Protein AF-A0A165WWU3-F1 (afdb_monomer)

Fo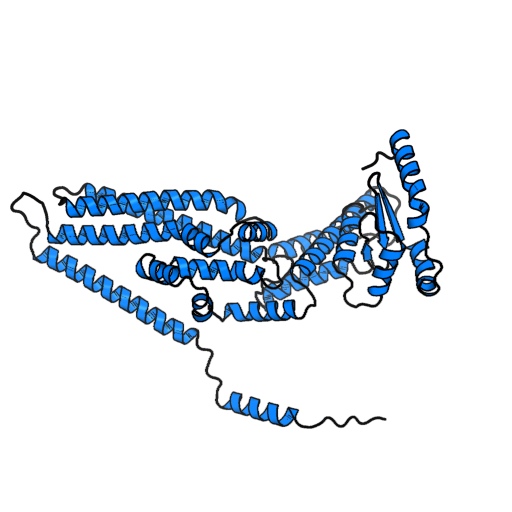ldseek 3Di:
DQPPVDVVSVVLQVVVVVVCVVLADDDPDPVCPVCPVQCVPAKDWAGDNVAIKIAGLVQQFIDPGNHRPVVVSVLCVVQPPPPDRQLVRNLNSLVVCLVVVLPDAHHDCLLVVLLVLLVVQLCCCVPQVFLLRLDDNVRSVVLVVVLVPQDDQDPDDDPDPVNSVSRSVNSNSSSVSSSSRSVQCQQQVPPDPVSVVVRVVRSCVVQDDPDPVVVPPPPPVVLVCCCVPQQVVQLVVLLSLLCVQPVSVPPGHFGRFVSQLVSLVVLLVVLVVLLVLLVVLLVVLVVVCPDPQQDPQLVVLSVLLNVLSVVLNVLSVVSNVVRVVCSNPGSVVVVVVSVVVPDSSVVSCSSCSSVSSNVSSVVSNLVSVLVCQQATGPPDPCNPPVVSNCVSVVVVVVVVVVVVVVVVVVVVVVVVSSPDDDPPPVVVVVVVVVVVVVPDDPDDDDD

Organism: NCBI:txid1314776

Sequence (447 aa):
MVGVTDPSTYHELQEYHRTCLDEYEFPKDAEYEGYEEDFRTTWELFVNMGGYQWIDHTHEMGSDYREPLSEFLDEVKENDGKTVPDLELRKRYWNFLQKYPCHHDLPENAERHVEDVLSWCLADQVLFGTITPSFSEEKAQRLLEILKSLPELPERTFPDENWASARAIRVWYISAIAGTIASDRIATGYGTAEARAFRDAAKLTNVTEFTYEDLESSGDWMFFVVSYAIFFGIPISRLKQIMDVGQRQLQTGGITEARWRNFLESRVKDWSDSNLLATVMIAATVAFIAVPGIDDISRTLVLLSALMSIASVLMGQYLVRIHEPHATSTAQTGVYYFQNVGSHERLAILLSLPMILISWSFVTFITAFVVFASRGEDGSSFSLPRHTTYAVAISTGILAVLLLDIVRVFRGVWKVTNEAPRPSVLSRLSEKFFEKTSLLPFHRHDD

Nearest PDB structures (foldseek):
  8to0-assembly1_z0  TM=1.555E-01  e=2.623E+00  Mus musculus
  8to0-assembly1_z3  TM=1.394E-01  e=8.587E+00  Mus musculus

Structure (mmCIF, N/CA/C/O backbone):
data_AF-A0A165WWU3-F1
#
_entry.id   AF-A0A165WWU3-F1
#
loop_
_atom_site.group_PDB
_atom_site.id
_atom_site.type_symbol
_atom_site.label_atom_id
_atom_site.label_alt_id
_atom_site.label_comp_id
_atom_site.label_asym_id
_atom_site.label_entity_id
_atom_site.label_seq_id
_atom_site.pdbx_PDB_ins_code
_atom_site.Cartn_x
_atom_site.Cartn_y
_atom_site.Cartn_z
_atom_site.occupancy
_atom_site.B_iso_or_equiv
_atom_site.auth_seq_id
_atom_site.auth_comp_id
_atom_site.auth_asym_id
_atom_site.auth_atom_id
_atom_site.pdbx_PDB_model_num
ATOM 1 N N . MET A 1 1 ? 24.576 16.491 -18.041 1.00 52.59 1 MET A N 1
ATOM 2 C CA . MET A 1 1 ? 24.481 16.291 -19.499 1.00 52.59 1 MET A CA 1
ATOM 3 C C . MET A 1 1 ? 25.487 17.243 -20.104 1.00 52.59 1 MET A C 1
ATOM 5 O O . MET A 1 1 ? 25.438 18.420 -19.769 1.00 52.59 1 MET A O 1
ATOM 9 N N . VAL A 1 2 ? 26.463 16.722 -20.838 1.00 57.88 2 VAL A N 1
ATOM 10 C CA . VAL A 1 2 ? 27.517 17.538 -21.448 1.00 57.88 2 VAL A CA 1
ATOM 11 C C . VAL A 1 2 ? 26.885 18.431 -22.500 1.00 57.88 2 VAL A C 1
ATOM 13 O O . VAL A 1 2 ? 26.161 17.938 -23.363 1.00 57.88 2 VAL A O 1
ATOM 16 N N . GLY A 1 3 ? 27.115 19.738 -22.414 1.00 57.84 3 GLY A N 1
ATOM 17 C CA . GLY A 1 3 ? 26.711 20.651 -23.472 1.00 57.84 3 GLY A CA 1
ATOM 18 C C . GLY A 1 3 ? 27.573 20.393 -24.700 1.00 57.84 3 GLY A C 1
ATOM 19 O O . GLY A 1 3 ? 28.664 20.934 -24.794 1.00 57.84 3 GLY A O 1
ATOM 20 N N . VAL A 1 4 ? 27.089 19.586 -25.647 1.00 59.66 4 VAL A N 1
ATOM 21 C CA . VAL A 1 4 ? 27.801 19.286 -26.911 1.00 59.66 4 VAL A CA 1
ATOM 22 C C . VAL A 1 4 ? 27.986 20.550 -27.771 1.00 59.66 4 VAL A C 1
ATOM 24 O O . VAL A 1 4 ? 28.774 20.580 -28.708 1.00 59.66 4 VAL A O 1
ATOM 27 N N . THR A 1 5 ? 27.274 21.627 -27.433 1.00 69.50 5 THR A N 1
ATOM 28 C CA . THR A 1 5 ? 27.394 22.955 -28.044 1.00 69.50 5 THR A CA 1
ATOM 29 C C . THR A 1 5 ? 28.566 23.777 -27.507 1.00 69.50 5 THR A C 1
ATOM 31 O O . THR A 1 5 ? 28.880 24.811 -28.090 1.00 69.50 5 THR A O 1
ATOM 34 N N . ASP A 1 6 ? 29.181 23.368 -26.393 1.00 80.31 6 ASP A N 1
ATOM 35 C CA . ASP A 1 6 ? 30.373 24.007 -25.841 1.00 80.31 6 ASP A CA 1
ATOM 36 C C . ASP A 1 6 ? 31.636 23.221 -26.250 1.00 80.31 6 ASP A C 1
ATOM 38 O O . ASP A 1 6 ? 31.828 22.086 -25.800 1.00 80.31 6 ASP A O 1
ATOM 42 N N . PRO A 1 7 ? 32.522 23.808 -27.077 1.00 80.56 7 PRO A N 1
ATOM 43 C CA . PRO A 1 7 ? 33.731 23.140 -27.552 1.00 80.56 7 PRO A CA 1
ATOM 44 C C . PRO A 1 7 ? 34.666 22.685 -26.431 1.00 80.56 7 PRO A C 1
ATOM 46 O O . PRO A 1 7 ? 35.356 21.683 -26.593 1.00 80.56 7 PRO A O 1
ATOM 49 N N . SER A 1 8 ? 34.704 23.407 -25.306 1.00 80.62 8 SER A N 1
ATOM 50 C CA . SER A 1 8 ? 35.610 23.073 -24.203 1.00 80.62 8 SER A CA 1
ATOM 51 C C . SER A 1 8 ? 35.173 21.797 -23.483 1.00 80.62 8 SER A C 1
ATOM 53 O O . SER A 1 8 ? 35.946 20.841 -23.419 1.00 80.62 8 SER A O 1
ATOM 55 N N . THR A 1 9 ? 33.899 21.714 -23.091 1.00 78.06 9 THR A N 1
ATOM 56 C CA . THR A 1 9 ? 33.331 20.493 -22.502 1.00 78.06 9 THR A CA 1
ATOM 57 C C . THR A 1 9 ? 33.376 19.304 -23.477 1.00 78.06 9 THR A C 1
ATOM 59 O O . THR A 1 9 ? 33.578 18.162 -23.066 1.00 78.06 9 THR A O 1
ATOM 62 N N . TYR A 1 10 ? 33.221 19.544 -24.785 1.00 77.81 10 TYR A N 1
ATOM 63 C CA . TYR A 1 10 ? 33.345 18.487 -25.795 1.00 77.81 10 TYR A CA 1
ATOM 64 C C . TYR A 1 10 ? 34.781 17.951 -25.925 1.00 77.81 10 TYR A C 1
ATOM 66 O O . TYR A 1 10 ? 34.973 16.743 -26.051 1.00 77.81 10 TYR A O 1
ATOM 74 N N . HIS A 1 11 ? 35.795 18.818 -25.857 1.00 82.12 11 HIS A N 1
ATOM 75 C CA . HIS A 1 11 ? 37.195 18.387 -25.874 1.00 82.12 11 HIS A CA 1
ATOM 76 C C . HIS A 1 11 ? 37.568 17.551 -24.647 1.00 82.12 11 HIS A C 1
ATOM 78 O O . HIS A 1 11 ? 38.225 16.524 -24.805 1.00 82.12 11 HIS A O 1
ATOM 84 N N . GLU A 1 12 ? 37.105 17.937 -23.456 1.00 82.88 12 GLU A N 1
ATOM 85 C CA . GLU A 1 12 ? 37.316 17.157 -22.229 1.00 82.88 12 GLU A CA 1
ATOM 86 C C . GLU A 1 12 ? 36.683 15.760 -22.327 1.00 82.88 12 GLU A C 1
ATOM 88 O O . GLU A 1 12 ? 37.315 14.760 -21.980 1.00 82.88 12 GLU A O 1
ATOM 93 N N . LEU A 1 13 ? 35.470 15.671 -22.884 1.00 82.12 13 LEU A N 1
ATOM 94 C CA . LEU A 1 13 ? 34.793 14.398 -23.140 1.00 82.12 13 LEU A CA 1
ATOM 95 C C . LEU A 1 13 ? 35.608 13.507 -24.096 1.00 82.12 13 LEU A C 1
ATOM 97 O O . LEU A 1 13 ? 35.796 12.319 -23.835 1.00 82.12 13 LEU A O 1
ATOM 101 N N . GLN A 1 14 ? 36.114 14.076 -25.195 1.00 81.62 14 GLN A N 1
ATOM 102 C CA . GLN A 1 14 ? 36.942 13.342 -26.157 1.00 81.62 14 GLN A CA 1
ATOM 103 C C . GLN A 1 14 ? 38.255 12.845 -25.548 1.00 81.62 14 GLN A C 1
ATOM 105 O O . GLN A 1 14 ? 38.696 11.741 -25.868 1.00 81.62 14 GLN A O 1
ATOM 110 N N . GLU A 1 15 ? 38.900 13.656 -24.709 1.00 84.25 15 GLU A N 1
ATOM 111 C CA . GLU A 1 15 ? 40.146 13.281 -24.045 1.00 84.25 15 GLU A CA 1
ATOM 112 C C . GLU A 1 15 ? 39.922 12.123 -23.069 1.00 84.25 15 GLU A C 1
ATOM 114 O O . GLU A 1 15 ? 40.658 11.139 -23.130 1.00 84.25 15 GLU A O 1
ATOM 119 N N . TYR A 1 16 ? 38.856 12.183 -22.265 1.00 83.00 16 TYR A N 1
ATOM 120 C CA . TYR A 1 16 ? 38.472 11.103 -21.357 1.00 83.00 16 TYR A CA 1
ATOM 121 C C . TYR A 1 16 ? 38.260 9.777 -22.104 1.00 83.00 16 TYR A C 1
ATOM 123 O O . TYR A 1 16 ? 38.942 8.792 -21.823 1.00 83.00 16 TYR A O 1
ATOM 131 N N . HIS A 1 17 ? 37.402 9.749 -23.126 1.00 83.06 17 HIS A N 1
ATOM 132 C CA . HIS A 1 17 ? 37.102 8.505 -23.846 1.00 83.06 17 HIS A CA 1
ATOM 133 C C . HIS A 1 17 ? 38.267 7.980 -24.697 1.00 83.06 17 HIS A C 1
ATOM 135 O O . HIS A 1 17 ? 38.343 6.780 -24.948 1.00 83.06 17 HIS A O 1
ATOM 141 N N . ARG A 1 18 ? 39.230 8.830 -25.085 1.00 81.94 18 ARG A N 1
ATOM 142 C CA . ARG A 1 18 ? 40.468 8.372 -25.740 1.00 81.94 18 ARG A CA 1
ATOM 143 C C . ARG A 1 18 ? 41.343 7.537 -24.800 1.00 81.94 18 ARG A C 1
ATOM 145 O O . ARG A 1 18 ? 42.098 6.698 -25.278 1.00 81.94 18 ARG A O 1
ATOM 152 N N . THR A 1 19 ? 41.250 7.749 -23.486 1.00 81.19 19 THR A N 1
ATOM 153 C CA . THR A 1 19 ? 41.996 6.950 -22.498 1.00 81.19 19 THR A CA 1
ATOM 154 C C . THR A 1 19 ? 41.374 5.581 -22.216 1.00 81.19 19 THR A C 1
ATOM 156 O O . THR A 1 19 ? 42.072 4.714 -21.706 1.00 81.19 19 THR A O 1
ATOM 159 N N . CYS A 1 20 ? 40.112 5.365 -22.604 1.00 78.38 20 CYS A N 1
ATOM 160 C CA . CYS A 1 20 ? 39.356 4.124 -22.387 1.00 78.38 20 CYS A CA 1
ATOM 161 C C . CYS A 1 20 ? 39.179 3.290 -23.670 1.00 78.38 20 CYS A C 1
ATOM 163 O O . CYS A 1 20 ? 38.299 2.441 -23.727 1.00 78.38 20 CYS A O 1
ATOM 165 N N . LEU A 1 21 ? 39.975 3.537 -24.719 1.00 79.56 21 LEU A N 1
ATOM 166 C CA . LEU A 1 21 ? 39.808 2.872 -26.022 1.00 79.56 21 LEU A CA 1
ATOM 167 C C . LEU A 1 21 ? 39.897 1.343 -25.940 1.00 79.56 21 LEU A C 1
ATOM 169 O O . LEU A 1 21 ? 39.153 0.665 -26.643 1.00 79.56 21 LEU A O 1
ATOM 173 N N . ASP A 1 22 ? 40.760 0.822 -25.068 1.00 79.69 22 ASP A N 1
ATOM 174 C CA . ASP A 1 22 ? 40.936 -0.621 -24.870 1.00 79.69 22 ASP A CA 1
ATOM 175 C C . ASP A 1 22 ? 39.656 -1.287 -24.324 1.00 79.69 22 ASP A C 1
ATOM 177 O O . ASP A 1 22 ? 39.420 -2.466 -24.561 1.00 79.69 22 ASP A O 1
ATOM 181 N N . GLU A 1 23 ? 38.790 -0.530 -23.639 1.00 81.44 23 GLU A N 1
ATOM 182 C CA . GLU A 1 23 ? 37.516 -1.019 -23.089 1.00 81.44 23 GLU A CA 1
ATOM 183 C C . GLU A 1 23 ? 36.390 -1.066 -24.144 1.00 81.44 23 GLU A C 1
ATOM 185 O O . GLU A 1 23 ? 35.323 -1.630 -23.889 1.00 81.44 23 GLU A O 1
ATOM 190 N N . TYR A 1 24 ? 36.617 -0.470 -25.323 1.00 83.06 24 TYR A N 1
ATOM 191 C CA . TYR A 1 24 ? 35.668 -0.411 -26.444 1.00 83.06 24 TYR A CA 1
ATOM 192 C C . TYR A 1 24 ? 35.994 -1.386 -27.573 1.00 83.06 24 TYR A C 1
ATOM 194 O O . TYR A 1 24 ? 35.208 -1.508 -28.514 1.00 83.06 24 TYR A O 1
ATOM 202 N N . GLU A 1 25 ? 37.159 -2.036 -27.531 1.00 83.31 25 GLU A N 1
ATOM 203 C CA . GLU A 1 25 ? 37.576 -2.942 -28.595 1.00 83.31 25 GLU A CA 1
ATOM 204 C C . GLU A 1 25 ? 36.737 -4.225 -28.560 1.00 83.31 25 GLU A C 1
ATOM 206 O O . GLU A 1 25 ? 36.634 -4.897 -27.535 1.00 83.31 25 GLU A O 1
ATOM 211 N N . PHE A 1 26 ? 36.138 -4.567 -29.702 1.00 84.38 26 PHE A N 1
ATOM 212 C CA . PHE A 1 26 ? 35.389 -5.809 -29.848 1.00 84.38 26 PHE A CA 1
ATOM 213 C C . PHE A 1 26 ? 36.349 -7.011 -29.739 1.00 84.38 26 PHE A C 1
ATOM 215 O O . PHE A 1 26 ? 37.345 -7.052 -30.479 1.00 84.38 26 PHE A O 1
ATOM 222 N N . PRO A 1 27 ? 36.091 -7.987 -28.847 1.00 86.38 27 PRO A N 1
ATOM 223 C CA . PRO A 1 27 ? 36.961 -9.148 -28.685 1.00 86.38 27 PRO A CA 1
ATOM 224 C C . PRO A 1 27 ? 37.086 -9.966 -29.978 1.00 86.38 27 PRO A C 1
ATOM 226 O O . PRO A 1 27 ? 36.111 -10.194 -30.687 1.00 86.38 27 PRO A O 1
ATOM 229 N N . LYS A 1 28 ? 38.298 -10.442 -30.291 1.00 83.12 28 LYS A N 1
ATOM 230 C CA . LYS A 1 28 ? 38.591 -11.219 -31.519 1.00 83.12 28 LYS A CA 1
ATOM 231 C C . LYS A 1 28 ? 38.411 -12.728 -31.338 1.00 83.12 28 LYS A C 1
ATOM 233 O O . LYS A 1 28 ? 38.874 -13.508 -32.173 1.00 83.12 28 LYS A O 1
ATOM 238 N N . ASP A 1 29 ? 37.804 -13.144 -30.235 1.00 85.38 29 ASP A N 1
ATOM 239 C CA . ASP A 1 29 ? 37.586 -14.551 -29.936 1.00 85.38 29 ASP A CA 1
ATOM 240 C C . ASP A 1 29 ? 36.494 -15.124 -30.847 1.00 85.38 29 ASP A C 1
ATOM 242 O O . ASP A 1 29 ? 35.458 -14.503 -31.082 1.00 85.38 29 ASP A O 1
ATOM 246 N N . ALA A 1 30 ? 36.714 -16.341 -31.354 1.00 81.19 30 ALA A N 1
ATOM 247 C CA . ALA A 1 30 ? 35.809 -16.997 -32.307 1.00 81.19 30 ALA A CA 1
ATOM 248 C C . ALA A 1 30 ? 34.388 -17.221 -31.753 1.00 81.19 30 ALA A C 1
ATOM 250 O O . ALA A 1 30 ? 33.450 -17.471 -32.502 1.00 81.19 30 ALA A O 1
ATOM 251 N N . GLU A 1 31 ? 34.218 -17.146 -30.434 1.00 84.00 31 GLU A N 1
ATOM 252 C CA . GLU A 1 31 ? 32.924 -17.279 -29.770 1.00 84.00 31 GLU A CA 1
ATOM 253 C C . GLU A 1 31 ? 32.018 -16.046 -29.905 1.00 84.00 31 GLU A C 1
ATOM 255 O O . GLU A 1 31 ? 30.817 -16.164 -29.664 1.00 84.00 31 GLU A O 1
ATOM 260 N N . TYR A 1 32 ? 32.566 -14.900 -30.320 1.00 84.12 32 TYR A N 1
ATOM 261 C CA . TYR A 1 32 ? 31.834 -13.640 -30.484 1.00 84.12 32 TYR A CA 1
ATOM 262 C C . TYR A 1 32 ? 31.648 -13.221 -31.943 1.00 84.12 32 TYR A C 1
ATOM 264 O O . TYR A 1 32 ? 30.966 -12.238 -32.217 1.00 84.12 32 TYR A O 1
ATOM 272 N N . GLU A 1 33 ? 32.194 -13.991 -32.888 1.00 82.94 33 GLU A N 1
ATOM 273 C CA . GLU A 1 33 ? 32.103 -13.723 -34.331 1.00 82.94 33 GLU A CA 1
ATOM 274 C C . GLU A 1 33 ? 30.641 -13.599 -34.804 1.00 82.94 33 GLU A C 1
ATOM 276 O O . GLU A 1 33 ? 30.329 -12.780 -35.662 1.00 82.94 33 GLU A O 1
ATOM 281 N N . GLY A 1 34 ? 29.721 -14.346 -34.179 1.00 83.56 34 GLY A N 1
ATOM 282 C CA . GLY A 1 34 ? 28.284 -14.273 -34.465 1.00 83.56 34 GLY A CA 1
ATOM 283 C C . GLY A 1 34 ? 27.601 -12.965 -34.044 1.00 83.56 34 GLY A C 1
ATOM 284 O O . GLY A 1 34 ? 26.556 -12.645 -34.595 1.00 83.56 34 GLY A O 1
ATOM 285 N N . TYR A 1 35 ? 28.190 -12.202 -33.120 1.00 86.06 35 TYR A N 1
ATOM 286 C CA . TYR A 1 35 ? 27.634 -10.942 -32.608 1.00 86.06 35 TYR A CA 1
ATOM 287 C C . TYR A 1 35 ? 28.230 -9.707 -33.298 1.00 86.06 35 TYR A C 1
ATOM 289 O O . TYR A 1 35 ? 27.771 -8.591 -33.070 1.00 86.06 35 TYR A O 1
ATOM 297 N N . GLU A 1 36 ? 29.258 -9.870 -34.138 1.00 86.75 36 GLU A N 1
ATOM 298 C CA . GLU A 1 36 ? 29.984 -8.744 -34.737 1.00 86.75 36 GLU A CA 1
ATOM 299 C C . GLU A 1 36 ? 29.126 -7.945 -35.734 1.00 86.75 36 GLU A C 1
ATOM 301 O O . GLU A 1 36 ? 29.245 -6.719 -35.815 1.00 86.75 36 GLU A O 1
ATOM 306 N N . GLU A 1 37 ? 28.266 -8.622 -36.499 1.00 87.06 37 GLU A N 1
ATOM 307 C CA . GLU A 1 37 ? 27.338 -7.958 -37.421 1.00 87.06 37 GLU A CA 1
ATOM 308 C C . GLU A 1 37 ? 26.318 -7.122 -36.640 1.00 87.06 37 GLU A C 1
ATOM 310 O O . GLU A 1 37 ? 26.232 -5.911 -36.860 1.00 87.06 37 GLU A O 1
ATOM 315 N N . ASP A 1 38 ? 25.654 -7.738 -35.658 1.00 86.19 38 ASP A N 1
ATOM 316 C CA . ASP A 1 38 ? 24.654 -7.090 -34.806 1.00 86.19 38 ASP A CA 1
ATOM 317 C C . ASP A 1 38 ? 25.240 -5.917 -34.015 1.00 86.19 38 ASP A C 1
ATOM 319 O O . ASP A 1 38 ? 24.628 -4.845 -33.955 1.00 86.19 38 ASP A O 1
ATOM 323 N N . PHE A 1 39 ? 26.456 -6.068 -33.479 1.00 87.31 39 PHE A N 1
ATOM 324 C CA . PHE A 1 39 ? 27.183 -5.006 -32.781 1.00 87.31 39 PHE A CA 1
ATOM 325 C C . PHE A 1 39 ? 27.363 -3.757 -33.652 1.00 87.31 39 PHE A C 1
ATOM 327 O O . PHE A 1 39 ? 27.244 -2.628 -33.179 1.00 87.31 39 PHE A O 1
ATOM 334 N N . ARG A 1 40 ? 27.628 -3.925 -34.951 1.00 86.06 40 ARG A N 1
ATOM 335 C CA . ARG A 1 40 ? 27.865 -2.792 -35.861 1.00 86.06 40 ARG A CA 1
ATOM 336 C C . ARG A 1 40 ? 26.585 -2.092 -36.303 1.00 86.06 40 ARG A C 1
ATOM 338 O O . ARG A 1 40 ? 26.660 -0.938 -36.730 1.00 86.06 40 ARG A O 1
ATOM 345 N N . THR A 1 41 ? 25.446 -2.778 -36.271 1.00 84.94 41 THR A N 1
ATOM 346 C CA . THR A 1 41 ? 24.185 -2.276 -36.837 1.00 84.94 41 THR A CA 1
ATOM 347 C C . THR A 1 41 ? 23.161 -1.870 -35.791 1.00 84.94 41 THR A C 1
ATOM 349 O O . THR A 1 41 ? 22.371 -0.968 -36.060 1.00 84.94 41 THR A O 1
ATOM 352 N N . THR A 1 42 ? 23.149 -2.533 -34.635 1.00 85.56 42 THR A N 1
ATOM 353 C CA . THR A 1 42 ? 22.061 -2.434 -33.649 1.00 85.56 42 THR A CA 1
ATOM 354 C C . THR A 1 42 ? 22.513 -2.029 -32.256 1.00 85.56 42 THR A C 1
ATOM 356 O O . THR A 1 42 ? 21.659 -1.805 -31.409 1.00 85.56 42 THR A O 1
ATOM 359 N N . TRP A 1 43 ? 23.815 -1.936 -31.981 1.00 89.88 43 TRP A N 1
ATOM 360 C CA . TRP A 1 43 ? 24.283 -1.530 -30.658 1.00 89.88 43 TRP A CA 1
ATOM 361 C C . TRP A 1 43 ? 24.550 -0.029 -30.608 1.00 89.88 43 TRP A C 1
ATOM 363 O O . TRP A 1 43 ? 25.061 0.572 -31.555 1.00 89.88 43 TRP A O 1
ATOM 373 N N . GLU A 1 44 ? 24.241 0.575 -29.465 1.00 89.88 44 GLU A N 1
ATOM 374 C CA . GLU A 1 44 ? 24.502 1.980 -29.185 1.00 89.88 44 GLU A CA 1
ATOM 375 C C . GLU A 1 44 ? 25.444 2.130 -27.985 1.00 89.88 44 GLU A C 1
ATOM 377 O O . GLU A 1 44 ? 25.296 1.478 -26.951 1.00 89.88 44 GLU A O 1
ATOM 382 N N . LEU A 1 45 ? 26.415 3.037 -28.115 1.00 89.00 45 LEU A N 1
ATOM 383 C CA . LEU A 1 45 ? 27.288 3.448 -27.019 1.00 89.00 45 LEU A CA 1
ATOM 384 C C . LEU A 1 45 ? 26.846 4.817 -26.509 1.00 89.00 45 LEU A C 1
ATOM 386 O O . LEU A 1 45 ? 27.026 5.845 -27.170 1.00 89.00 45 LEU A O 1
ATOM 390 N N . PHE A 1 46 ? 26.317 4.846 -25.293 1.00 86.31 46 PHE A N 1
ATOM 391 C CA . PHE A 1 46 ? 26.024 6.084 -24.597 1.00 86.31 46 PHE A CA 1
ATOM 392 C C . PHE A 1 46 ? 27.256 6.570 -23.831 1.00 86.31 46 PHE A C 1
ATOM 394 O O . PHE A 1 46 ? 27.797 5.857 -22.991 1.00 86.31 46 PHE A O 1
ATOM 401 N N . VAL A 1 47 ? 27.675 7.814 -24.071 1.00 85.12 47 VAL A N 1
ATOM 402 C CA . VAL A 1 47 ? 28.880 8.415 -23.475 1.00 85.12 47 VAL A CA 1
ATOM 403 C C . VAL A 1 47 ? 28.578 9.720 -22.739 1.00 85.12 47 VAL A C 1
ATOM 405 O O . VAL A 1 47 ? 27.750 10.532 -23.159 1.00 85.12 47 VAL A O 1
ATOM 408 N N . ASN A 1 48 ? 29.254 9.932 -21.608 1.00 80.75 48 ASN A N 1
ATOM 409 C CA . ASN A 1 48 ? 29.118 11.110 -20.754 1.00 80.75 48 ASN A CA 1
ATOM 410 C C . ASN A 1 48 ? 30.440 11.385 -20.005 1.00 80.75 48 ASN A C 1
ATOM 412 O O . ASN A 1 48 ? 31.249 10.488 -19.810 1.00 80.75 48 ASN A O 1
ATOM 416 N N . MET A 1 49 ? 30.625 12.597 -19.464 1.00 71.56 49 MET A N 1
ATOM 417 C CA . MET A 1 49 ? 31.834 12.978 -18.692 1.00 71.56 49 MET A CA 1
ATOM 418 C C . MET A 1 49 ? 32.113 12.079 -17.482 1.00 71.56 49 MET A C 1
ATOM 420 O O . MET A 1 49 ? 33.189 12.115 -16.898 1.00 71.56 49 MET A O 1
ATOM 424 N N . GLY A 1 50 ? 31.115 11.308 -17.056 1.00 73.00 50 GLY A N 1
ATOM 425 C CA . GLY A 1 50 ? 31.243 10.386 -15.950 1.00 73.00 50 GLY A CA 1
ATOM 426 C C . GLY A 1 50 ? 31.436 8.933 -16.360 1.00 73.00 50 GLY A C 1
ATOM 427 O O . GLY A 1 50 ? 31.389 8.135 -15.439 1.00 73.00 50 GLY A O 1
ATOM 428 N N . GLY A 1 51 ? 31.536 8.548 -17.634 1.00 83.38 51 GLY A N 1
ATOM 429 C CA . GLY A 1 51 ? 31.553 7.135 -18.041 1.00 83.38 51 GLY A CA 1
ATOM 430 C C . GLY A 1 51 ? 30.736 6.840 -19.297 1.00 83.38 51 GLY A C 1
ATOM 431 O O . GLY A 1 51 ? 30.328 7.749 -20.019 1.00 83.38 51 GLY A O 1
ATOM 432 N N . TYR A 1 52 ? 30.497 5.559 -19.546 1.00 88.00 52 TYR A N 1
ATOM 433 C CA . TYR A 1 52 ? 29.796 5.076 -20.730 1.00 88.00 52 TYR A CA 1
ATOM 434 C C . TYR A 1 52 ? 28.866 3.906 -20.392 1.00 88.00 52 TYR A C 1
ATOM 436 O O . TYR A 1 52 ? 28.945 3.351 -19.297 1.00 88.00 52 TYR A O 1
ATOM 444 N N . GLN A 1 53 ? 27.952 3.584 -21.300 1.00 90.94 53 GLN A N 1
ATOM 445 C CA . GLN A 1 53 ? 27.000 2.484 -21.172 1.00 90.94 53 GLN A CA 1
ATOM 446 C C . GLN A 1 53 ? 26.696 1.911 -22.558 1.00 90.94 53 GLN A C 1
ATOM 448 O O . GLN A 1 53 ? 26.446 2.679 -23.489 1.00 90.94 53 GLN A O 1
ATOM 453 N N . TRP A 1 54 ? 26.697 0.588 -22.678 1.00 92.62 54 TRP A N 1
ATOM 454 C CA . TRP A 1 54 ? 26.331 -0.130 -23.895 1.00 92.62 54 TRP A CA 1
ATOM 455 C C . TRP A 1 54 ? 24.851 -0.482 -23.890 1.00 92.62 54 TRP A C 1
ATOM 457 O O . TRP A 1 54 ? 24.291 -0.841 -22.853 1.00 92.62 54 TRP A O 1
ATOM 467 N N . ILE A 1 55 ? 24.225 -0.370 -25.054 1.00 93.25 55 ILE A N 1
ATOM 468 C CA . ILE A 1 55 ? 22.817 -0.670 -25.273 1.00 93.25 55 ILE A CA 1
ATOM 469 C C . ILE A 1 55 ? 22.721 -1.602 -26.476 1.00 93.25 55 ILE A C 1
ATOM 471 O O . ILE A 1 55 ? 23.167 -1.259 -27.567 1.00 93.25 55 ILE A O 1
ATOM 475 N N . ASP A 1 56 ? 22.124 -2.768 -26.267 1.00 91.69 56 ASP A N 1
ATOM 476 C CA . ASP A 1 56 ? 21.835 -3.752 -27.301 1.00 91.69 56 ASP A CA 1
ATOM 477 C C . ASP A 1 56 ? 20.335 -3.721 -27.621 1.00 91.69 56 ASP A C 1
ATOM 479 O O . ASP A 1 56 ? 19.494 -4.124 -26.808 1.00 91.69 56 ASP A O 1
ATOM 483 N N . HIS A 1 57 ? 19.992 -3.224 -28.811 1.00 90.31 57 HIS A N 1
ATOM 484 C CA . HIS A 1 57 ? 18.607 -3.141 -29.272 1.00 90.31 57 HIS A CA 1
ATOM 485 C C . HIS A 1 57 ? 18.052 -4.470 -29.797 1.00 90.31 57 HIS A C 1
ATOM 487 O O . HIS A 1 57 ? 16.830 -4.628 -29.831 1.00 90.31 57 HIS A O 1
ATOM 493 N N . THR A 1 58 ? 18.910 -5.426 -30.164 1.00 87.88 58 THR A N 1
ATOM 494 C CA . THR A 1 58 ? 18.500 -6.744 -30.673 1.00 87.88 58 THR A CA 1
ATOM 495 C C . THR A 1 58 ? 17.991 -7.623 -29.539 1.00 87.88 58 THR A C 1
ATOM 497 O O . THR A 1 58 ? 16.913 -8.210 -29.641 1.00 87.88 58 THR A O 1
ATOM 500 N N . HIS A 1 59 ? 18.715 -7.648 -28.419 1.00 88.12 59 HIS A N 1
ATOM 501 C CA . HIS A 1 59 ? 18.342 -8.447 -27.247 1.00 88.12 59 HIS A CA 1
ATOM 502 C C . HIS A 1 59 ? 17.588 -7.645 -26.168 1.00 88.12 59 HIS A C 1
ATOM 504 O O . HIS A 1 59 ? 17.137 -8.218 -25.172 1.00 88.12 59 HIS A O 1
ATOM 510 N N . GLU A 1 60 ? 17.402 -6.336 -26.375 1.00 90.75 60 GLU A N 1
ATOM 511 C CA . GLU A 1 60 ? 16.791 -5.391 -25.428 1.00 90.75 60 GLU A CA 1
ATOM 512 C C . GLU A 1 60 ? 17.518 -5.344 -24.070 1.00 90.75 60 GLU A C 1
ATOM 514 O O . GLU A 1 60 ? 16.897 -5.435 -23.002 1.00 90.75 60 GLU A O 1
ATOM 519 N N . MET A 1 61 ? 18.846 -5.218 -24.103 1.00 92.88 61 MET A N 1
ATOM 520 C CA . MET A 1 61 ? 19.719 -5.260 -22.925 1.00 92.88 61 MET A CA 1
ATOM 521 C C . MET A 1 61 ? 20.545 -3.980 -22.792 1.00 92.88 61 MET A C 1
ATOM 523 O O . MET A 1 61 ? 20.885 -3.330 -23.777 1.00 92.88 61 MET A O 1
ATOM 527 N N . GLY A 1 62 ? 20.851 -3.591 -21.556 1.00 92.81 62 GLY A N 1
ATOM 528 C CA . GLY A 1 62 ? 21.727 -2.462 -21.267 1.00 92.81 62 GLY A CA 1
ATOM 529 C C . GLY A 1 62 ? 22.759 -2.823 -20.209 1.00 92.81 62 GLY A C 1
ATOM 530 O O . GLY A 1 62 ? 22.403 -3.400 -19.179 1.00 92.81 62 GLY A O 1
ATOM 531 N N . SER A 1 63 ? 24.007 -2.438 -20.456 1.00 93.56 63 SER A N 1
ATOM 532 C CA . SER A 1 63 ? 25.142 -2.709 -19.573 1.00 93.56 63 SER A CA 1
ATOM 533 C C . SER A 1 63 ? 25.071 -1.893 -18.285 1.00 93.56 63 SER A C 1
ATOM 535 O O . SER A 1 63 ? 24.347 -0.886 -18.185 1.00 93.56 63 SER A O 1
ATOM 537 N N . ASP A 1 64 ? 25.870 -2.282 -17.301 1.00 91.44 64 ASP A N 1
ATOM 538 C CA . ASP A 1 64 ? 26.224 -1.416 -16.191 1.00 91.44 64 ASP A CA 1
ATOM 539 C C . ASP A 1 64 ? 27.028 -0.194 -16.656 1.00 91.44 64 ASP A C 1
ATOM 541 O O . ASP A 1 64 ? 27.611 -0.122 -17.743 1.00 91.44 64 ASP A O 1
ATOM 545 N N . TYR A 1 65 ? 27.014 0.839 -15.819 1.00 88.62 65 TYR A N 1
ATOM 546 C CA . TYR A 1 65 ? 27.704 2.082 -16.123 1.00 88.62 65 TYR A CA 1
ATOM 547 C C . TYR A 1 65 ? 29.217 1.920 -15.928 1.00 88.62 65 TYR A C 1
ATOM 549 O O . TYR A 1 65 ? 29.661 1.668 -14.808 1.00 88.62 65 TYR A O 1
ATOM 557 N N . ARG A 1 66 ? 29.999 2.181 -16.987 1.00 87.62 66 ARG A N 1
ATOM 558 C CA . ARG A 1 66 ? 31.453 1.923 -17.108 1.00 87.62 66 ARG A CA 1
ATOM 559 C C . ARG A 1 66 ? 31.835 0.441 -17.158 1.00 87.62 66 ARG A C 1
ATOM 561 O O . ARG A 1 66 ? 32.941 0.090 -16.758 1.00 87.62 66 ARG A O 1
ATOM 568 N N . GLU A 1 67 ? 30.926 -0.406 -17.609 1.00 88.19 67 GLU A N 1
ATOM 569 C CA . GLU A 1 67 ? 31.219 -1.817 -17.830 1.00 88.19 67 GLU A CA 1
ATOM 570 C C . GLU A 1 67 ? 31.964 -2.015 -19.163 1.00 88.19 67 GLU A C 1
ATOM 572 O O . GLU A 1 67 ? 31.487 -1.515 -20.188 1.00 88.19 67 GLU A O 1
ATOM 577 N N . PRO A 1 68 ? 33.112 -2.718 -19.182 1.00 89.88 68 PRO A N 1
ATOM 578 C CA . PRO A 1 68 ? 33.861 -2.963 -20.410 1.00 89.88 68 PRO A CA 1
ATOM 579 C C . PRO A 1 68 ? 33.055 -3.823 -21.386 1.00 89.88 68 PRO A C 1
ATOM 581 O O . PRO A 1 68 ? 32.284 -4.692 -20.983 1.00 89.88 68 PRO A O 1
ATOM 584 N N . LEU A 1 69 ? 33.275 -3.619 -22.690 1.00 89.19 69 LEU A N 1
ATOM 585 C CA . LEU A 1 69 ? 32.507 -4.310 -23.731 1.00 89.19 69 LEU A CA 1
ATOM 586 C C . LEU A 1 69 ? 32.570 -5.839 -23.603 1.00 89.19 69 LEU A C 1
ATOM 588 O O . LEU A 1 69 ? 31.567 -6.500 -23.830 1.00 89.19 69 LEU A O 1
ATOM 592 N N . SER A 1 70 ? 33.720 -6.400 -23.221 1.00 87.88 70 SER A N 1
ATOM 593 C CA . SER A 1 70 ? 33.884 -7.850 -23.067 1.00 87.88 70 SER A CA 1
ATOM 594 C C . SER A 1 70 ? 32.973 -8.450 -21.994 1.00 87.88 70 SER A C 1
ATOM 596 O O . SER A 1 70 ? 32.425 -9.521 -22.211 1.00 87.88 70 SER A O 1
ATOM 598 N N . GLU A 1 71 ? 32.805 -7.758 -20.862 1.00 89.75 71 GLU A N 1
ATOM 599 C CA . GLU A 1 71 ? 31.978 -8.233 -19.742 1.00 89.75 71 GLU A CA 1
ATOM 600 C C . GLU A 1 71 ? 30.495 -8.163 -20.112 1.00 89.75 71 GLU A C 1
ATOM 602 O O . GLU A 1 71 ? 29.782 -9.157 -20.003 1.00 89.75 71 GLU A O 1
ATOM 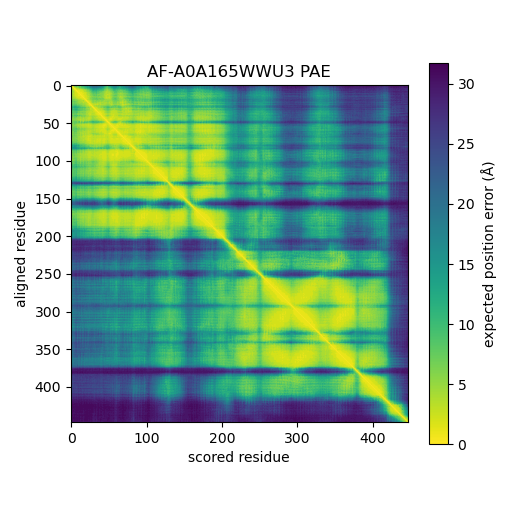607 N N . PHE A 1 72 ? 30.070 -7.052 -20.718 1.00 91.56 72 PHE A N 1
ATOM 608 C CA . PHE A 1 72 ? 28.694 -6.930 -21.192 1.00 91.56 72 PHE A CA 1
ATOM 609 C C . PHE A 1 72 ? 28.364 -7.962 -22.281 1.00 91.56 72 PHE A C 1
ATOM 611 O O . PHE A 1 72 ? 27.256 -8.490 -22.347 1.00 91.56 72 PHE A O 1
ATOM 618 N N . LEU A 1 73 ? 29.326 -8.285 -23.146 1.00 90.12 73 LEU A N 1
ATOM 619 C CA . LEU A 1 73 ? 29.121 -9.250 -24.221 1.00 90.12 73 LEU A CA 1
ATOM 620 C C . LEU A 1 73 ? 29.060 -10.699 -23.700 1.00 90.12 73 LEU A C 1
ATOM 622 O O . LEU A 1 73 ? 28.296 -11.504 -24.239 1.00 90.12 73 LEU A O 1
ATOM 626 N N . ASP A 1 74 ? 29.769 -11.009 -22.608 1.00 90.56 74 ASP A N 1
ATOM 627 C CA . ASP A 1 74 ? 29.563 -12.235 -21.827 1.00 90.56 74 ASP A CA 1
ATOM 628 C C . ASP A 1 74 ? 28.128 -12.308 -21.273 1.00 90.56 74 ASP A C 1
ATOM 630 O O . ASP A 1 74 ? 27.467 -13.342 -21.415 1.00 90.56 74 ASP A O 1
ATOM 634 N N . GLU A 1 75 ? 27.607 -11.213 -20.705 1.00 91.38 75 GLU A N 1
ATOM 635 C CA . GLU A 1 75 ? 26.235 -11.150 -20.177 1.00 91.38 75 GLU A CA 1
ATOM 636 C C . GLU A 1 75 ? 25.169 -11.318 -21.271 1.00 91.38 75 GLU A C 1
ATOM 638 O O . GLU A 1 75 ? 24.188 -12.049 -21.077 1.00 91.38 75 GLU A O 1
ATOM 643 N N . VAL A 1 76 ? 25.354 -10.675 -22.431 1.00 89.88 76 VAL A N 1
ATOM 644 C CA . VAL A 1 76 ? 24.454 -10.810 -23.589 1.00 89.88 76 VAL A CA 1
ATOM 645 C C . VAL A 1 76 ? 24.438 -12.257 -24.065 1.00 89.88 76 VAL A C 1
ATOM 647 O O . VAL A 1 76 ? 23.368 -12.851 -24.179 1.00 89.88 76 VAL A O 1
ATOM 650 N N . LYS A 1 77 ? 25.612 -12.868 -24.249 1.00 90.12 77 LYS A N 1
ATOM 651 C CA . LYS A 1 77 ? 25.738 -14.268 -24.668 1.00 90.12 77 LYS A CA 1
ATOM 652 C C . LYS A 1 77 ? 25.139 -15.240 -23.658 1.00 90.12 77 LYS A C 1
ATOM 654 O O . LYS A 1 77 ? 24.525 -16.230 -24.051 1.00 90.12 77 LYS A O 1
ATOM 659 N N . GLU A 1 78 ? 25.303 -14.989 -22.360 1.00 90.25 78 GLU A N 1
ATOM 660 C CA . GLU A 1 78 ? 24.692 -15.831 -21.333 1.00 90.25 78 GLU A CA 1
ATOM 661 C C . GLU A 1 78 ? 23.161 -15.761 -21.389 1.00 90.25 78 GLU A C 1
ATOM 663 O O . GLU A 1 78 ? 22.478 -16.725 -21.033 1.00 90.25 78 GLU A O 1
ATOM 668 N N . ASN A 1 79 ? 22.605 -14.618 -21.788 1.00 87.50 79 ASN A N 1
ATOM 669 C CA . ASN A 1 79 ? 21.167 -14.397 -21.863 1.00 87.50 79 ASN A CA 1
ATOM 670 C C . ASN A 1 79 ? 20.560 -14.640 -23.248 1.00 87.50 79 ASN A C 1
ATOM 672 O O . ASN A 1 79 ? 19.330 -14.716 -23.349 1.00 87.50 79 ASN A O 1
ATOM 676 N N . ASP A 1 80 ? 21.382 -14.829 -24.275 1.00 85.62 80 ASP A N 1
ATOM 677 C CA . ASP A 1 80 ? 20.923 -15.161 -25.615 1.00 85.62 80 ASP A CA 1
ATOM 678 C C . ASP A 1 80 ? 20.168 -16.504 -25.623 1.00 85.62 80 ASP A C 1
ATOM 680 O O . ASP A 1 80 ? 20.510 -17.479 -24.944 1.00 85.62 80 ASP A O 1
ATOM 684 N N . GLY A 1 81 ? 19.044 -16.532 -26.335 1.00 79.56 81 GLY A N 1
ATOM 685 C CA . GLY A 1 81 ? 18.135 -17.675 -26.401 1.00 79.56 81 GLY A CA 1
ATOM 686 C C . GLY A 1 81 ? 17.355 -17.992 -25.113 1.00 79.56 81 GLY A C 1
ATOM 687 O O . GLY A 1 81 ? 16.500 -18.888 -25.135 1.00 79.56 81 GLY A O 1
ATOM 688 N N . LYS A 1 82 ? 17.570 -17.284 -23.990 1.00 83.56 82 LYS A N 1
ATOM 689 C CA . LYS A 1 82 ? 16.752 -17.466 -22.776 1.00 83.56 82 LYS A CA 1
ATOM 690 C C . LYS A 1 82 ? 15.345 -16.898 -22.996 1.00 83.56 82 LYS A C 1
ATOM 692 O O . LYS A 1 82 ? 15.160 -15.771 -23.439 1.00 83.56 82 LYS A O 1
ATOM 697 N N . THR A 1 83 ? 14.316 -17.655 -22.602 1.00 76.06 83 THR A N 1
ATOM 698 C CA . THR A 1 83 ? 12.910 -17.201 -22.695 1.00 76.06 83 THR A CA 1
ATOM 699 C C . THR A 1 83 ? 12.625 -15.981 -21.813 1.00 76.06 83 THR A C 1
ATOM 701 O O . THR A 1 83 ? 11.760 -15.168 -22.131 1.00 76.06 83 THR A O 1
ATOM 704 N N . VAL A 1 84 ? 13.329 -15.868 -20.686 1.00 77.44 84 VAL A N 1
ATOM 705 C CA . VAL A 1 84 ? 13.293 -14.700 -19.806 1.00 77.44 84 VAL A CA 1
ATOM 706 C C . VAL A 1 84 ? 14.744 -14.278 -19.577 1.00 77.44 84 VAL A C 1
ATOM 708 O O . VAL A 1 84 ? 15.424 -14.943 -18.793 1.00 77.44 84 VAL A O 1
ATOM 711 N N . PRO A 1 85 ? 15.235 -13.251 -20.291 1.00 80.56 85 PRO A N 1
ATOM 712 C CA . PRO A 1 85 ? 16.567 -12.706 -20.055 1.00 80.56 85 PRO A CA 1
ATOM 713 C C . PRO A 1 85 ? 16.631 -12.008 -18.694 1.00 80.56 85 PRO A C 1
ATOM 715 O O . PRO A 1 85 ? 15.592 -11.748 -18.072 1.00 80.56 85 PRO A O 1
ATOM 718 N N . ASP A 1 86 ? 17.844 -11.687 -18.249 1.00 88.06 86 ASP A N 1
ATOM 719 C CA . ASP A 1 86 ? 18.049 -10.925 -17.022 1.00 88.06 86 ASP A CA 1
ATOM 720 C C . ASP A 1 86 ? 17.212 -9.631 -17.023 1.00 88.06 86 ASP A C 1
ATOM 722 O O . ASP A 1 86 ? 17.273 -8.781 -17.920 1.00 88.06 86 ASP A O 1
ATOM 726 N N . LEU A 1 87 ? 16.372 -9.511 -15.996 1.00 88.94 87 LEU A N 1
ATOM 727 C CA . LEU A 1 87 ? 15.432 -8.413 -15.851 1.00 88.94 87 LEU A CA 1
ATOM 728 C C . LEU A 1 87 ? 16.137 -7.092 -15.527 1.00 88.94 87 LEU A C 1
ATOM 730 O O . LEU A 1 87 ? 15.587 -6.038 -15.855 1.00 88.94 87 LEU A O 1
ATOM 734 N N . GLU A 1 88 ? 17.318 -7.115 -14.902 1.00 90.38 88 GLU A N 1
ATOM 735 C CA . GLU A 1 88 ? 18.066 -5.895 -14.585 1.00 90.38 88 GLU A CA 1
ATOM 736 C C . GLU A 1 88 ? 18.698 -5.303 -15.854 1.00 90.38 88 GLU A C 1
ATOM 738 O O . GLU A 1 88 ? 18.553 -4.100 -16.086 1.00 90.38 88 GLU A O 1
ATOM 743 N N . LEU A 1 89 ? 19.250 -6.137 -16.747 1.00 92.56 89 LEU A N 1
ATOM 744 C CA . LEU A 1 89 ? 19.717 -5.708 -18.078 1.00 92.56 89 LEU A CA 1
ATOM 745 C C . LEU A 1 89 ? 18.585 -5.078 -18.886 1.00 92.56 89 LEU A C 1
ATOM 747 O O . LEU A 1 89 ? 18.721 -3.980 -19.433 1.00 92.56 89 LEU A O 1
ATOM 751 N N . ARG A 1 90 ? 17.418 -5.726 -18.891 1.00 91.44 90 ARG A N 1
ATOM 752 C CA . ARG A 1 90 ? 16.244 -5.221 -19.609 1.00 91.44 90 ARG A CA 1
ATOM 753 C C . ARG A 1 90 ? 15.679 -3.945 -18.989 1.00 91.44 90 ARG A C 1
ATOM 755 O O . ARG A 1 90 ? 15.231 -3.043 -19.692 1.00 91.44 90 ARG A O 1
ATOM 762 N N . LYS A 1 91 ? 15.720 -3.815 -17.663 1.00 92.81 91 LYS A N 1
ATOM 763 C CA . LYS A 1 91 ? 15.342 -2.577 -16.969 1.00 92.81 91 LYS A CA 1
ATOM 764 C C . LYS A 1 91 ? 16.268 -1.420 -17.347 1.00 92.81 91 LYS A C 1
ATOM 766 O O . LYS A 1 91 ? 15.773 -0.317 -17.579 1.00 92.81 91 LYS A O 1
ATOM 771 N N . ARG A 1 92 ? 17.584 -1.646 -17.434 1.00 93.50 92 ARG A N 1
ATOM 772 C CA . ARG A 1 92 ? 18.557 -0.634 -17.887 1.00 93.50 92 ARG A CA 1
ATOM 773 C C . ARG A 1 92 ? 18.275 -0.195 -19.324 1.00 93.50 92 ARG A C 1
ATOM 775 O O . ARG A 1 92 ? 18.219 1.010 -19.568 1.00 93.50 92 ARG A O 1
ATOM 782 N N . TYR A 1 93 ? 17.988 -1.143 -20.216 1.00 94.25 93 TYR A N 1
ATOM 783 C CA . TYR A 1 93 ? 17.561 -0.874 -21.591 1.00 94.25 93 TYR A CA 1
ATOM 784 C C . TYR A 1 93 ? 16.332 0.050 -21.665 1.00 94.25 93 TYR A C 1
ATOM 786 O O . TYR A 1 93 ? 16.371 1.118 -22.281 1.00 94.25 93 TYR A O 1
ATOM 794 N N . TRP A 1 94 ? 15.247 -0.294 -20.963 1.00 94.56 94 TRP A N 1
ATOM 795 C CA . TRP A 1 94 ? 14.032 0.530 -20.959 1.00 94.56 94 TRP A CA 1
ATOM 796 C C . TRP A 1 94 ? 14.249 1.912 -20.337 1.00 94.56 94 TRP A C 1
ATOM 798 O O . TRP A 1 94 ? 13.700 2.902 -20.821 1.00 94.56 94 TRP A O 1
ATOM 808 N N . ASN A 1 95 ? 15.082 2.010 -19.298 1.00 92.56 95 ASN A N 1
ATOM 809 C CA . ASN A 1 95 ? 15.449 3.297 -18.707 1.00 92.56 95 ASN A CA 1
ATOM 810 C C . ASN A 1 95 ? 16.225 4.181 -19.697 1.00 92.56 95 ASN A C 1
ATOM 812 O O . ASN A 1 95 ? 16.026 5.399 -19.712 1.00 92.56 95 ASN A O 1
ATOM 816 N N . PHE A 1 96 ? 17.089 3.588 -20.527 1.00 92.44 96 PHE A N 1
ATOM 817 C CA . PHE A 1 96 ? 17.790 4.303 -21.589 1.00 92.44 96 PHE A CA 1
ATOM 818 C C . PHE A 1 96 ? 16.805 4.865 -22.620 1.00 92.44 96 PHE A C 1
ATOM 820 O O . PHE A 1 96 ? 16.784 6.081 -22.823 1.00 92.44 96 PHE A O 1
ATOM 827 N N . LEU A 1 97 ? 15.920 4.032 -23.180 1.00 92.69 97 LEU A N 1
ATOM 828 C CA . LEU A 1 97 ? 14.911 4.486 -24.148 1.00 92.69 97 LEU A CA 1
ATOM 829 C C . LEU A 1 97 ? 13.960 5.540 -23.564 1.00 92.69 97 LEU A C 1
ATOM 831 O O . LEU A 1 97 ? 13.609 6.509 -24.236 1.00 92.69 97 LEU A O 1
ATOM 835 N N . GLN A 1 98 ? 13.577 5.408 -22.290 1.00 93.38 98 GLN A N 1
ATOM 836 C CA . GLN A 1 98 ? 12.769 6.419 -21.607 1.00 93.38 98 GLN A CA 1
ATOM 837 C C . GLN A 1 98 ? 13.516 7.756 -21.492 1.00 93.38 98 GLN A C 1
ATOM 839 O O . GLN A 1 98 ? 12.914 8.822 -21.597 1.00 93.38 98 GLN A O 1
ATOM 844 N N . LYS A 1 99 ? 14.827 7.734 -21.254 1.00 89.94 99 LYS A N 1
ATOM 845 C CA . LYS A 1 99 ? 15.628 8.954 -21.112 1.00 89.94 99 LYS A CA 1
ATOM 846 C C . LYS A 1 99 ? 15.967 9.592 -22.462 1.00 89.94 99 LYS A C 1
ATOM 848 O O . LYS A 1 99 ? 16.098 10.815 -22.531 1.00 89.94 99 LYS A O 1
ATOM 853 N N . TYR A 1 100 ? 16.070 8.778 -23.510 1.00 88.56 100 TYR A N 1
ATOM 854 C CA . TYR A 1 100 ? 16.501 9.162 -24.854 1.00 88.56 100 TYR A CA 1
ATOM 855 C C . TYR A 1 100 ? 15.502 8.722 -25.942 1.00 88.56 100 TYR A C 1
ATOM 857 O O . TYR A 1 100 ? 15.884 8.075 -26.914 1.00 88.56 100 TYR A O 1
ATOM 865 N N . PRO A 1 101 ? 14.221 9.121 -25.851 1.00 87.25 101 PRO A N 1
ATOM 866 C CA . PRO A 1 101 ? 13.157 8.560 -26.688 1.00 87.25 101 PRO A CA 1
ATOM 867 C C . PRO A 1 101 ? 13.220 8.960 -28.168 1.00 87.25 101 PRO A C 1
ATOM 869 O O . PRO A 1 101 ? 12.449 8.452 -28.975 1.00 87.25 101 PRO A O 1
ATOM 872 N N . CYS A 1 102 ? 14.095 9.901 -28.528 1.00 84.31 102 CYS A N 1
ATOM 873 C CA . CYS A 1 102 ? 14.299 10.341 -29.909 1.00 84.31 102 CYS A CA 1
ATOM 874 C C . CYS A 1 102 ? 15.433 9.592 -30.627 1.00 84.31 102 CYS A C 1
ATOM 876 O O . CYS A 1 102 ? 15.642 9.847 -31.809 1.00 84.31 102 CYS A O 1
ATOM 878 N N . HIS A 1 103 ? 16.207 8.768 -29.914 1.00 80.75 103 HIS A N 1
ATOM 879 C CA . HIS A 1 103 ? 17.442 8.180 -30.441 1.00 80.75 103 HIS A CA 1
ATOM 880 C C . HIS A 1 103 ? 17.201 6.872 -31.197 1.00 80.75 103 HIS A C 1
ATOM 882 O O . HIS A 1 103 ? 17.812 6.676 -32.241 1.00 80.75 103 HIS A O 1
ATOM 888 N N . HIS A 1 104 ? 16.258 6.051 -30.731 1.00 84.44 104 HIS A N 1
ATOM 889 C CA . HIS A 1 104 ? 15.957 4.755 -31.326 1.00 84.44 104 HIS A CA 1
ATOM 890 C C . HIS A 1 104 ? 14.442 4.501 -31.381 1.00 84.44 104 HIS A C 1
ATOM 892 O O . HIS A 1 104 ? 13.680 5.007 -30.550 1.00 84.44 104 HIS A O 1
ATOM 898 N N . ASP A 1 105 ? 14.002 3.716 -32.367 1.00 84.75 105 ASP A N 1
ATOM 899 C CA . ASP A 1 105 ? 12.615 3.253 -32.468 1.00 84.75 105 ASP A CA 1
ATOM 900 C C . ASP A 1 105 ? 12.335 2.128 -31.443 1.00 84.75 105 ASP A C 1
ATOM 902 O O . ASP A 1 105 ? 13.237 1.569 -30.820 1.00 84.75 105 ASP A O 1
ATOM 906 N N . LEU A 1 106 ? 11.064 1.799 -31.209 1.00 87.25 106 LEU A N 1
ATOM 907 C CA . LEU A 1 106 ? 10.711 0.732 -30.266 1.00 87.25 106 LEU A CA 1
ATOM 908 C C . LEU A 1 106 ? 11.082 -0.656 -30.814 1.00 87.25 106 LEU A C 1
ATOM 910 O O . LEU A 1 106 ? 10.924 -0.878 -32.016 1.00 87.25 106 LEU A O 1
ATOM 914 N N . PRO A 1 107 ? 11.478 -1.609 -29.946 1.00 87.94 107 PRO A N 1
ATOM 915 C CA . PRO A 1 107 ? 11.655 -3.004 -30.339 1.00 87.94 107 PRO A CA 1
ATOM 916 C C . PRO A 1 107 ? 10.396 -3.599 -30.962 1.00 87.94 107 PRO A C 1
ATOM 918 O O . PRO A 1 107 ? 9.264 -3.212 -30.636 1.00 87.94 107 PRO A O 1
ATOM 921 N N . GLU A 1 108 ? 10.590 -4.598 -31.819 1.00 82.31 108 GLU A N 1
ATOM 922 C CA . GLU A 1 108 ? 9.480 -5.313 -32.433 1.00 82.31 108 GLU A CA 1
ATOM 923 C C . GLU A 1 108 ? 8.593 -5.945 -31.346 1.00 82.31 108 GLU A C 1
ATOM 925 O O . GLU A 1 108 ? 9.065 -6.619 -30.436 1.00 82.31 108 GLU A O 1
ATOM 930 N N . ASN A 1 109 ? 7.278 -5.726 -31.427 1.00 86.19 109 ASN A N 1
ATOM 931 C CA . ASN A 1 109 ? 6.282 -6.200 -30.454 1.00 86.19 109 ASN A CA 1
ATOM 932 C C . ASN A 1 109 ? 6.339 -5.576 -29.043 1.00 86.19 109 ASN A C 1
ATOM 934 O O . ASN A 1 109 ? 5.528 -5.971 -28.203 1.00 86.19 109 ASN A O 1
ATOM 938 N N . ALA A 1 110 ? 7.187 -4.577 -28.771 1.00 88.62 110 ALA A N 1
ATOM 939 C CA . ALA A 1 110 ? 7.243 -3.918 -27.458 1.00 88.62 110 ALA A CA 1
ATOM 940 C C . ALA A 1 110 ? 5.885 -3.339 -27.018 1.00 88.62 110 ALA A C 1
ATOM 942 O O . ALA A 1 110 ? 5.464 -3.499 -25.872 1.00 88.62 110 ALA A O 1
ATOM 943 N N . GLU A 1 111 ? 5.169 -2.705 -27.950 1.00 89.75 111 GLU A N 1
ATOM 944 C CA . GLU A 1 111 ? 3.838 -2.141 -27.700 1.00 89.75 111 GLU A CA 1
ATOM 945 C C . GLU A 1 111 ? 2.822 -3.229 -27.348 1.00 89.75 111 GLU A C 1
ATOM 947 O O . GLU A 1 111 ? 2.155 -3.141 -26.317 1.00 89.75 111 GLU A O 1
ATOM 952 N N . ARG A 1 112 ? 2.786 -4.310 -28.137 1.00 90.12 112 ARG A N 1
ATOM 953 C CA . ARG A 1 112 ? 1.922 -5.467 -27.878 1.00 90.12 112 ARG A CA 1
ATOM 954 C C . ARG A 1 112 ? 2.244 -6.114 -26.529 1.00 90.12 112 ARG A C 1
ATOM 956 O O . ARG A 1 112 ? 1.329 -6.444 -25.786 1.00 90.12 112 ARG A O 1
ATOM 963 N N . HIS A 1 113 ? 3.525 -6.235 -26.173 1.00 89.69 113 HIS A N 1
ATOM 964 C CA . HIS A 1 113 ? 3.931 -6.762 -24.870 1.00 89.69 113 HIS A CA 1
ATOM 965 C C . HIS A 1 113 ? 3.355 -5.932 -23.717 1.00 89.69 113 HIS A C 1
ATOM 967 O O . HIS A 1 113 ? 2.816 -6.490 -22.761 1.00 89.69 113 HIS A O 1
ATOM 973 N N . VAL A 1 114 ? 3.444 -4.601 -23.802 1.00 92.12 114 VAL A N 1
ATOM 974 C CA . VAL A 1 114 ? 2.880 -3.709 -22.783 1.00 92.12 114 VAL A CA 1
ATOM 975 C C . VAL A 1 114 ? 1.356 -3.835 -22.717 1.00 92.12 114 VAL A C 1
ATOM 977 O O . VAL A 1 114 ? 0.810 -3.956 -21.619 1.00 92.12 114 VAL A O 1
ATOM 980 N N . GLU A 1 115 ? 0.665 -3.870 -23.858 1.00 92.19 115 GLU A N 1
ATOM 981 C CA . GLU A 1 115 ? -0.789 -4.076 -23.910 1.00 92.19 115 GLU A CA 1
ATOM 982 C C . GLU A 1 115 ? -1.224 -5.399 -23.274 1.00 92.19 115 GLU A C 1
ATOM 984 O O . GLU A 1 115 ? -2.174 -5.424 -22.482 1.00 92.19 115 GLU A O 1
ATOM 989 N N . ASP A 1 116 ? -0.512 -6.483 -23.577 1.00 92.00 116 ASP A N 1
ATOM 990 C CA . ASP A 1 116 ? -0.788 -7.817 -23.052 1.00 92.00 116 ASP A CA 1
ATOM 991 C C . ASP A 1 116 ? -0.571 -7.869 -21.538 1.00 92.00 116 ASP A C 1
ATOM 993 O O . ASP A 1 116 ? -1.402 -8.417 -20.812 1.00 92.00 116 ASP A O 1
ATOM 997 N N . VAL A 1 117 ? 0.502 -7.252 -21.031 1.00 89.56 117 VAL A N 1
ATOM 998 C CA . VAL A 1 117 ? 0.778 -7.206 -19.587 1.00 89.56 117 VAL A CA 1
ATOM 999 C C . VAL A 1 117 ? -0.264 -6.366 -18.851 1.00 89.56 117 VAL A C 1
ATOM 1001 O O . VAL A 1 117 ? -0.737 -6.781 -17.791 1.00 89.56 117 VAL A O 1
ATOM 1004 N N . LEU A 1 118 ? -0.666 -5.215 -19.395 1.00 91.31 118 LEU A N 1
ATOM 1005 C CA . LEU A 1 118 ? -1.721 -4.392 -18.797 1.00 91.31 118 LEU A CA 1
ATOM 1006 C C . LEU A 1 118 ? -3.073 -5.121 -18.813 1.00 91.31 118 LEU A C 1
ATOM 1008 O O . LEU A 1 118 ? -3.786 -5.119 -17.809 1.00 91.31 118 LEU A O 1
ATOM 1012 N N . SER A 1 119 ? -3.399 -5.804 -19.910 1.00 90.31 119 SER A N 1
ATOM 1013 C CA . SER A 1 119 ? -4.612 -6.622 -20.025 1.00 90.31 119 SER A CA 1
ATOM 1014 C C . SER A 1 119 ? -4.590 -7.805 -19.057 1.00 90.31 119 SER A C 1
ATOM 1016 O O . SER A 1 119 ? -5.600 -8.096 -18.415 1.00 90.31 119 SER A O 1
ATOM 1018 N N . TRP A 1 120 ? -3.432 -8.446 -18.887 1.00 87.94 120 TRP A N 1
ATOM 1019 C CA . TRP A 1 120 ? -3.226 -9.485 -17.884 1.00 87.94 120 TRP A CA 1
ATOM 1020 C C . TRP A 1 120 ? -3.422 -8.943 -16.465 1.00 87.94 120 TRP A C 1
ATOM 1022 O O . TRP A 1 120 ? -4.108 -9.587 -15.678 1.00 87.94 120 TRP A O 1
ATOM 1032 N N . CYS A 1 121 ? -2.919 -7.743 -16.149 1.00 83.81 121 CYS A N 1
ATOM 1033 C CA . CYS A 1 121 ? -3.130 -7.114 -14.840 1.00 83.81 121 CYS A CA 1
ATOM 1034 C C . CYS A 1 121 ? -4.620 -6.906 -14.533 1.00 83.81 121 CYS A C 1
ATOM 1036 O O . CYS A 1 121 ? -5.042 -7.115 -13.394 1.00 83.81 121 CYS A O 1
ATOM 1038 N N . LEU A 1 122 ? -5.416 -6.512 -15.534 1.00 85.12 122 LEU A N 1
ATOM 1039 C CA . LEU A 1 122 ? -6.870 -6.385 -15.399 1.00 85.12 122 LEU A CA 1
ATOM 1040 C C . LEU A 1 122 ? -7.541 -7.749 -15.229 1.00 85.12 122 LEU A C 1
ATOM 1042 O O . LEU A 1 122 ? -8.342 -7.935 -14.315 1.00 85.12 122 LEU A O 1
ATOM 1046 N N . ALA A 1 123 ? -7.196 -8.717 -16.078 1.00 84.94 123 ALA A N 1
ATOM 1047 C CA . ALA A 1 123 ? -7.776 -10.053 -16.032 1.00 84.94 123 ALA A CA 1
ATOM 1048 C C . ALA A 1 123 ? -7.466 -10.774 -14.710 1.00 84.94 123 ALA A C 1
ATOM 1050 O O . ALA A 1 123 ? -8.357 -11.397 -14.142 1.00 84.94 123 ALA A O 1
ATOM 1051 N N . ASP A 1 124 ? -6.240 -10.667 -14.197 1.00 79.38 124 ASP A N 1
ATOM 1052 C CA . ASP A 1 124 ? -5.813 -11.284 -12.936 1.00 79.38 124 ASP A CA 1
ATOM 1053 C C . ASP A 1 124 ? -6.627 -10.744 -11.746 1.00 79.38 124 ASP A C 1
ATOM 1055 O O . ASP A 1 124 ? -7.156 -11.519 -10.945 1.00 79.38 124 ASP A O 1
ATOM 1059 N N . GLN A 1 125 ? -6.832 -9.423 -11.692 1.00 75.25 125 GLN A N 1
ATOM 1060 C CA . GLN A 1 125 ? -7.650 -8.773 -10.659 1.00 75.25 125 GLN A CA 1
ATOM 1061 C C . GLN A 1 125 ? -9.123 -9.170 -10.753 1.00 75.25 125 GLN A C 1
ATOM 1063 O O . GLN A 1 125 ? -9.735 -9.483 -9.735 1.00 75.25 125 GLN A O 1
ATOM 1068 N N . VAL A 1 126 ? -9.683 -9.224 -11.963 1.00 78.44 126 VAL A N 1
ATOM 1069 C CA . VAL A 1 126 ? -11.086 -9.611 -12.168 1.00 78.44 126 VAL A CA 1
ATOM 1070 C C . VAL A 1 126 ? -11.320 -11.091 -11.852 1.00 78.44 126 VAL A C 1
ATOM 1072 O O . VAL A 1 126 ? -12.325 -11.438 -11.235 1.00 78.44 126 VAL A O 1
ATOM 1075 N N . LEU A 1 127 ? -10.414 -11.978 -12.273 1.00 75.56 127 LEU A N 1
ATOM 1076 C CA . LEU A 1 127 ? -10.596 -13.428 -12.160 1.00 75.56 127 LEU A CA 1
ATOM 1077 C C . LEU A 1 127 ? -10.278 -13.964 -10.769 1.00 75.56 127 LEU A C 1
ATOM 1079 O O . LEU A 1 127 ? -10.963 -14.867 -10.287 1.00 75.56 127 LEU A O 1
ATOM 1083 N N . PHE A 1 128 ? -9.220 -13.457 -10.142 1.00 67.56 128 PHE A N 1
ATOM 1084 C CA . PHE A 1 128 ? -8.687 -14.043 -8.916 1.00 67.56 128 PHE A CA 1
ATOM 1085 C C . PHE A 1 128 ? -8.711 -13.072 -7.736 1.00 67.56 128 PHE A C 1
ATOM 1087 O O . PHE A 1 128 ? -8.415 -13.491 -6.614 1.00 67.56 128 PHE A O 1
ATOM 1094 N N . GLY A 1 129 ? -9.041 -11.792 -7.959 1.00 58.78 129 GLY A N 1
ATOM 1095 C CA . GLY A 1 129 ? -8.904 -10.751 -6.937 1.00 58.78 129 GLY A CA 1
ATOM 1096 C C . GLY A 1 129 ? -7.474 -10.659 -6.399 1.00 58.78 129 GLY A C 1
ATOM 1097 O O . GLY A 1 129 ? -7.266 -10.230 -5.263 1.00 58.78 129 GLY A O 1
ATOM 1098 N N . THR A 1 130 ? -6.491 -11.160 -7.157 1.00 55.25 130 THR A N 1
ATOM 1099 C CA . THR A 1 130 ? -5.110 -11.292 -6.706 1.00 55.25 130 THR A CA 1
ATOM 1100 C C . THR A 1 130 ? -4.399 -9.952 -6.763 1.00 55.25 130 THR A C 1
ATOM 1102 O O . THR A 1 130 ? -4.615 -9.125 -7.642 1.00 55.25 130 THR A O 1
ATOM 1105 N N . ILE A 1 131 ? -3.535 -9.739 -5.772 1.00 54.75 131 ILE A N 1
ATOM 1106 C CA . ILE A 1 131 ? -2.867 -8.459 -5.494 1.00 54.75 131 ILE A CA 1
ATOM 1107 C C . ILE A 1 131 ? -1.399 -8.518 -5.964 1.00 54.75 131 ILE A C 1
ATOM 1109 O O . ILE A 1 131 ? -0.536 -7.830 -5.436 1.00 54.75 131 ILE A O 1
ATOM 1113 N N . THR A 1 132 ? -1.090 -9.384 -6.929 1.00 61.31 132 THR A N 1
ATOM 1114 C CA . THR A 1 132 ? 0.236 -9.520 -7.557 1.00 61.31 132 THR A CA 1
ATOM 1115 C C . THR A 1 132 ? 0.467 -8.772 -8.881 1.00 61.31 132 THR A C 1
ATOM 1117 O O . THR A 1 132 ? 1.579 -8.897 -9.389 1.00 61.31 132 THR A O 1
ATOM 1120 N N . PRO A 1 133 ? -0.485 -8.040 -9.496 1.00 67.69 133 PRO A N 1
ATOM 1121 C CA . PRO A 1 133 ? -0.187 -7.362 -10.749 1.00 67.69 133 PRO A CA 1
ATOM 1122 C C . PRO A 1 133 ? 0.687 -6.129 -10.509 1.00 67.69 133 PRO A C 1
ATOM 1124 O O . PRO A 1 133 ? 0.548 -5.440 -9.496 1.00 67.69 133 PRO A O 1
ATOM 1127 N N . SER A 1 134 ? 1.519 -5.806 -11.499 1.00 69.50 134 SER A N 1
ATOM 1128 C CA . SER A 1 134 ? 2.415 -4.644 -11.471 1.00 69.50 134 SER A CA 1
ATOM 1129 C C . SER A 1 134 ? 1.672 -3.306 -11.386 1.00 69.50 134 SER A C 1
ATOM 1131 O O . SER A 1 134 ? 2.235 -2.300 -10.959 1.00 69.50 134 SER A O 1
ATOM 1133 N N . PHE A 1 135 ? 0.391 -3.282 -11.769 1.00 77.31 135 PHE A N 1
ATOM 1134 C CA . PHE A 1 135 ? -0.464 -2.098 -11.732 1.00 77.31 135 PHE A CA 1
ATOM 1135 C C . PHE A 1 135 ? -1.824 -2.417 -11.103 1.00 77.31 135 PHE A C 1
ATOM 1137 O O . PHE A 1 135 ? -2.398 -3.480 -11.342 1.00 77.31 135 PHE A O 1
ATOM 1144 N N . SER A 1 136 ? -2.376 -1.467 -10.341 1.00 75.56 136 SER A N 1
ATOM 1145 C CA . SER A 1 136 ? -3.773 -1.540 -9.893 1.00 75.56 136 SER A CA 1
ATOM 1146 C C . SER A 1 136 ? -4.735 -1.470 -11.080 1.00 75.56 136 SER A C 1
ATOM 1148 O O . SER A 1 136 ? -4.374 -0.944 -12.132 1.00 75.56 136 SER A O 1
ATOM 1150 N N . GLU A 1 137 ? -5.962 -1.962 -10.908 1.00 80.50 137 GLU A N 1
ATOM 1151 C CA . GLU A 1 137 ? -7.001 -1.946 -11.946 1.00 80.50 137 GLU A CA 1
ATOM 1152 C C . GLU A 1 137 ? -7.183 -0.549 -12.558 1.00 80.50 137 GLU A C 1
ATOM 1154 O O . GLU A 1 137 ? -7.063 -0.381 -13.770 1.00 80.50 137 GLU A O 1
ATOM 1159 N N . GLU A 1 138 ? -7.365 0.469 -11.713 1.00 82.00 138 GLU A N 1
ATOM 1160 C CA . GLU A 1 138 ? -7.527 1.866 -12.134 1.00 82.00 138 GLU A CA 1
ATOM 1161 C C . GLU A 1 138 ? -6.327 2.371 -12.948 1.00 82.00 138 GLU A C 1
ATOM 1163 O O . GLU A 1 138 ? -6.492 3.026 -13.979 1.00 82.00 138 GLU A O 1
ATOM 1168 N N . LYS A 1 139 ? -5.099 2.052 -12.508 1.00 84.75 139 LYS A N 1
ATOM 1169 C CA . LYS A 1 139 ? -3.879 2.458 -13.216 1.00 84.75 139 LYS A CA 1
ATOM 1170 C C . LYS A 1 139 ? -3.756 1.726 -14.544 1.00 84.75 139 LYS A C 1
ATOM 1172 O O . LYS A 1 139 ? -3.493 2.372 -15.549 1.00 84.75 139 LYS A O 1
ATOM 1177 N N . ALA A 1 140 ? -3.967 0.413 -14.572 1.00 87.50 140 ALA A N 1
ATOM 1178 C CA . ALA A 1 140 ? -3.873 -0.384 -15.789 1.00 87.50 140 ALA A CA 1
ATOM 1179 C C . ALA A 1 140 ? -4.909 0.053 -16.839 1.00 87.50 140 ALA A C 1
ATOM 1181 O O . ALA A 1 140 ? -4.550 0.227 -18.004 1.00 87.50 140 ALA A O 1
ATOM 1182 N N . GLN A 1 141 ? -6.156 0.323 -16.428 1.00 90.12 141 GLN A N 1
ATOM 1183 C CA . GLN A 1 141 ? -7.184 0.902 -17.303 1.00 90.12 141 GLN A CA 1
ATOM 1184 C C . GLN A 1 141 ? -6.730 2.253 -17.852 1.00 90.12 141 GLN A C 1
ATOM 1186 O O . GLN A 1 141 ? -6.738 2.462 -19.065 1.00 90.12 141 GLN A O 1
ATOM 1191 N N . ARG A 1 142 ? -6.257 3.148 -16.977 1.00 91.25 142 ARG A N 1
ATOM 1192 C CA . ARG A 1 142 ? -5.827 4.484 -17.390 1.00 91.25 142 ARG A CA 1
ATOM 1193 C C . ARG A 1 142 ? -4.631 4.454 -18.339 1.00 91.25 142 ARG A C 1
ATOM 1195 O O . ARG A 1 142 ? -4.580 5.255 -19.269 1.00 91.25 142 ARG A O 1
ATOM 1202 N N . LEU A 1 143 ? -3.678 3.550 -18.118 1.00 92.56 143 LEU A N 1
ATOM 1203 C CA . LEU A 1 143 ? -2.517 3.394 -18.990 1.00 92.56 143 LEU A CA 1
ATOM 1204 C C . LEU A 1 143 ? -2.923 2.862 -20.375 1.00 92.56 143 LEU A C 1
ATOM 1206 O O . LEU A 1 143 ? -2.477 3.392 -21.389 1.00 92.56 143 LEU A O 1
ATOM 1210 N N . LEU A 1 144 ? -3.835 1.883 -20.432 1.00 92.62 144 LEU A N 1
ATOM 1211 C CA . LEU A 1 144 ? -4.387 1.380 -21.697 1.00 92.62 144 LEU A CA 1
ATOM 1212 C C . LEU A 1 144 ? -5.186 2.446 -22.457 1.00 92.62 144 LEU A C 1
ATOM 1214 O O . LEU A 1 144 ? -5.092 2.524 -23.679 1.00 92.62 144 LEU A O 1
ATOM 1218 N N . GLU A 1 145 ? -5.969 3.270 -21.758 1.00 93.19 145 GLU A N 1
ATOM 1219 C CA . GLU A 1 145 ? -6.692 4.391 -22.371 1.00 93.19 145 GLU A CA 1
ATOM 1220 C C . GLU A 1 145 ? -5.738 5.396 -23.019 1.00 93.19 145 GLU A C 1
ATOM 1222 O O . GLU A 1 145 ? -5.961 5.813 -24.155 1.00 93.19 145 GLU A O 1
ATOM 1227 N N . ILE A 1 146 ? -4.671 5.774 -22.306 1.00 91.69 146 ILE A N 1
ATOM 1228 C CA . ILE A 1 146 ? -3.666 6.707 -22.822 1.00 91.69 146 ILE A CA 1
ATOM 1229 C C . ILE A 1 146 ? -2.973 6.098 -24.041 1.00 91.69 146 ILE A C 1
ATOM 1231 O O . ILE A 1 146 ? -2.896 6.772 -25.066 1.00 91.69 146 ILE A O 1
ATOM 1235 N N . LEU A 1 147 ? -2.544 4.833 -23.967 1.00 89.81 147 LEU A N 1
ATOM 1236 C CA . LEU A 1 147 ? -1.886 4.145 -25.079 1.00 89.81 147 LEU A CA 1
ATOM 1237 C C . LEU A 1 147 ? -2.756 4.148 -26.345 1.00 89.81 147 LEU A C 1
ATOM 1239 O O . LEU A 1 147 ? -2.296 4.565 -27.404 1.00 89.81 147 LEU A O 1
ATOM 1243 N N . LYS A 1 148 ? -4.043 3.804 -26.212 1.00 88.56 148 LYS A N 1
ATOM 1244 C CA . LYS A 1 148 ? -5.016 3.803 -27.321 1.00 88.56 148 LYS A CA 1
ATOM 1245 C C . LYS A 1 148 ? -5.342 5.193 -27.863 1.00 88.56 148 LYS A C 1
ATOM 1247 O O . LYS A 1 148 ? -5.826 5.313 -28.983 1.00 88.56 148 LYS A O 1
ATOM 1252 N N . SER A 1 149 ? -5.132 6.238 -27.065 1.00 88.38 149 SER A N 1
ATOM 1253 C CA . SER A 1 149 ? -5.352 7.624 -27.488 1.00 88.38 149 SER A CA 1
ATOM 1254 C C . SER A 1 149 ? -4.186 8.210 -28.290 1.00 88.38 149 SER A C 1
ATOM 1256 O O . SER A 1 149 ? -4.342 9.273 -28.894 1.00 88.38 149 SER A O 1
ATOM 1258 N N . LEU A 1 150 ? -3.020 7.548 -28.297 1.00 84.88 150 LEU A N 1
ATOM 1259 C CA . LEU A 1 150 ? -1.863 8.012 -29.055 1.00 84.88 150 LEU A CA 1
ATOM 1260 C C . LEU A 1 150 ? -2.111 7.854 -30.564 1.00 84.88 150 LEU A C 1
ATOM 1262 O O . LEU A 1 150 ? -2.639 6.830 -30.997 1.00 84.88 150 LEU A O 1
ATOM 1266 N N . PRO A 1 151 ? -1.703 8.834 -31.390 1.00 76.94 151 PRO A N 1
ATOM 1267 C CA . PRO A 1 151 ? -1.877 8.753 -32.836 1.00 76.94 151 PRO A CA 1
ATOM 1268 C C . PRO A 1 151 ? -1.109 7.556 -33.405 1.00 76.94 151 PRO A C 1
ATOM 1270 O O . PRO A 1 151 ? 0.036 7.312 -33.013 1.00 76.94 151 PRO A O 1
ATOM 1273 N N . GLU A 1 152 ? -1.732 6.818 -34.327 1.00 74.31 152 GLU A N 1
ATOM 1274 C CA . GLU A 1 152 ? -1.063 5.763 -35.090 1.00 74.31 152 GLU A CA 1
ATOM 1275 C C . GLU A 1 152 ? 0.071 6.364 -35.925 1.00 74.31 152 GLU A C 1
ATOM 1277 O O . GLU A 1 152 ? -0.085 7.404 -36.574 1.00 74.31 152 GLU A O 1
ATOM 1282 N N . LEU A 1 153 ? 1.236 5.719 -35.883 1.00 69.56 153 LEU A N 1
ATOM 1283 C CA . LEU A 1 153 ? 2.369 6.130 -36.697 1.00 69.5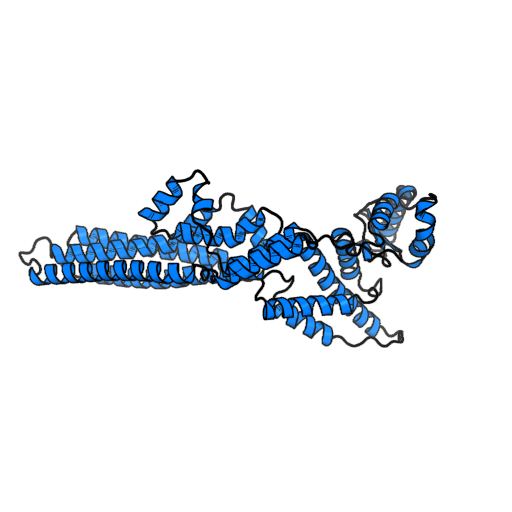6 153 LEU A CA 1
ATOM 1284 C C . LEU A 1 153 ? 2.127 5.651 -38.137 1.00 69.56 153 LEU A C 1
ATOM 1286 O O . LEU A 1 153 ? 1.870 4.464 -38.340 1.00 69.56 153 LEU A O 1
ATOM 1290 N N . PRO A 1 154 ? 2.188 6.532 -39.150 1.00 64.44 154 PRO A N 1
ATOM 1291 C CA . PRO A 1 154 ? 2.090 6.099 -40.536 1.00 64.44 154 PRO A CA 1
ATOM 1292 C C . PRO A 1 154 ? 3.280 5.198 -40.899 1.00 64.44 154 PRO A C 1
ATOM 1294 O O . PRO A 1 154 ? 4.414 5.492 -40.532 1.00 64.44 154 PRO A O 1
ATOM 1297 N N . GLU A 1 155 ? 3.036 4.159 -41.704 1.00 59.06 155 GLU A N 1
ATOM 1298 C CA . GLU A 1 155 ? 4.062 3.244 -42.251 1.00 59.06 155 GLU A CA 1
ATOM 1299 C C . GLU A 1 155 ? 5.192 3.961 -43.014 1.00 59.06 155 GLU A C 1
ATOM 1301 O O . GLU A 1 155 ? 6.268 3.404 -43.221 1.00 59.06 155 GLU A O 1
ATOM 1306 N N . ARG A 1 156 ? 4.956 5.200 -43.467 1.00 55.31 156 ARG A N 1
ATOM 1307 C CA . ARG A 1 156 ? 5.954 6.033 -44.141 1.00 55.31 156 ARG A CA 1
ATOM 1308 C C . ARG A 1 156 ? 6.377 7.195 -43.257 1.00 55.31 156 ARG A C 1
ATOM 1310 O O . ARG A 1 156 ? 5.570 8.054 -42.909 1.00 55.31 156 ARG A O 1
ATOM 1317 N N . THR A 1 157 ? 7.676 7.244 -42.984 1.00 55.69 157 THR A N 1
ATOM 1318 C CA . THR A 1 157 ? 8.389 8.337 -42.326 1.00 55.69 157 THR A CA 1
ATOM 1319 C C . THR A 1 157 ? 8.248 9.611 -43.162 1.00 55.69 157 THR A C 1
ATOM 1321 O O . THR A 1 157 ? 8.979 9.821 -44.129 1.00 55.69 157 THR A O 1
ATOM 1324 N N . PHE A 1 158 ? 7.280 10.465 -42.835 1.00 52.22 158 PHE A N 1
ATOM 1325 C CA . PHE A 1 158 ? 7.243 11.818 -43.384 1.00 52.22 158 PHE A CA 1
ATOM 1326 C C . PHE A 1 158 ? 8.217 12.706 -42.587 1.00 52.22 158 PHE A C 1
ATOM 1328 O O . PHE A 1 158 ? 8.257 12.602 -41.360 1.00 52.22 158 PHE A O 1
ATOM 1335 N N . PRO A 1 159 ? 9.015 13.563 -43.249 1.00 54.34 159 PRO A N 1
ATOM 1336 C CA . PRO A 1 159 ? 10.079 14.356 -42.627 1.00 54.34 159 PRO A CA 1
ATOM 1337 C C . PRO A 1 159 ? 9.562 15.626 -41.930 1.00 54.34 159 PRO A C 1
ATOM 1339 O O . PRO A 1 159 ? 10.253 16.638 -41.905 1.00 54.34 159 PRO A O 1
ATOM 1342 N N . ASP A 1 160 ? 8.346 15.606 -41.394 1.00 59.94 160 ASP A N 1
ATOM 1343 C CA . ASP A 1 160 ? 7.811 16.749 -40.662 1.00 59.94 160 ASP A CA 1
ATOM 1344 C C . ASP A 1 160 ? 8.107 16.605 -39.154 1.00 59.94 160 ASP A C 1
ATOM 1346 O O . ASP A 1 160 ? 7.882 15.555 -38.541 1.00 59.94 160 ASP A O 1
ATOM 1350 N N . GLU A 1 161 ? 8.557 17.697 -38.530 1.00 62.03 161 GLU A N 1
ATOM 1351 C CA . GLU A 1 161 ? 8.983 17.769 -37.118 1.00 62.03 161 GLU A CA 1
ATOM 1352 C C . GLU A 1 161 ? 7.914 17.278 -36.115 1.00 62.03 161 GLU A C 1
ATOM 1354 O O . GLU A 1 161 ? 8.230 16.723 -35.056 1.00 62.03 161 GLU A O 1
ATOM 1359 N N . ASN A 1 162 ? 6.629 17.405 -36.465 1.00 61.91 162 ASN A N 1
ATOM 1360 C CA . ASN A 1 162 ? 5.515 16.986 -35.609 1.00 61.91 162 ASN A CA 1
ATOM 1361 C C . ASN A 1 162 ? 5.461 15.457 -35.393 1.00 61.91 162 ASN A C 1
ATOM 1363 O O . ASN A 1 162 ? 5.041 15.000 -34.328 1.00 61.91 162 ASN A O 1
ATOM 1367 N N . TRP A 1 163 ? 5.922 14.650 -36.356 1.00 65.12 163 TRP A N 1
ATOM 1368 C CA . TRP A 1 163 ? 5.866 13.183 -36.286 1.00 65.12 163 TRP A CA 1
ATOM 1369 C C . TRP A 1 163 ? 7.054 12.595 -35.527 1.00 65.12 163 TRP A C 1
ATOM 1371 O O . TRP A 1 163 ? 6.909 11.573 -34.858 1.00 65.12 163 TRP A O 1
ATOM 1381 N N . ALA A 1 164 ? 8.209 13.266 -35.568 1.00 66.75 164 ALA A N 1
ATOM 1382 C CA . ALA A 1 164 ? 9.337 12.945 -34.696 1.00 66.75 164 ALA A CA 1
ATOM 1383 C C . ALA A 1 164 ? 8.942 13.099 -33.216 1.00 66.75 164 ALA A C 1
ATOM 1385 O O . ALA A 1 164 ? 9.237 12.232 -32.397 1.00 66.75 164 ALA A O 1
ATOM 1386 N N . SER A 1 165 ? 8.171 14.146 -32.902 1.00 74.00 165 SER A N 1
ATOM 1387 C CA . SER A 1 165 ? 7.653 14.394 -31.552 1.00 74.00 165 SER A CA 1
ATOM 1388 C C . SER A 1 165 ? 6.639 13.331 -31.108 1.00 74.00 165 SER A C 1
ATOM 1390 O O . SER A 1 165 ? 6.739 12.805 -30.002 1.00 74.00 165 SER A O 1
ATOM 1392 N N . ALA A 1 166 ? 5.686 12.962 -31.973 1.00 78.50 166 ALA A N 1
ATOM 1393 C CA . ALA A 1 166 ? 4.697 11.921 -31.669 1.00 78.50 166 ALA A CA 1
ATOM 1394 C C . ALA A 1 166 ? 5.343 10.544 -31.435 1.00 78.50 166 ALA A C 1
ATOM 1396 O O . ALA A 1 166 ? 4.961 9.821 -30.513 1.00 78.50 166 ALA A O 1
ATOM 1397 N N . ARG A 1 167 ? 6.358 10.205 -32.237 1.00 82.56 167 ARG A N 1
ATOM 1398 C CA . ARG A 1 167 ? 7.126 8.967 -32.089 1.00 82.56 167 ARG A CA 1
ATOM 1399 C C . ARG A 1 167 ? 7.893 8.925 -30.774 1.00 82.56 167 ARG A C 1
ATOM 1401 O O . ARG A 1 167 ? 7.765 7.951 -30.041 1.00 82.56 167 ARG A O 1
ATOM 1408 N N . ALA A 1 168 ? 8.603 10.002 -30.441 1.00 86.25 168 ALA A N 1
ATOM 1409 C CA . ALA A 1 168 ? 9.331 10.104 -29.183 1.00 86.25 168 ALA A CA 1
ATOM 1410 C C . ALA A 1 168 ? 8.396 9.980 -27.969 1.00 86.25 168 ALA A C 1
ATOM 1412 O O . ALA A 1 168 ? 8.719 9.292 -27.006 1.00 86.25 168 ALA A O 1
ATOM 1413 N N . ILE A 1 169 ? 7.197 10.572 -28.016 1.00 88.00 169 ILE A N 1
ATOM 1414 C CA . ILE A 1 169 ? 6.204 10.411 -26.941 1.00 88.00 169 ILE A CA 1
ATOM 1415 C C . ILE A 1 169 ? 5.804 8.939 -26.778 1.00 88.00 169 ILE A C 1
ATOM 1417 O O . ILE A 1 169 ? 5.725 8.453 -25.649 1.00 88.00 169 ILE A O 1
ATOM 1421 N N . ARG A 1 170 ? 5.583 8.217 -27.883 1.00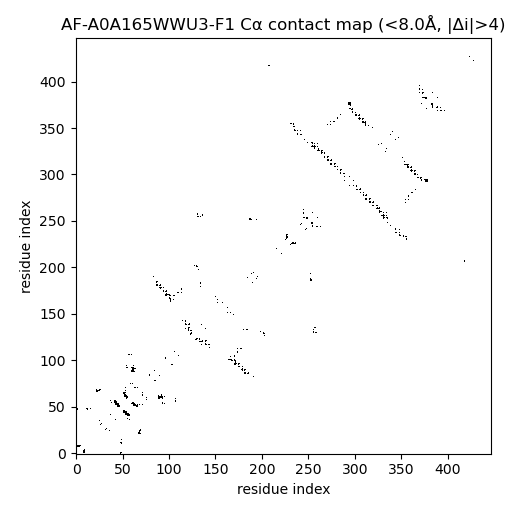 89.31 170 ARG A N 1
ATOM 1422 C CA . ARG A 1 170 ? 5.236 6.789 -27.851 1.00 89.31 170 ARG A CA 1
ATOM 1423 C C . ARG A 1 170 ? 6.386 5.941 -27.294 1.00 89.31 170 ARG A C 1
ATOM 1425 O O . ARG A 1 170 ? 6.148 5.144 -26.388 1.00 89.31 170 ARG A O 1
ATOM 1432 N N . VAL A 1 171 ? 7.617 6.158 -27.767 1.00 91.06 171 VAL A N 1
ATOM 1433 C CA . VAL A 1 171 ? 8.830 5.480 -27.268 1.00 91.06 171 VAL A CA 1
ATOM 1434 C C . VAL A 1 171 ? 8.992 5.722 -25.770 1.00 91.06 171 VAL A C 1
ATOM 1436 O O . VAL A 1 171 ? 9.122 4.771 -25.000 1.00 91.06 171 VAL A O 1
ATOM 1439 N N . TRP A 1 172 ? 8.901 6.982 -25.339 1.00 92.88 172 TRP A N 1
ATOM 1440 C CA . TRP A 1 172 ? 8.989 7.370 -23.934 1.00 92.88 172 TRP A CA 1
ATOM 1441 C C . TRP A 1 172 ? 7.942 6.656 -23.078 1.00 92.88 172 TRP A C 1
ATOM 1443 O O . TRP A 1 172 ? 8.266 6.096 -22.030 1.00 92.88 172 TRP A O 1
ATOM 1453 N N . TYR A 1 173 ? 6.688 6.663 -23.532 1.00 92.75 173 TYR A N 1
ATOM 1454 C CA . TYR A 1 173 ? 5.563 6.126 -22.779 1.00 92.75 173 TYR A CA 1
ATOM 1455 C C . TYR A 1 173 ? 5.654 4.608 -22.604 1.00 92.75 173 TYR A C 1
ATOM 1457 O O . TYR A 1 173 ? 5.525 4.101 -21.489 1.00 92.75 173 TYR A O 1
ATOM 1465 N N . ILE A 1 174 ? 5.938 3.886 -23.689 1.00 93.69 174 ILE A N 1
ATOM 1466 C CA . ILE A 1 174 ? 6.069 2.426 -23.668 1.00 93.69 174 ILE A CA 1
ATOM 1467 C C . ILE A 1 174 ? 7.285 2.017 -22.836 1.00 93.69 174 ILE A C 1
ATOM 1469 O O . ILE A 1 174 ? 7.168 1.134 -21.988 1.00 93.69 174 ILE A O 1
ATOM 1473 N N . SER A 1 175 ? 8.406 2.726 -22.978 1.00 93.69 175 SER A N 1
ATOM 1474 C CA . SER A 1 175 ? 9.616 2.466 -22.190 1.00 93.69 175 SER A CA 1
ATOM 1475 C C . SER A 1 175 ? 9.403 2.718 -20.696 1.00 93.69 175 SER A C 1
ATOM 1477 O O . SER A 1 175 ? 9.865 1.938 -19.868 1.00 93.69 175 SER A O 1
ATOM 1479 N N . ALA A 1 176 ? 8.637 3.751 -20.328 1.00 92.19 176 ALA A N 1
ATOM 1480 C CA . ALA A 1 176 ? 8.287 4.024 -18.934 1.00 92.19 176 ALA A CA 1
ATOM 1481 C C . ALA A 1 176 ? 7.462 2.886 -18.306 1.00 92.19 176 ALA A C 1
ATOM 1483 O O . ALA A 1 176 ? 7.713 2.477 -17.166 1.00 92.19 176 ALA A O 1
ATOM 1484 N N . ILE A 1 177 ? 6.481 2.357 -19.046 1.00 93.06 177 ILE A N 1
ATOM 1485 C CA . ILE A 1 177 ? 5.651 1.242 -18.575 1.00 93.06 177 ILE A CA 1
ATOM 1486 C C . ILE A 1 177 ? 6.484 -0.041 -18.503 1.00 93.06 177 ILE A C 1
ATOM 1488 O O . ILE A 1 177 ? 6.469 -0.715 -17.474 1.00 93.06 177 ILE A O 1
ATOM 1492 N N . ALA A 1 178 ? 7.253 -0.351 -19.547 1.00 91.81 178 ALA A N 1
ATOM 1493 C CA . ALA A 1 178 ? 8.092 -1.543 -19.611 1.00 91.81 178 ALA A CA 1
ATOM 1494 C C . ALA A 1 178 ? 9.185 -1.556 -18.528 1.00 91.81 178 ALA A C 1
ATOM 1496 O O . ALA A 1 178 ? 9.374 -2.574 -17.860 1.00 91.81 178 ALA A O 1
ATOM 1497 N N . GLY A 1 179 ? 9.831 -0.416 -18.262 1.00 89.75 179 GLY A N 1
ATOM 1498 C CA . GLY A 1 179 ? 10.788 -0.269 -17.161 1.00 89.75 179 GLY A CA 1
ATOM 1499 C C . GLY A 1 179 ? 10.142 -0.474 -15.786 1.00 89.75 179 GLY A C 1
ATOM 1500 O O . GLY A 1 179 ? 10.721 -1.126 -14.915 1.00 89.75 179 GLY A O 1
ATOM 1501 N N . THR A 1 180 ? 8.903 -0.001 -15.604 1.00 88.00 180 THR A N 1
ATOM 1502 C CA . THR A 1 180 ? 8.133 -0.243 -14.372 1.00 88.00 180 THR A CA 1
ATOM 1503 C C . THR A 1 180 ? 7.793 -1.726 -14.208 1.00 88.00 180 THR A C 1
ATOM 1505 O O . THR A 1 180 ? 7.973 -2.272 -13.121 1.00 88.00 180 THR A O 1
ATOM 1508 N N . ILE A 1 181 ? 7.370 -2.397 -15.286 1.00 87.88 181 ILE A N 1
ATOM 1509 C CA . ILE A 1 181 ? 7.111 -3.846 -15.300 1.00 87.88 181 ILE A CA 1
ATOM 1510 C C . ILE A 1 181 ? 8.382 -4.619 -14.936 1.00 87.88 181 ILE A C 1
ATOM 1512 O O . ILE A 1 181 ? 8.330 -5.516 -14.098 1.00 87.88 181 ILE A O 1
ATOM 1516 N N . ALA A 1 182 ? 9.527 -4.276 -15.534 1.00 87.25 182 ALA A N 1
ATOM 1517 C CA . ALA A 1 182 ? 10.798 -4.925 -15.229 1.00 87.25 182 ALA A CA 1
ATOM 1518 C C . ALA A 1 182 ? 11.176 -4.737 -13.750 1.00 87.25 182 ALA A C 1
ATOM 1520 O O . ALA A 1 182 ? 11.478 -5.711 -13.065 1.00 87.25 182 ALA A O 1
ATOM 1521 N N . SER A 1 183 ? 11.061 -3.515 -13.221 1.00 84.19 183 SER A N 1
ATOM 1522 C CA . SER A 1 183 ? 11.342 -3.238 -11.808 1.00 84.19 183 SER A CA 1
ATOM 1523 C C . SER A 1 183 ? 10.431 -4.010 -10.849 1.00 84.19 183 SER A C 1
ATOM 1525 O O . SER A 1 183 ? 10.900 -4.471 -9.809 1.00 84.19 183 SER A O 1
ATOM 1527 N N . ASP A 1 184 ? 9.145 -4.143 -11.170 1.00 78.56 184 ASP A N 1
ATOM 1528 C CA . ASP A 1 184 ? 8.192 -4.903 -10.358 1.00 78.56 184 ASP A CA 1
ATOM 1529 C C . ASP A 1 184 ? 8.476 -6.413 -10.410 1.00 78.56 184 ASP A C 1
ATOM 1531 O O . ASP A 1 184 ? 8.485 -7.095 -9.384 1.00 78.56 184 ASP A O 1
ATOM 1535 N N . ARG A 1 185 ? 8.814 -6.937 -11.593 1.00 81.56 185 ARG A N 1
ATOM 1536 C CA . ARG A 1 185 ? 9.213 -8.340 -11.772 1.00 81.56 185 ARG A CA 1
ATOM 1537 C C . ARG A 1 185 ? 10.482 -8.689 -10.995 1.00 81.56 185 ARG A C 1
ATOM 1539 O O . ARG A 1 185 ? 10.546 -9.770 -10.416 1.00 81.56 185 ARG A O 1
ATOM 1546 N N . ILE A 1 186 ? 11.451 -7.778 -10.926 1.00 82.25 186 ILE A N 1
ATOM 1547 C CA . ILE A 1 186 ? 12.654 -7.940 -10.092 1.00 82.25 186 ILE A CA 1
ATOM 1548 C C . ILE A 1 186 ? 12.267 -7.963 -8.613 1.00 82.25 186 ILE A C 1
ATOM 1550 O O . ILE A 1 186 ? 12.657 -8.871 -7.884 1.00 82.25 186 ILE A O 1
ATOM 1554 N N . ALA A 1 187 ? 11.436 -7.012 -8.176 1.00 71.31 187 ALA A N 1
ATOM 1555 C CA . ALA A 1 187 ? 10.999 -6.914 -6.784 1.00 71.31 187 ALA A CA 1
ATOM 1556 C C . ALA A 1 187 ? 10.153 -8.110 -6.312 1.00 71.31 187 ALA A C 1
ATOM 1558 O O . ALA A 1 187 ? 10.070 -8.362 -5.111 1.00 71.31 187 ALA A O 1
ATOM 1559 N N . THR A 1 188 ? 9.504 -8.821 -7.235 1.00 70.69 188 THR A N 1
ATOM 1560 C CA . THR A 1 188 ? 8.666 -9.996 -6.954 1.00 70.69 188 THR A CA 1
ATOM 1561 C C . THR A 1 188 ? 9.366 -11.328 -7.231 1.00 70.69 188 THR A C 1
ATOM 1563 O O . THR A 1 188 ? 8.762 -12.379 -7.014 1.00 70.69 188 THR A O 1
ATOM 1566 N N . GLY A 1 189 ? 10.611 -11.311 -7.722 1.00 73.88 189 GLY A N 1
ATOM 1567 C CA . GLY A 1 189 ? 11.332 -12.522 -8.115 1.00 73.88 189 GLY A CA 1
ATOM 1568 C C . GLY A 1 189 ? 10.631 -13.289 -9.241 1.00 73.88 189 GLY A C 1
ATOM 1569 O O . GLY A 1 189 ? 10.553 -14.519 -9.200 1.00 73.88 189 GLY A O 1
ATOM 1570 N N . TYR A 1 190 ? 10.054 -12.584 -10.218 1.00 77.75 190 TYR A N 1
ATOM 1571 C CA . TYR A 1 190 ? 9.278 -13.170 -11.312 1.00 77.75 190 TYR A CA 1
ATOM 1572 C C . TYR A 1 190 ? 10.005 -14.342 -11.990 1.00 77.75 190 TYR A C 1
ATOM 1574 O O . TYR A 1 190 ? 11.196 -14.283 -12.272 1.00 77.75 190 TYR A O 1
ATOM 1582 N N . GLY A 1 191 ? 9.271 -15.423 -12.267 1.00 75.19 191 GLY A N 1
ATOM 1583 C CA . GLY A 1 191 ? 9.820 -16.629 -12.899 1.00 75.19 191 GLY A CA 1
ATOM 1584 C C . GLY A 1 191 ? 10.512 -17.606 -11.939 1.00 75.19 191 GLY A C 1
ATOM 1585 O O . GLY A 1 191 ? 10.764 -18.748 -12.323 1.00 75.19 191 GLY A O 1
ATOM 1586 N N . THR A 1 192 ? 10.746 -17.230 -10.679 1.00 79.25 192 THR A N 1
ATOM 1587 C CA . THR A 1 192 ? 11.336 -18.131 -9.676 1.00 79.25 192 THR A CA 1
ATOM 1588 C C . THR A 1 192 ? 10.304 -19.083 -9.055 1.00 79.25 192 THR A C 1
ATOM 1590 O O . THR A 1 192 ? 9.087 -18.868 -9.092 1.00 79.25 192 THR A O 1
ATOM 1593 N N . ALA A 1 193 ? 10.783 -20.180 -8.456 1.00 74.62 193 ALA A N 1
ATOM 1594 C CA . ALA A 1 193 ? 9.928 -21.082 -7.682 1.00 74.62 193 ALA A CA 1
ATOM 1595 C C . ALA A 1 193 ? 9.295 -20.380 -6.468 1.00 74.62 193 ALA A C 1
ATOM 1597 O O . ALA A 1 193 ? 8.147 -20.664 -6.125 1.00 74.62 193 ALA A O 1
ATOM 1598 N N . GLU A 1 194 ? 10.012 -19.427 -5.879 1.00 67.69 194 GLU A N 1
ATOM 1599 C CA . GLU A 1 194 ? 9.578 -18.664 -4.712 1.00 67.69 194 GLU A CA 1
ATOM 1600 C C . GLU A 1 194 ? 8.409 -17.732 -5.045 1.00 67.69 194 GLU A C 1
ATOM 1602 O O . GLU A 1 194 ? 7.409 -17.730 -4.330 1.00 67.69 194 GLU A O 1
ATOM 1607 N N . ALA A 1 195 ? 8.446 -17.044 -6.192 1.00 70.00 195 ALA A N 1
ATOM 1608 C CA . ALA A 1 195 ? 7.330 -16.214 -6.652 1.00 70.00 195 ALA A CA 1
ATOM 1609 C C . ALA A 1 195 ? 6.036 -17.020 -6.879 1.00 70.00 195 ALA A C 1
ATOM 1611 O O . ALA A 1 195 ? 4.930 -16.533 -6.626 1.00 70.00 195 ALA A O 1
ATOM 1612 N N . ARG A 1 196 ? 6.149 -18.285 -7.315 1.00 72.62 196 ARG A N 1
ATOM 1613 C CA . ARG A 1 196 ? 4.989 -19.187 -7.437 1.00 72.62 196 ARG A CA 1
ATOM 1614 C C . ARG A 1 196 ? 4.422 -19.554 -6.071 1.00 72.62 196 ARG A C 1
ATOM 1616 O O . ARG A 1 196 ? 3.218 -19.409 -5.871 1.00 72.62 196 ARG A O 1
ATOM 1623 N N . ALA A 1 197 ? 5.285 -19.952 -5.135 1.00 68.44 197 ALA A N 1
ATOM 1624 C CA . ALA A 1 197 ? 4.884 -20.241 -3.761 1.00 68.44 197 ALA A CA 1
ATOM 1625 C C . ALA A 1 197 ? 4.227 -19.018 -3.100 1.00 68.44 197 ALA A C 1
ATOM 1627 O O . ALA A 1 197 ? 3.192 -19.150 -2.452 1.00 68.44 197 ALA A O 1
ATOM 1628 N N . PHE A 1 198 ? 4.763 -17.819 -3.344 1.00 64.94 198 PHE A N 1
ATOM 1629 C CA . PHE A 1 198 ? 4.177 -16.560 -2.897 1.00 64.94 198 PHE A CA 1
ATOM 1630 C C . PHE A 1 198 ? 2.773 -16.339 -3.463 1.00 64.94 198 PHE A C 1
ATOM 1632 O O . PHE A 1 198 ? 1.847 -16.019 -2.716 1.00 64.94 198 PHE A O 1
ATOM 1639 N N . ARG A 1 199 ? 2.585 -16.533 -4.774 1.00 67.00 199 ARG A N 1
ATOM 1640 C CA . ARG A 1 199 ? 1.277 -16.372 -5.425 1.00 67.00 199 ARG A CA 1
ATOM 1641 C C . ARG A 1 199 ? 0.252 -17.374 -4.896 1.00 67.00 199 ARG A C 1
ATOM 1643 O O . ARG A 1 199 ? -0.902 -17.011 -4.671 1.00 67.00 199 ARG A O 1
ATOM 1650 N N . ASP A 1 200 ? 0.660 -18.617 -4.674 1.00 68.69 200 ASP A N 1
ATOM 1651 C CA . ASP A 1 200 ? -0.223 -19.658 -4.148 1.00 68.69 200 ASP A CA 1
ATOM 1652 C C . ASP A 1 200 ? -0.558 -19.411 -2.667 1.00 68.69 200 ASP A C 1
ATOM 1654 O O . ASP A 1 200 ? -1.720 -19.522 -2.270 1.00 68.69 200 ASP A O 1
ATOM 1658 N N . ALA A 1 201 ? 0.406 -18.935 -1.873 1.00 61.34 201 ALA A N 1
ATOM 1659 C CA . ALA A 1 201 ? 0.166 -18.462 -0.511 1.00 61.34 201 ALA A CA 1
ATOM 1660 C C . ALA A 1 201 ? -0.756 -17.230 -0.478 1.00 61.34 201 ALA A C 1
ATOM 1662 O O . ALA A 1 201 ? -1.613 -17.121 0.399 1.00 61.34 201 ALA A O 1
ATOM 1663 N N . ALA A 1 202 ? -0.638 -16.316 -1.448 1.00 57.03 202 ALA A N 1
ATOM 1664 C CA . ALA A 1 202 ? -1.511 -15.153 -1.572 1.00 57.03 202 ALA A CA 1
ATOM 1665 C C . ALA A 1 202 ? -2.969 -15.548 -1.860 1.00 57.03 202 ALA A C 1
ATOM 1667 O O . ALA A 1 202 ? -3.878 -14.966 -1.264 1.00 57.03 202 ALA A O 1
ATOM 1668 N N . LYS A 1 203 ? -3.193 -16.573 -2.694 1.00 59.41 203 LYS A N 1
ATOM 1669 C CA . LYS A 1 203 ? -4.525 -17.163 -2.913 1.00 59.41 203 LYS A CA 1
ATOM 1670 C C . LYS A 1 203 ? -5.074 -17.816 -1.646 1.00 59.41 203 LYS A C 1
ATOM 1672 O O . LYS A 1 203 ? -6.260 -17.677 -1.353 1.00 59.41 203 LYS A O 1
ATOM 1677 N N . LEU A 1 204 ? -4.213 -18.487 -0.878 1.00 52.31 204 LEU A N 1
ATOM 1678 C CA . LEU A 1 204 ? -4.602 -19.162 0.360 1.00 52.31 204 LEU A CA 1
ATOM 1679 C C . LEU A 1 204 ? -4.979 -18.177 1.480 1.00 52.31 204 LEU A C 1
ATOM 1681 O O . LEU A 1 204 ? -5.866 -18.470 2.273 1.00 52.31 204 LEU A O 1
ATOM 1685 N N . THR A 1 205 ? -4.388 -16.978 1.524 1.00 45.03 205 THR A N 1
ATOM 1686 C CA . THR A 1 205 ? -4.690 -15.972 2.565 1.00 45.03 205 THR A CA 1
ATOM 1687 C C . THR A 1 205 ? -6.090 -15.370 2.533 1.00 45.03 205 THR A C 1
ATOM 1689 O O . THR A 1 205 ? -6.522 -14.865 3.564 1.00 45.03 205 THR A O 1
ATOM 1692 N N . ASN A 1 206 ? -6.839 -15.464 1.428 1.00 46.62 206 ASN A N 1
ATOM 1693 C CA . ASN A 1 206 ? -8.278 -15.167 1.489 1.00 46.62 206 ASN A CA 1
ATOM 1694 C C . ASN A 1 206 ? -9.032 -16.186 2.372 1.00 46.62 206 ASN A C 1
ATOM 1696 O O . ASN A 1 206 ? -10.158 -15.926 2.784 1.00 46.62 206 ASN A O 1
ATOM 1700 N N . VAL A 1 207 ? -8.415 -17.338 2.662 1.00 40.91 207 VAL A N 1
ATOM 1701 C CA . VAL A 1 207 ? -9.019 -18.487 3.349 1.00 40.91 207 VAL A CA 1
ATOM 1702 C C . VAL A 1 207 ? -8.367 -18.772 4.710 1.00 40.91 207 VAL A C 1
ATOM 1704 O O . VAL A 1 207 ? -9.039 -19.287 5.598 1.00 40.91 207 VAL A O 1
ATOM 1707 N N . THR A 1 208 ? -7.097 -18.420 4.936 1.00 40.91 208 THR A N 1
ATOM 1708 C CA . THR A 1 208 ? -6.395 -18.777 6.182 1.00 40.91 208 THR A CA 1
ATOM 1709 C C . THR A 1 208 ? -6.042 -17.568 7.037 1.00 40.91 208 THR A C 1
ATOM 1711 O O . THR A 1 208 ? -5.048 -16.870 6.837 1.00 40.91 208 THR A O 1
ATOM 1714 N N . GLU A 1 209 ? -6.861 -17.380 8.062 1.00 46.59 209 GLU A N 1
ATOM 1715 C CA . GLU A 1 209 ? -6.564 -16.607 9.253 1.00 46.59 209 GLU A CA 1
ATOM 1716 C C . GLU A 1 209 ? -5.278 -17.169 9.909 1.00 46.59 209 GLU A C 1
ATOM 1718 O O . GLU A 1 209 ? -5.325 -18.244 10.486 1.00 46.59 209 GLU A O 1
ATOM 1723 N N . PHE A 1 210 ? -4.147 -16.446 9.829 1.00 43.72 210 PHE A N 1
ATOM 1724 C CA . PHE A 1 210 ? -2.851 -16.757 10.486 1.00 43.72 210 PHE A CA 1
ATOM 1725 C C . PHE A 1 210 ? -3.032 -17.525 11.812 1.00 43.72 210 PHE A C 1
ATOM 1727 O O . PHE A 1 210 ? -3.664 -16.987 12.736 1.00 43.72 210 PHE A O 1
ATOM 1734 N N . THR A 1 211 ? -2.536 -18.762 11.885 1.00 43.81 211 THR A N 1
ATOM 1735 C CA . THR A 1 211 ? -2.710 -19.642 13.047 1.00 43.81 211 THR A CA 1
ATOM 1736 C C . THR A 1 211 ? -1.866 -19.126 14.208 1.00 43.81 211 THR A C 1
ATOM 1738 O O . THR A 1 211 ? -0.720 -18.722 14.036 1.00 43.81 211 THR A O 1
ATOM 1741 N N . TYR A 1 212 ? -2.454 -19.112 15.402 1.00 48.59 212 TYR A N 1
ATOM 1742 C CA . TYR A 1 212 ? -1.863 -18.562 16.630 1.00 48.59 212 TYR A CA 1
ATOM 1743 C C . TYR A 1 212 ? -0.512 -19.212 17.006 1.00 48.59 212 TYR A C 1
ATOM 1745 O O . TYR A 1 212 ? 0.294 -18.590 17.690 1.00 48.59 212 TYR A O 1
ATOM 1753 N N . GLU A 1 213 ? -0.258 -20.430 16.518 1.00 45.47 213 GLU A N 1
ATOM 1754 C CA . GLU A 1 213 ? 0.921 -21.251 16.823 1.00 45.47 213 GLU A CA 1
ATOM 1755 C C . GLU A 1 213 ? 2.241 -20.670 16.276 1.00 45.47 213 GLU A C 1
ATOM 1757 O O . GLU A 1 213 ? 3.273 -20.810 16.929 1.00 45.47 213 GLU A O 1
ATOM 1762 N N . ASP A 1 214 ? 2.227 -19.940 15.151 1.00 48.53 214 ASP A N 1
ATOM 1763 C CA . ASP A 1 214 ? 3.455 -19.348 14.586 1.00 48.53 214 ASP A CA 1
ATOM 1764 C C . ASP A 1 214 ? 3.928 -18.115 15.380 1.00 48.53 214 ASP A C 1
ATOM 1766 O O . ASP A 1 214 ? 5.130 -17.874 15.517 1.00 48.53 214 ASP A O 1
ATOM 1770 N N . LEU A 1 215 ? 2.981 -17.355 15.949 1.00 52.50 215 LEU A N 1
ATOM 1771 C CA . LEU A 1 215 ? 3.249 -16.173 16.779 1.00 52.50 215 LEU A CA 1
ATOM 1772 C C . LEU A 1 215 ? 3.745 -16.542 18.188 1.00 52.50 215 LEU A C 1
ATOM 1774 O O . LEU A 1 215 ? 4.423 -15.746 18.830 1.00 52.50 215 LEU A O 1
ATOM 1778 N N . GLU A 1 216 ? 3.412 -17.734 18.685 1.00 50.31 216 GLU A N 1
ATOM 1779 C CA . GLU A 1 216 ? 3.767 -18.180 20.039 1.00 50.31 216 GLU A CA 1
ATOM 1780 C C . GLU A 1 216 ? 5.229 -18.668 20.138 1.00 50.31 216 GLU A C 1
ATOM 1782 O O . GLU A 1 216 ? 5.779 -18.759 21.235 1.00 50.31 216 GLU A O 1
ATOM 1787 N N . SER A 1 217 ? 5.892 -18.922 18.998 1.00 48.16 217 SER A N 1
ATOM 1788 C CA . SER A 1 217 ? 7.296 -19.372 18.958 1.00 48.16 217 SER A CA 1
ATOM 1789 C C . SER A 1 217 ? 8.332 -18.244 19.099 1.00 48.16 217 SER A C 1
ATOM 1791 O O . SER A 1 217 ? 9.490 -18.509 19.432 1.00 48.16 217 SER A O 1
ATOM 1793 N N . SER A 1 218 ? 7.934 -16.981 18.905 1.00 50.31 218 SER A N 1
ATOM 1794 C CA . SER A 1 218 ? 8.760 -15.815 19.238 1.00 50.31 218 SER A CA 1
ATOM 1795 C C . SER A 1 218 ? 8.675 -15.559 20.741 1.00 50.31 218 SER A C 1
ATOM 1797 O O . SER A 1 218 ? 7.593 -15.302 21.258 1.00 50.31 218 SER A O 1
ATOM 1799 N N . GLY A 1 219 ? 9.807 -15.660 21.443 1.00 54.88 219 GLY A N 1
ATOM 1800 C CA . GLY A 1 219 ? 9.949 -15.753 22.907 1.00 54.88 219 GLY A CA 1
ATOM 1801 C C . GLY A 1 219 ? 9.422 -14.608 23.792 1.00 54.88 219 GLY A C 1
ATOM 1802 O O . GLY A 1 219 ? 9.864 -14.497 24.933 1.00 54.88 219 GLY A O 1
ATOM 1803 N N . ASP A 1 220 ? 8.459 -13.809 23.334 1.00 64.62 220 ASP A N 1
ATOM 1804 C CA . ASP A 1 220 ? 7.824 -12.701 24.050 1.00 64.62 220 ASP A CA 1
ATOM 1805 C C . ASP A 1 220 ? 6.416 -13.064 24.555 1.00 64.62 220 ASP A C 1
ATOM 1807 O O . ASP A 1 220 ? 5.426 -12.364 24.347 1.00 64.62 220 ASP A O 1
ATOM 1811 N N . TRP A 1 221 ? 6.307 -14.153 25.321 1.00 67.69 221 TRP A N 1
ATOM 1812 C CA . TRP A 1 221 ? 5.056 -14.551 25.992 1.00 67.69 221 TRP A CA 1
ATOM 1813 C C . TRP A 1 221 ? 4.436 -13.412 26.833 1.00 67.69 221 TRP A C 1
ATOM 1815 O O . TRP A 1 221 ? 3.213 -13.316 26.972 1.00 67.69 221 TRP A O 1
ATOM 1825 N N . MET A 1 222 ? 5.274 -12.509 27.361 1.00 67.12 222 MET A N 1
ATOM 1826 C CA . MET A 1 222 ? 4.842 -11.321 28.099 1.00 67.12 222 MET A CA 1
ATOM 1827 C C . MET A 1 222 ? 4.017 -10.367 27.227 1.00 67.12 222 MET A C 1
ATOM 1829 O O . MET A 1 222 ? 3.022 -9.822 27.708 1.00 67.12 222 MET A O 1
ATOM 1833 N N . PHE A 1 223 ? 4.369 -10.203 25.947 1.00 69.50 223 PHE A N 1
ATOM 1834 C CA . PHE A 1 223 ? 3.599 -9.402 24.993 1.00 69.50 223 PHE A CA 1
ATOM 1835 C C . PHE A 1 223 ? 2.184 -9.960 24.824 1.00 69.50 223 PHE A C 1
ATOM 1837 O O . PHE A 1 223 ? 1.213 -9.199 24.853 1.00 69.50 223 PHE A O 1
ATOM 1844 N N . PHE A 1 224 ? 2.045 -11.283 24.715 1.00 68.56 224 PHE A N 1
ATOM 1845 C CA . PHE A 1 224 ? 0.748 -11.940 24.549 1.00 68.56 224 PHE A CA 1
ATOM 1846 C C . PHE A 1 224 ? -0.120 -11.843 25.799 1.00 68.56 224 PHE A C 1
ATOM 1848 O O . PHE A 1 224 ? -1.302 -11.511 25.698 1.00 68.56 224 PHE A O 1
ATOM 1855 N N . VAL A 1 225 ? 0.460 -12.064 26.980 1.00 69.12 225 VAL A N 1
ATOM 1856 C CA . VAL A 1 225 ? -0.275 -11.968 28.249 1.00 69.12 225 VAL A CA 1
ATOM 1857 C C . VAL A 1 225 ? -0.744 -10.538 28.501 1.00 69.12 225 VAL A C 1
ATOM 1859 O O . VAL A 1 225 ? -1.921 -10.327 28.792 1.00 69.12 225 VAL A O 1
ATOM 1862 N N . VAL A 1 226 ? 0.133 -9.546 28.329 1.00 70.12 226 VAL A N 1
ATOM 1863 C CA . VAL A 1 226 ? -0.222 -8.128 28.493 1.00 70.12 226 VAL A CA 1
ATOM 1864 C C . VAL A 1 226 ? -1.249 -7.702 27.444 1.00 70.12 226 VAL A C 1
ATOM 1866 O O . VAL A 1 226 ? -2.250 -7.069 27.783 1.00 70.12 226 VAL A O 1
ATOM 1869 N N . SER A 1 227 ? -1.071 -8.106 26.186 1.00 72.19 227 SER A N 1
ATOM 1870 C CA . SER A 1 227 ? -2.015 -7.771 25.119 1.00 72.19 227 SER A CA 1
ATOM 1871 C C . SER A 1 227 ? -3.392 -8.385 25.330 1.00 72.19 227 SER A C 1
ATOM 1873 O O . SER A 1 227 ? -4.397 -7.724 25.070 1.00 72.19 227 SER A O 1
ATOM 1875 N N . TYR A 1 228 ? -3.468 -9.618 25.829 1.00 71.12 228 TYR A N 1
ATOM 1876 C CA . TYR A 1 228 ? -4.739 -10.285 26.091 1.00 71.12 228 TYR A CA 1
ATOM 1877 C C . TYR A 1 228 ? -5.425 -9.759 27.360 1.00 71.12 228 TYR A C 1
ATOM 1879 O O . TYR A 1 228 ? -6.621 -9.476 27.333 1.00 71.12 228 TYR A O 1
ATOM 1887 N N . ALA A 1 229 ? -4.677 -9.587 28.454 1.00 67.38 229 ALA A N 1
ATOM 1888 C CA . ALA A 1 229 ? -5.237 -9.215 29.754 1.00 67.38 229 ALA A CA 1
ATOM 1889 C C . ALA A 1 229 ? -5.522 -7.712 29.894 1.00 67.38 229 ALA A C 1
ATOM 1891 O O . ALA A 1 229 ? -6.524 -7.339 30.498 1.00 67.38 229 ALA A O 1
ATOM 1892 N N . ILE A 1 230 ? -4.655 -6.851 29.351 1.00 73.06 230 ILE A N 1
ATOM 1893 C CA . ILE A 1 230 ? -4.744 -5.393 29.527 1.00 73.06 230 ILE A CA 1
ATOM 1894 C C . ILE A 1 230 ? -5.284 -4.717 28.264 1.00 73.06 230 ILE A C 1
ATOM 1896 O O . ILE A 1 230 ? -5.982 -3.713 28.358 1.00 73.06 230 ILE A O 1
ATOM 1900 N N . PHE A 1 231 ? -5.009 -5.251 27.075 1.00 73.62 231 PHE A N 1
ATOM 1901 C CA . PHE A 1 231 ? -5.340 -4.579 25.812 1.00 73.62 231 PHE A CA 1
ATOM 1902 C C . PHE A 1 231 ? -6.459 -5.253 25.006 1.00 73.62 231 PHE A C 1
ATOM 1904 O O . PHE A 1 231 ? -6.613 -4.966 23.819 1.00 73.62 231 PHE A O 1
ATOM 1911 N N . PHE A 1 232 ? -7.251 -6.132 25.633 1.00 74.38 232 PHE A N 1
ATOM 1912 C CA . PHE A 1 232 ? -8.392 -6.831 25.017 1.00 74.38 232 PHE A CA 1
ATOM 1913 C C . PHE A 1 232 ? -8.040 -7.631 23.746 1.00 74.38 232 PHE A C 1
ATOM 1915 O O . PHE A 1 232 ? -8.894 -7.878 22.898 1.00 74.38 232 PHE A O 1
ATOM 1922 N N . GLY A 1 233 ? -6.773 -8.018 23.572 1.00 67.75 233 GLY A N 1
ATOM 1923 C CA . GLY A 1 233 ? -6.281 -8.688 22.365 1.00 67.75 233 GLY A CA 1
ATOM 1924 C C . GLY A 1 233 ? -6.198 -7.788 21.125 1.00 67.75 233 GLY A C 1
ATOM 1925 O O . GLY A 1 233 ? -5.861 -8.279 20.046 1.00 67.75 233 GLY A O 1
ATOM 1926 N N . ILE A 1 234 ? -6.445 -6.477 21.258 1.00 76.81 234 ILE A N 1
ATOM 1927 C CA . ILE A 1 234 ? -6.371 -5.519 20.147 1.00 76.81 234 ILE A CA 1
ATOM 1928 C C . ILE A 1 234 ? -4.964 -5.532 19.521 1.00 76.81 234 ILE A C 1
ATOM 1930 O O . ILE A 1 234 ? -4.886 -5.744 18.312 1.00 76.81 234 ILE A O 1
ATOM 1934 N N . PRO A 1 235 ? -3.843 -5.430 20.267 1.00 72.12 235 PRO A N 1
ATOM 1935 C CA . PRO A 1 235 ? -2.505 -5.427 19.670 1.00 72.12 235 PRO A CA 1
ATOM 1936 C C . PRO A 1 235 ? -2.179 -6.683 18.868 1.00 72.12 235 PRO A C 1
ATOM 1938 O O . PRO A 1 235 ? -1.484 -6.587 17.868 1.00 72.12 235 PRO A O 1
ATOM 1941 N N . ILE A 1 236 ? -2.711 -7.845 19.254 1.00 65.50 236 ILE A N 1
ATOM 1942 C CA . ILE A 1 236 ? -2.462 -9.119 18.563 1.00 65.50 236 ILE A CA 1
ATOM 1943 C C . ILE A 1 236 ? -3.154 -9.117 17.199 1.00 65.50 236 ILE A C 1
ATOM 1945 O O . ILE A 1 236 ? -2.540 -9.447 16.186 1.00 65.50 236 ILE A O 1
ATOM 1949 N N . SER A 1 237 ? -4.409 -8.658 17.146 1.00 70.56 237 SER A N 1
ATOM 1950 C CA . SER A 1 237 ? -5.112 -8.470 15.869 1.00 70.56 237 SER A CA 1
ATOM 1951 C C . SER A 1 237 ? -4.387 -7.470 14.957 1.00 70.56 237 SER A C 1
ATOM 1953 O O . SER A 1 237 ? -4.325 -7.651 13.740 1.00 70.56 237 SER A O 1
ATOM 1955 N N . ARG A 1 238 ? -3.774 -6.436 15.549 1.00 71.56 238 ARG A N 1
ATOM 1956 C CA . ARG A 1 238 ? -3.022 -5.401 14.832 1.00 71.56 238 ARG A CA 1
ATOM 1957 C C . ARG A 1 238 ? -1.669 -5.913 14.347 1.00 71.56 238 ARG A C 1
ATOM 1959 O O . ARG A 1 238 ? -1.316 -5.643 13.203 1.00 71.56 238 ARG A O 1
ATOM 1966 N N . LEU A 1 239 ? -0.965 -6.684 15.172 1.00 68.06 239 LEU A N 1
ATOM 1967 C CA . LEU A 1 239 ? 0.295 -7.338 14.839 1.00 68.06 239 LEU A CA 1
ATOM 1968 C C . LEU A 1 239 ? 0.094 -8.328 13.695 1.00 68.06 239 LEU A C 1
ATOM 1970 O O . LEU A 1 239 ? 0.847 -8.285 12.737 1.00 68.06 239 LEU A O 1
ATOM 1974 N N . LYS A 1 240 ? -0.983 -9.119 13.721 1.00 68.94 240 LYS A N 1
ATOM 1975 C CA . LYS A 1 240 ? -1.352 -10.020 12.623 1.00 68.94 240 LYS A CA 1
ATOM 1976 C C . LYS A 1 240 ? -1.553 -9.289 11.298 1.00 68.94 240 LYS A C 1
ATOM 1978 O O . LYS A 1 240 ? -1.054 -9.734 10.278 1.00 68.94 240 LYS A O 1
ATOM 1983 N N . GLN A 1 241 ? -2.252 -8.156 11.308 1.00 69.44 241 GLN A N 1
ATOM 1984 C CA . GLN A 1 241 ? -2.442 -7.340 10.103 1.00 69.44 241 GLN A CA 1
ATOM 1985 C C . GLN A 1 241 ? -1.134 -6.686 9.632 1.00 69.44 241 GLN A C 1
ATOM 1987 O O . GLN A 1 241 ? -0.902 -6.573 8.436 1.00 69.44 241 GLN A O 1
ATOM 1992 N N . ILE A 1 242 ? -0.272 -6.262 10.561 1.00 70.12 242 ILE A N 1
ATOM 1993 C CA . ILE A 1 242 ? 1.061 -5.728 10.246 1.00 70.12 242 ILE A CA 1
ATOM 1994 C C . ILE A 1 242 ? 1.962 -6.825 9.674 1.00 70.12 242 ILE A C 1
ATOM 1996 O O . ILE A 1 242 ? 2.664 -6.573 8.708 1.00 70.12 242 ILE A O 1
ATOM 2000 N N . MET A 1 243 ? 1.922 -8.037 10.225 1.00 62.00 243 MET A N 1
ATOM 2001 C CA . MET A 1 243 ? 2.683 -9.195 9.756 1.00 62.00 243 MET A CA 1
ATOM 2002 C C . MET A 1 243 ? 2.127 -9.750 8.439 1.00 62.00 243 MET A C 1
ATOM 2004 O O . MET A 1 243 ? 2.901 -10.145 7.582 1.00 62.00 243 MET A O 1
ATOM 2008 N N . ASP A 1 244 ? 0.822 -9.698 8.186 1.00 64.44 244 ASP A N 1
ATOM 2009 C CA . ASP A 1 244 ? 0.278 -10.073 6.871 1.00 64.44 244 ASP A CA 1
ATOM 2010 C C . ASP A 1 244 ? 0.725 -9.108 5.752 1.00 64.44 244 ASP A C 1
ATOM 2012 O O . ASP A 1 244 ? 0.916 -9.504 4.598 1.00 64.44 244 ASP A O 1
ATOM 2016 N N . VAL A 1 245 ? 0.943 -7.834 6.089 1.00 63.62 245 VAL A N 1
ATOM 2017 C CA . VAL A 1 245 ? 1.497 -6.841 5.155 1.00 63.62 245 VAL A CA 1
ATOM 2018 C C . VAL A 1 245 ? 3.030 -6.906 5.100 1.00 63.62 245 VAL A C 1
ATOM 2020 O O . VAL A 1 245 ? 3.597 -6.798 4.017 1.00 63.62 245 VAL A O 1
ATOM 2023 N N . GLY A 1 246 ? 3.692 -7.102 6.243 1.00 53.81 246 GLY A N 1
ATOM 2024 C CA . GLY A 1 246 ? 5.140 -6.961 6.423 1.00 53.81 246 GLY A CA 1
ATOM 2025 C C . GLY A 1 246 ? 5.941 -8.266 6.461 1.00 53.81 246 GLY A C 1
ATOM 2026 O O . GLY A 1 246 ? 7.056 -8.298 5.981 1.00 53.81 246 GLY A O 1
ATOM 2027 N N . GLN A 1 247 ? 5.426 -9.393 6.949 1.00 50.72 247 GLN A N 1
ATOM 2028 C CA . GLN A 1 247 ? 6.186 -10.657 7.047 1.00 50.72 247 GLN A CA 1
ATOM 2029 C C . GLN A 1 247 ? 6.402 -11.336 5.682 1.00 50.72 247 GLN A C 1
ATOM 2031 O O . GLN A 1 247 ? 7.290 -12.169 5.525 1.00 50.72 247 GLN A O 1
ATOM 2036 N N . ARG A 1 248 ? 5.664 -10.906 4.655 1.00 50.62 248 ARG A N 1
ATOM 2037 C CA . ARG A 1 248 ? 5.930 -11.241 3.248 1.00 50.62 248 ARG A CA 1
ATOM 2038 C C . ARG A 1 248 ? 7.156 -10.531 2.657 1.00 50.62 248 ARG A C 1
ATOM 2040 O O . ARG A 1 248 ? 7.650 -10.959 1.620 1.00 50.62 248 ARG A O 1
ATOM 2047 N N . GLN A 1 249 ? 7.687 -9.528 3.360 1.00 46.47 249 GLN A N 1
ATOM 2048 C CA . GLN A 1 249 ? 8.948 -8.843 3.061 1.00 46.47 249 GLN A CA 1
ATOM 2049 C C . GLN A 1 249 ? 10.179 -9.746 3.241 1.00 46.47 249 GLN A C 1
ATOM 2051 O O . GLN A 1 249 ? 11.224 -9.454 2.672 1.00 46.47 249 GLN A O 1
ATOM 2056 N N . LEU A 1 250 ? 10.091 -10.808 4.054 1.00 43.62 250 LEU A N 1
ATOM 2057 C CA . LEU A 1 250 ? 11.265 -11.557 4.525 1.00 43.62 250 LEU A CA 1
ATOM 2058 C C . LEU A 1 250 ? 11.687 -12.737 3.647 1.00 43.62 250 LEU A C 1
ATOM 2060 O O . LEU A 1 250 ? 12.733 -13.314 3.928 1.00 43.62 250 LEU A O 1
ATOM 2064 N N . GLN A 1 251 ? 10.915 -13.101 2.618 1.00 43.06 251 GLN A N 1
ATOM 2065 C CA . GLN A 1 251 ? 11.316 -14.194 1.727 1.00 43.06 251 GLN A CA 1
ATOM 2066 C C . GLN A 1 251 ? 11.664 -13.714 0.317 1.00 43.06 251 GLN A C 1
ATOM 2068 O O . GLN A 1 251 ? 12.830 -13.863 -0.021 1.00 43.06 251 GLN A O 1
ATOM 2073 N N . THR A 1 252 ? 10.790 -13.069 -0.475 1.00 41.53 252 THR A N 1
ATOM 2074 C CA . THR A 1 252 ? 11.227 -12.654 -1.840 1.00 41.53 252 THR A CA 1
ATOM 2075 C C . THR A 1 252 ? 10.304 -11.706 -2.626 1.00 41.53 252 THR A C 1
ATOM 2077 O O . THR A 1 252 ? 10.396 -11.643 -3.848 1.00 41.53 252 THR A O 1
ATOM 2080 N N . GLY A 1 253 ? 9.390 -10.964 -1.986 1.00 45.47 253 GLY A N 1
ATOM 2081 C CA . GLY A 1 253 ? 8.409 -10.148 -2.720 1.00 45.47 253 GLY A CA 1
ATOM 2082 C C . GLY A 1 253 ? 8.128 -8.788 -2.090 1.00 45.47 253 GLY A C 1
ATOM 2083 O O . GLY A 1 253 ? 7.741 -8.710 -0.924 1.00 45.47 253 GLY A O 1
ATOM 2084 N N . GLY A 1 254 ? 8.305 -7.716 -2.865 1.00 51.31 254 GLY A N 1
ATOM 2085 C CA . GLY A 1 254 ? 7.945 -6.349 -2.485 1.00 51.31 254 GLY A CA 1
ATOM 2086 C C . GLY A 1 254 ? 6.471 -6.183 -2.077 1.00 51.31 254 GLY A C 1
ATOM 2087 O O . GLY A 1 254 ? 5.605 -7.000 -2.384 1.00 51.31 254 GLY A O 1
ATOM 2088 N N . ILE A 1 255 ? 6.170 -5.100 -1.358 1.00 57.94 255 ILE A N 1
ATOM 2089 C CA . ILE A 1 255 ? 4.805 -4.778 -0.920 1.00 57.94 255 ILE A CA 1
ATOM 2090 C C . ILE A 1 255 ? 4.025 -4.210 -2.104 1.00 57.94 255 ILE A C 1
ATOM 2092 O O . ILE A 1 255 ? 4.390 -3.154 -2.609 1.00 57.94 255 ILE A O 1
ATOM 2096 N N . THR A 1 256 ? 2.919 -4.833 -2.516 1.00 60.28 256 THR A N 1
ATOM 2097 C CA . THR A 1 256 ? 2.058 -4.240 -3.550 1.00 60.28 256 THR A CA 1
ATOM 2098 C C . THR A 1 256 ? 1.467 -2.916 -3.068 1.00 60.28 256 THR A C 1
ATOM 2100 O O . THR A 1 256 ? 0.938 -2.830 -1.956 1.00 60.28 256 THR A O 1
ATOM 2103 N N . GLU A 1 257 ? 1.467 -1.898 -3.932 1.00 64.00 257 GLU A N 1
ATOM 2104 C CA . GLU A 1 257 ? 0.905 -0.575 -3.633 1.00 64.00 257 GLU A CA 1
ATOM 2105 C C . GLU A 1 257 ? -0.544 -0.667 -3.132 1.00 64.00 257 GLU A C 1
ATOM 2107 O O . GLU A 1 257 ? -0.880 -0.076 -2.111 1.00 64.00 257 GLU A O 1
ATOM 2112 N N . ALA A 1 258 ? -1.385 -1.478 -3.781 1.00 62.53 258 ALA A N 1
ATOM 2113 C CA . ALA A 1 258 ? -2.779 -1.662 -3.378 1.00 62.53 258 ALA A CA 1
ATOM 2114 C C . ALA A 1 258 ? -2.921 -2.199 -1.940 1.00 62.53 258 ALA A C 1
ATOM 2116 O O . ALA A 1 258 ? -3.782 -1.746 -1.189 1.00 62.53 258 ALA A O 1
ATOM 2117 N N . ARG A 1 259 ? -2.049 -3.125 -1.515 1.00 67.44 259 ARG A N 1
ATOM 2118 C CA . ARG A 1 259 ? -2.077 -3.697 -0.157 1.00 67.44 259 ARG A CA 1
ATOM 2119 C C . ARG A 1 259 ? -1.659 -2.663 0.886 1.00 67.44 259 ARG A C 1
ATOM 2121 O O . ARG A 1 259 ? -2.307 -2.550 1.924 1.00 67.44 259 ARG A O 1
ATOM 2128 N N . TRP A 1 260 ? -0.604 -1.904 0.596 1.00 73.81 260 TRP A N 1
ATOM 2129 C CA . TRP A 1 260 ? -0.142 -0.813 1.452 1.00 73.81 260 TRP A CA 1
ATOM 2130 C C . TRP A 1 260 ? -1.212 0.269 1.624 1.00 73.81 260 TRP A C 1
ATOM 2132 O O . TRP A 1 260 ? -1.514 0.668 2.751 1.00 73.81 260 TRP A O 1
ATOM 2142 N N . ARG A 1 261 ? -1.838 0.681 0.518 1.00 75.69 261 ARG A N 1
ATOM 2143 C CA . ARG A 1 261 ? -2.911 1.676 0.523 1.00 75.69 261 ARG A CA 1
ATOM 2144 C C . ARG A 1 261 ? -4.127 1.196 1.300 1.00 75.69 261 ARG A C 1
ATOM 2146 O O . ARG A 1 261 ? -4.527 1.870 2.240 1.00 75.69 261 ARG A O 1
ATOM 2153 N N . ASN A 1 262 ? -4.634 -0.003 1.012 1.00 75.50 262 ASN A N 1
ATOM 2154 C CA . ASN A 1 262 ? -5.777 -0.570 1.736 1.00 75.50 262 ASN A CA 1
ATOM 2155 C C . ASN A 1 262 ? -5.502 -0.694 3.243 1.00 75.50 262 ASN A C 1
ATOM 2157 O O . ASN A 1 262 ? -6.376 -0.412 4.063 1.00 75.50 262 ASN A O 1
ATOM 2161 N N . PHE A 1 263 ? -4.279 -1.084 3.619 1.00 79.00 263 PHE A N 1
ATOM 2162 C CA . PHE A 1 263 ? -3.861 -1.122 5.016 1.00 79.00 263 PHE A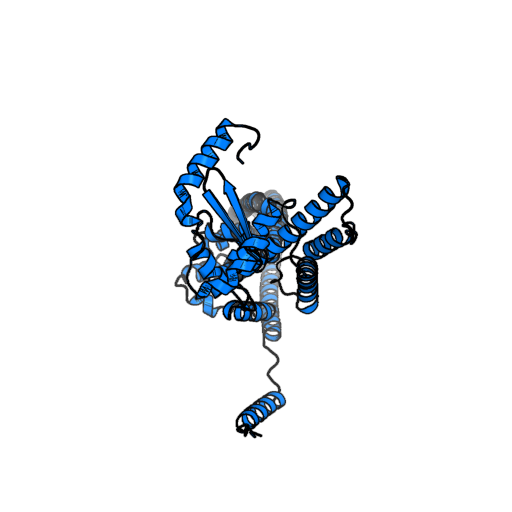 CA 1
ATOM 2163 C C . PHE A 1 263 ? -3.925 0.270 5.655 1.00 79.00 263 PHE A C 1
ATOM 2165 O O . PHE A 1 263 ? -4.590 0.432 6.679 1.00 79.00 263 PHE A O 1
ATOM 2172 N N . LEU A 1 264 ? -3.272 1.274 5.061 1.00 83.19 264 LEU A N 1
ATOM 2173 C CA . LEU A 1 264 ? -3.249 2.633 5.605 1.00 83.19 264 LEU A CA 1
ATOM 2174 C C . LEU A 1 264 ? -4.630 3.289 5.618 1.00 83.19 264 LEU A C 1
ATOM 2176 O O . LEU A 1 264 ? -4.993 3.888 6.626 1.00 83.19 264 LEU A O 1
ATOM 2180 N N . GLU A 1 265 ? -5.415 3.151 4.553 1.00 84.75 265 GLU A N 1
ATOM 2181 C CA . GLU A 1 265 ? -6.781 3.678 4.468 1.00 84.75 265 GLU A CA 1
ATOM 2182 C C . GLU A 1 265 ? -7.664 3.069 5.566 1.00 84.75 265 GLU A C 1
ATOM 2184 O O . GLU A 1 265 ? -8.352 3.797 6.287 1.00 84.75 265 GLU A O 1
ATOM 2189 N N . SER A 1 266 ? -7.569 1.752 5.787 1.00 84.19 266 SER A N 1
ATOM 2190 C CA . SER A 1 266 ? -8.240 1.092 6.912 1.00 84.19 266 SER A CA 1
ATOM 2191 C C . SER A 1 266 ? -7.759 1.627 8.265 1.00 84.19 266 SER A C 1
ATOM 2193 O O . SER A 1 266 ? -8.584 1.844 9.152 1.00 84.19 266 SER A O 1
ATOM 2195 N N . ARG A 1 267 ? -6.455 1.889 8.444 1.00 86.12 267 ARG A N 1
ATOM 2196 C CA . ARG A 1 267 ? -5.922 2.454 9.699 1.00 86.12 267 ARG A CA 1
ATOM 2197 C C . ARG A 1 267 ? -6.420 3.864 9.971 1.00 86.12 267 ARG A C 1
ATOM 2199 O O . ARG A 1 267 ? -6.867 4.149 11.080 1.00 86.12 267 ARG A O 1
ATOM 2206 N N . VAL A 1 268 ? -6.336 4.733 8.972 1.00 89.44 268 VAL A N 1
ATOM 2207 C CA . VAL A 1 268 ? -6.766 6.129 9.075 1.00 89.44 268 VAL A CA 1
ATOM 2208 C C . VAL A 1 268 ? -8.255 6.189 9.400 1.00 89.44 268 VAL A C 1
ATOM 2210 O O . VAL A 1 268 ? -8.651 6.945 10.289 1.00 89.44 268 VAL A O 1
ATOM 2213 N N . LYS A 1 269 ? -9.064 5.334 8.761 1.00 89.69 269 LYS A N 1
ATOM 2214 C CA . LYS A 1 269 ? -10.488 5.191 9.072 1.00 89.69 269 LYS A CA 1
ATOM 2215 C C . LYS A 1 269 ? -10.716 4.761 10.524 1.00 89.69 269 LYS A C 1
ATOM 2217 O O . LYS A 1 269 ? -11.412 5.467 11.246 1.00 89.69 269 LYS A O 1
ATOM 2222 N N . ASP A 1 270 ? -10.080 3.677 10.974 1.00 87.81 270 ASP A N 1
ATOM 2223 C CA . ASP A 1 270 ? -10.222 3.169 12.347 1.00 87.81 270 ASP A CA 1
ATOM 2224 C C . ASP A 1 270 ? -9.873 4.234 13.404 1.00 87.81 270 ASP A C 1
ATOM 2226 O O . ASP A 1 270 ? -10.573 4.384 14.407 1.00 87.81 270 ASP A O 1
ATOM 2230 N N . TRP A 1 271 ? -8.790 4.991 13.199 1.00 91.94 271 TRP A N 1
ATOM 2231 C CA . TRP A 1 271 ? -8.394 6.058 14.123 1.00 91.94 271 TRP A CA 1
ATOM 2232 C C . TRP A 1 271 ? -9.347 7.252 14.084 1.00 91.94 271 TRP A C 1
ATOM 2234 O O . TRP A 1 271 ? -9.627 7.839 15.130 1.00 91.94 271 TRP A O 1
ATOM 2244 N N . SER A 1 272 ? -9.867 7.603 12.908 1.00 91.88 272 SER A N 1
ATOM 2245 C CA . SER A 1 272 ? -10.887 8.645 12.766 1.00 91.88 272 SER A CA 1
ATOM 2246 C C . SER A 1 272 ? -12.176 8.269 13.505 1.00 91.88 272 SER A C 1
ATOM 2248 O O . SER A 1 272 ? -12.673 9.046 14.326 1.00 91.88 272 SER A O 1
ATOM 2250 N N . ASP A 1 273 ? -12.652 7.036 13.318 1.00 90.56 273 ASP A N 1
ATOM 2251 C CA . ASP A 1 273 ? -13.848 6.508 13.981 1.00 90.56 273 ASP A CA 1
ATOM 2252 C C . ASP A 1 273 ? -13.649 6.434 15.509 1.00 90.56 273 ASP A C 1
ATOM 2254 O O . ASP A 1 273 ? -14.530 6.812 16.288 1.00 90.56 273 ASP A O 1
ATOM 2258 N N . SER A 1 274 ? -12.450 6.043 15.961 1.00 91.25 274 SER A N 1
ATOM 2259 C CA . SER A 1 274 ? -12.070 6.074 17.380 1.00 91.25 274 SER A CA 1
ATOM 2260 C C . SER A 1 274 ? -12.095 7.481 17.971 1.00 91.25 274 SER A C 1
ATOM 2262 O O . SER A 1 274 ? -12.504 7.650 19.121 1.00 91.25 274 SER A O 1
ATOM 2264 N N . ASN A 1 275 ? -11.636 8.489 17.224 1.00 93.56 275 ASN A N 1
ATOM 2265 C CA . ASN A 1 275 ? -11.644 9.874 17.687 1.00 93.56 275 ASN A CA 1
ATOM 2266 C C . ASN A 1 275 ? -13.079 10.360 17.898 1.00 93.56 275 ASN A C 1
ATOM 2268 O O . ASN A 1 275 ? -13.366 10.979 18.923 1.00 93.56 275 ASN A O 1
ATOM 2272 N N . LEU A 1 276 ? -13.990 10.028 16.976 1.00 92.81 276 LEU A N 1
ATOM 2273 C CA . LEU A 1 276 ? -15.407 10.347 17.122 1.00 92.81 276 LEU A CA 1
ATOM 2274 C C . LEU A 1 276 ? -15.977 9.718 18.402 1.00 92.81 276 LEU A C 1
ATOM 2276 O O . LEU A 1 276 ? -16.551 10.423 19.232 1.00 92.81 276 LEU A O 1
ATOM 2280 N N . LEU A 1 277 ? -15.740 8.423 18.620 1.00 93.62 277 LEU A N 1
ATOM 2281 C CA . LEU A 1 277 ? -16.207 7.721 19.818 1.00 93.62 277 LEU A CA 1
ATOM 2282 C C . LEU A 1 277 ? -15.643 8.330 21.114 1.00 93.62 277 LEU A C 1
ATOM 2284 O O . LEU A 1 277 ? -16.374 8.520 22.087 1.00 93.62 277 LEU A O 1
ATOM 2288 N N . ALA A 1 278 ? -14.360 8.691 21.121 1.00 94.75 278 ALA A N 1
ATOM 2289 C CA . ALA A 1 278 ? -13.719 9.318 22.269 1.00 94.75 278 ALA A CA 1
ATOM 2290 C C . ALA A 1 278 ? -14.285 10.714 22.572 1.00 94.75 278 ALA A C 1
ATOM 2292 O O . ALA A 1 278 ? -14.486 11.046 23.738 1.00 94.75 278 ALA A O 1
ATOM 2293 N N . THR A 1 279 ? -14.643 11.511 21.560 1.00 94.69 279 THR A N 1
ATOM 2294 C CA . THR A 1 279 ? -15.323 12.799 21.800 1.00 94.69 279 THR A CA 1
ATOM 2295 C C . THR A 1 279 ? -16.713 12.632 22.418 1.00 94.69 279 THR A C 1
ATOM 2297 O O . THR A 1 279 ? -17.073 13.395 23.317 1.00 94.69 279 THR A O 1
ATOM 2300 N N . VAL A 1 280 ? -17.463 11.596 22.023 1.00 95.81 280 VAL A N 1
ATOM 2301 C CA . VAL A 1 280 ? -18.749 11.250 22.654 1.00 95.81 280 VAL A CA 1
ATOM 2302 C C . VAL A 1 280 ? -18.545 10.880 24.124 1.00 95.81 280 VAL A C 1
ATOM 2304 O O . VAL A 1 280 ? -19.299 11.333 24.985 1.00 95.81 280 VAL A O 1
ATOM 2307 N N . MET A 1 281 ? -17.487 10.129 24.437 1.00 95.25 281 MET A N 1
ATOM 2308 C CA . MET A 1 281 ? -17.144 9.794 25.820 1.00 95.25 281 MET A CA 1
ATOM 2309 C C . MET A 1 281 ? -16.706 11.005 26.647 1.00 95.25 281 MET A C 1
ATOM 2311 O O . MET A 1 281 ? -17.079 11.111 27.816 1.00 95.25 281 MET A O 1
ATOM 2315 N N . ILE A 1 282 ? -15.997 11.971 26.060 1.00 95.75 282 ILE A N 1
ATOM 2316 C CA . ILE A 1 282 ? -15.689 13.242 26.738 1.00 95.75 282 ILE A CA 1
ATOM 2317 C C . ILE A 1 282 ? -16.988 13.988 27.081 1.00 95.75 282 ILE A C 1
ATOM 2319 O O . ILE A 1 282 ? -17.156 14.439 28.211 1.00 95.75 282 ILE A O 1
ATOM 2323 N N . ALA A 1 283 ? -17.947 14.067 26.156 1.00 95.69 283 ALA A N 1
ATOM 2324 C CA . ALA A 1 283 ? -19.236 14.700 26.437 1.00 95.69 283 ALA A CA 1
ATOM 2325 C C . ALA A 1 283 ? -20.012 13.969 27.550 1.00 95.69 283 ALA A C 1
ATOM 2327 O O . ALA A 1 283 ? -20.539 14.610 28.460 1.00 95.69 283 ALA A O 1
ATOM 2328 N N . ALA A 1 284 ? -20.034 12.632 27.519 1.00 95.31 284 ALA A N 1
ATOM 2329 C CA . ALA A 1 284 ? -20.693 11.811 28.535 1.00 95.31 284 ALA A CA 1
ATOM 2330 C C . ALA A 1 284 ? -20.046 11.956 29.924 1.00 95.31 284 ALA A C 1
ATOM 2332 O O . ALA A 1 284 ? -20.749 12.098 30.924 1.00 95.31 284 ALA A O 1
ATOM 2333 N N . THR A 1 285 ? -18.713 11.971 29.995 1.00 95.44 285 THR A N 1
ATOM 2334 C CA . THR A 1 285 ? -17.975 12.161 31.256 1.00 95.44 285 THR A CA 1
ATOM 2335 C C . THR A 1 285 ? -18.206 13.553 31.841 1.00 95.44 285 THR A C 1
ATOM 2337 O O . THR A 1 285 ? -18.485 13.664 33.033 1.00 95.44 285 THR A O 1
ATOM 2340 N N . VAL A 1 286 ? -18.189 14.609 31.019 1.00 93.00 286 VAL A N 1
ATOM 2341 C CA . VAL A 1 286 ? -18.499 15.981 31.460 1.00 93.00 286 VAL A CA 1
ATOM 2342 C C . VAL A 1 286 ? -19.941 16.093 31.962 1.00 93.00 286 VAL A C 1
ATOM 2344 O O . VAL A 1 286 ? -20.175 16.688 33.014 1.00 93.00 286 VAL A O 1
ATOM 2347 N N . ALA A 1 287 ? -20.901 15.482 31.261 1.00 93.56 287 ALA A N 1
ATOM 2348 C CA . ALA A 1 287 ? -22.298 15.457 31.690 1.00 93.56 287 ALA A CA 1
ATOM 2349 C C . ALA A 1 287 ? -22.477 14.730 33.031 1.00 93.56 287 ALA A C 1
ATOM 2351 O O . ALA A 1 287 ? -23.229 15.192 33.886 1.00 93.56 287 ALA A O 1
ATOM 2352 N N . PHE A 1 288 ? -21.762 13.623 33.242 1.00 91.12 288 PHE A N 1
ATOM 2353 C CA . PHE A 1 288 ? -21.843 12.863 34.485 1.00 91.12 288 PHE A CA 1
ATOM 2354 C C . PHE A 1 288 ? -21.187 13.589 35.669 1.00 91.12 288 PHE A C 1
ATOM 2356 O O . PHE A 1 288 ? -21.721 13.556 36.772 1.00 91.12 288 PHE A O 1
ATOM 2363 N N . ILE A 1 289 ? -20.087 14.320 35.448 1.00 90.62 289 ILE A N 1
ATOM 2364 C CA . ILE A 1 289 ? -19.466 15.173 36.482 1.00 90.62 289 ILE A CA 1
ATOM 2365 C C . ILE A 1 289 ? -20.408 16.303 36.924 1.00 90.62 289 ILE A C 1
ATOM 2367 O O . ILE A 1 289 ? -20.336 16.746 38.068 1.00 90.62 289 ILE A O 1
ATOM 2371 N N . ALA A 1 290 ? -21.287 16.776 36.037 1.00 90.12 290 ALA A N 1
ATOM 2372 C CA . ALA A 1 290 ? -22.252 17.825 36.354 1.00 90.12 290 ALA A CA 1
ATOM 2373 C C . ALA A 1 290 ? -23.421 17.343 37.235 1.00 90.12 290 ALA A C 1
ATOM 2375 O O . ALA A 1 290 ? -24.195 18.174 37.714 1.00 90.12 290 ALA A O 1
ATOM 2376 N N . VAL A 1 291 ? -23.567 16.029 37.451 1.00 86.62 291 VAL A N 1
ATOM 2377 C CA . VAL A 1 291 ? -24.592 15.482 38.344 1.00 86.62 291 VAL A CA 1
ATOM 2378 C C . VAL A 1 291 ? -24.261 15.887 39.788 1.00 86.62 291 VAL A C 1
ATOM 2380 O O . VAL A 1 291 ? -23.178 15.563 40.282 1.00 86.62 291 VAL A O 1
ATOM 2383 N N . PRO A 1 292 ? -25.163 16.603 40.485 1.00 81.75 292 PRO A N 1
ATOM 2384 C CA . PRO A 1 292 ? -24.932 16.996 41.868 1.00 81.75 292 PRO A CA 1
ATOM 2385 C C . PRO A 1 292 ? -24.912 15.768 42.786 1.00 81.75 292 PRO A C 1
ATOM 2387 O O . PRO A 1 292 ? -25.676 14.825 42.585 1.00 81.75 292 PRO A O 1
ATOM 2390 N N . GLY A 1 293 ? -24.050 15.803 43.803 1.00 79.44 293 GLY A N 1
ATOM 2391 C CA . GLY A 1 293 ? -23.962 14.743 44.810 1.00 79.44 293 GLY A CA 1
ATOM 2392 C C . GLY A 1 293 ? -23.198 13.491 44.367 1.00 79.44 293 GLY A C 1
ATOM 2393 O O . GLY A 1 293 ? -23.507 12.399 44.829 1.00 79.44 293 GLY A O 1
ATOM 2394 N N . ILE A 1 294 ? -22.226 13.616 43.457 1.00 84.25 294 ILE A N 1
ATOM 2395 C CA . ILE A 1 294 ? -21.335 12.507 43.080 1.00 84.25 294 ILE A CA 1
ATOM 2396 C C . ILE A 1 294 ? -20.333 12.186 44.201 1.00 84.25 294 ILE A C 1
ATOM 2398 O O . ILE A 1 294 ? -19.690 13.093 44.732 1.00 84.25 294 ILE A O 1
ATOM 2402 N N . ASP A 1 295 ? -20.180 10.903 44.539 1.00 84.94 295 ASP A N 1
ATOM 2403 C CA . ASP A 1 295 ? -19.182 10.432 45.504 1.00 84.94 295 ASP A CA 1
ATOM 2404 C C . ASP A 1 295 ? -17.749 10.603 44.978 1.00 84.94 295 ASP A C 1
ATOM 2406 O O . ASP A 1 295 ? -17.493 10.591 43.765 1.00 84.94 295 ASP A O 1
ATOM 2410 N N . ASP A 1 296 ? -16.784 10.718 45.894 1.00 87.81 296 ASP A N 1
ATOM 2411 C CA . ASP A 1 296 ? -15.381 10.974 45.538 1.00 87.81 296 ASP A CA 1
ATOM 2412 C C . ASP A 1 296 ? -14.796 9.859 44.652 1.00 87.81 296 ASP A C 1
ATOM 2414 O O . ASP A 1 296 ? -13.966 10.101 43.767 1.00 87.81 296 ASP A O 1
ATOM 2418 N N . ILE A 1 297 ? -15.253 8.618 44.839 1.00 88.56 297 ILE A N 1
ATOM 2419 C CA . ILE A 1 297 ? -14.730 7.460 44.110 1.00 88.56 297 ILE A CA 1
ATOM 2420 C C . ILE A 1 297 ? -15.288 7.419 42.686 1.00 88.56 297 ILE A C 1
ATOM 2422 O O . ILE A 1 297 ? -14.519 7.266 41.736 1.00 88.56 297 ILE A O 1
ATOM 2426 N N . SER A 1 298 ? -16.583 7.651 42.490 1.00 90.56 298 SER A N 1
ATOM 2427 C CA . SER A 1 298 ? -17.139 7.806 41.141 1.00 90.56 298 SER A CA 1
ATOM 2428 C C . SER A 1 298 ? -16.543 9.009 40.421 1.00 90.56 298 SER A C 1
ATOM 2430 O O . SER A 1 298 ? -16.209 8.916 39.239 1.00 90.56 298 SER A O 1
ATOM 2432 N N . ARG A 1 299 ? -16.313 10.119 41.132 1.00 90.81 299 ARG A N 1
ATOM 2433 C CA . ARG A 1 299 ? -15.682 11.313 40.562 1.00 90.81 299 ARG A CA 1
ATOM 2434 C C . ARG A 1 299 ? -14.265 11.034 40.061 1.00 90.81 299 ARG A C 1
ATOM 2436 O O . ARG A 1 299 ? -13.929 11.430 38.947 1.00 90.81 299 ARG A O 1
ATOM 2443 N N . THR A 1 300 ? -13.442 10.331 40.840 1.00 92.56 300 THR A N 1
ATOM 2444 C CA . THR A 1 300 ? -12.078 9.963 40.414 1.00 92.56 300 THR A CA 1
ATOM 2445 C C . THR A 1 300 ? -12.080 9.021 39.209 1.00 92.56 300 THR A C 1
ATOM 2447 O O . THR A 1 300 ? -11.314 9.241 38.269 1.00 92.56 300 THR A O 1
ATOM 2450 N N . LEU A 1 301 ? -12.973 8.026 39.177 1.00 93.31 301 LEU A N 1
ATOM 2451 C CA . LEU A 1 301 ? -13.102 7.102 38.045 1.00 93.31 301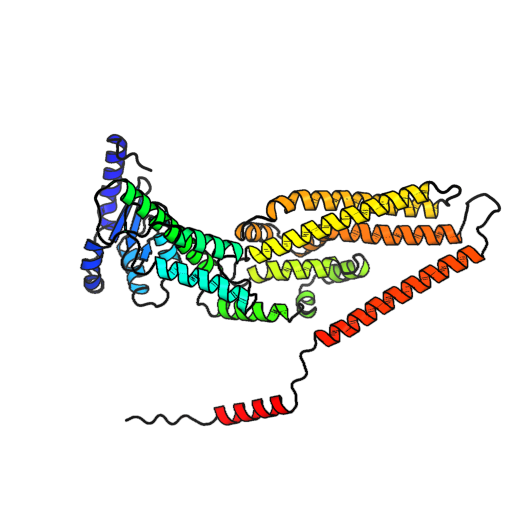 LEU A CA 1
ATOM 2452 C C . LEU A 1 301 ? -13.563 7.803 36.757 1.00 93.31 301 LEU A C 1
ATOM 2454 O O . LEU A 1 301 ? -13.057 7.495 35.677 1.00 93.31 301 LEU A O 1
ATOM 2458 N N . VAL A 1 302 ? -14.474 8.776 36.851 1.00 94.56 302 VAL A N 1
ATOM 2459 C CA . VAL A 1 302 ? -14.947 9.546 35.683 1.00 94.56 302 VAL A CA 1
ATOM 2460 C C . VAL A 1 302 ? -13.861 10.477 35.166 1.00 94.56 302 VAL A C 1
ATOM 2462 O O . VAL A 1 302 ? -13.683 10.588 33.956 1.00 94.56 302 VAL A O 1
ATOM 2465 N N . LEU A 1 303 ? -13.087 11.100 36.059 1.00 93.81 303 LEU A N 1
ATOM 2466 C CA . LEU A 1 303 ? -11.924 11.897 35.667 1.00 93.81 303 LEU A CA 1
ATOM 2467 C C . LEU A 1 303 ? -10.857 11.033 34.983 1.00 93.81 303 LEU A C 1
ATOM 2469 O O . LEU A 1 303 ? -10.299 11.452 33.970 1.00 93.81 303 LEU A O 1
ATOM 2473 N N . LEU A 1 304 ? -10.612 9.813 35.475 1.00 95.31 304 LEU A N 1
ATOM 2474 C CA . LEU A 1 304 ? -9.713 8.863 34.817 1.00 95.31 304 LEU A CA 1
ATOM 2475 C C . LEU A 1 304 ? -10.232 8.477 33.424 1.00 95.31 304 LEU A C 1
ATOM 2477 O O . LEU A 1 304 ? -9.463 8.485 32.464 1.00 95.31 304 LEU A O 1
ATOM 2481 N N . SER A 1 305 ? -11.534 8.213 33.294 1.00 96.19 305 SER A N 1
ATOM 2482 C CA . SER A 1 305 ? -12.167 7.949 32.000 1.00 96.19 305 SER A CA 1
ATOM 2483 C C . SER A 1 305 ? -12.011 9.125 31.029 1.00 96.19 305 SER A C 1
ATOM 2485 O O . SER A 1 305 ? -11.649 8.916 29.868 1.00 96.19 305 SER A O 1
ATOM 2487 N N . ALA A 1 306 ? -12.213 10.358 31.503 1.00 95.31 306 ALA A N 1
ATOM 2488 C CA . ALA A 1 306 ? -12.050 11.567 30.701 1.00 95.31 306 ALA A CA 1
ATOM 2489 C C . ALA A 1 306 ? -10.596 11.746 30.233 1.00 95.31 306 ALA A C 1
ATOM 2491 O O . ALA A 1 306 ? -10.363 12.006 29.053 1.00 95.31 306 ALA A O 1
ATOM 2492 N N . LEU A 1 307 ? -9.612 11.544 31.119 1.00 95.88 307 LEU A N 1
ATOM 2493 C CA . LEU A 1 307 ? -8.188 11.616 30.769 1.00 95.88 307 LEU A CA 1
ATOM 2494 C C . LEU A 1 307 ? -7.804 10.576 29.711 1.00 95.88 307 LEU A C 1
ATOM 2496 O O . LEU A 1 307 ? -7.118 10.915 28.747 1.00 95.88 307 LEU A O 1
ATOM 2500 N N . MET A 1 308 ? -8.282 9.336 29.851 1.00 95.12 308 MET A N 1
ATOM 2501 C CA . MET A 1 308 ? -8.040 8.276 28.866 1.00 95.12 308 MET A CA 1
ATOM 2502 C C . MET A 1 308 ? -8.687 8.601 27.512 1.00 95.12 308 MET A C 1
ATOM 2504 O O . MET A 1 308 ? -8.053 8.416 26.475 1.00 95.12 308 MET A O 1
ATOM 2508 N N . SER A 1 309 ? -9.904 9.158 27.499 1.00 96.06 309 SER A N 1
ATOM 2509 C CA . SER A 1 309 ? -10.550 9.621 26.262 1.00 96.06 309 SER A CA 1
ATOM 2510 C C . SER A 1 309 ? -9.794 10.775 25.593 1.00 96.06 309 SER A C 1
ATOM 2512 O O . SER A 1 309 ? -9.601 10.755 24.378 1.00 96.06 309 SER A O 1
ATOM 2514 N N . ILE A 1 310 ? -9.308 11.757 26.358 1.00 95.50 310 ILE A N 1
ATOM 2515 C CA . ILE A 1 310 ? -8.495 12.859 25.816 1.00 95.50 310 ILE A CA 1
ATOM 2516 C C . ILE A 1 310 ? -7.191 12.315 25.224 1.00 95.50 310 ILE A C 1
ATOM 2518 O O . ILE A 1 310 ? -6.840 12.657 24.095 1.00 95.50 310 ILE A O 1
ATOM 2522 N N . ALA A 1 311 ? -6.499 11.431 25.945 1.00 94.38 311 ALA A N 1
ATOM 2523 C CA . ALA A 1 311 ? -5.283 10.790 25.454 1.00 94.38 311 ALA A CA 1
ATOM 2524 C C . ALA A 1 311 ? -5.545 9.961 24.181 1.00 94.38 311 ALA A C 1
ATOM 2526 O O . ALA A 1 311 ? -4.738 10.005 23.251 1.00 94.38 311 ALA A O 1
ATOM 2527 N N . SER A 1 312 ? -6.696 9.281 24.093 1.00 95.31 312 SER A N 1
ATOM 2528 C CA . SER A 1 312 ? -7.130 8.573 22.884 1.00 95.31 312 SER A CA 1
ATOM 2529 C C . SER A 1 312 ? -7.273 9.517 21.692 1.00 95.31 312 SER A C 1
ATOM 2531 O O . SER A 1 312 ? -6.750 9.207 20.625 1.00 95.31 312 SER A O 1
ATOM 2533 N N . VAL A 1 313 ? -7.952 10.661 21.859 1.00 95.69 313 VAL A N 1
ATOM 2534 C CA . VAL A 1 313 ? -8.130 11.648 20.778 1.00 95.69 313 VAL A CA 1
ATOM 2535 C C . VAL A 1 313 ? -6.789 12.233 20.349 1.00 95.69 313 VAL A C 1
ATOM 2537 O O . VAL A 1 313 ? -6.516 12.323 19.156 1.00 95.69 313 VAL A O 1
ATOM 2540 N N . LEU A 1 314 ? -5.929 12.612 21.299 1.00 94.94 314 LEU A N 1
ATOM 2541 C CA . LEU A 1 314 ? -4.615 13.178 20.984 1.00 94.94 314 LEU A CA 1
ATOM 2542 C C . LEU A 1 314 ? -3.750 12.185 20.199 1.00 94.94 314 LEU A C 1
ATOM 2544 O O . LEU A 1 314 ? -3.166 12.556 19.180 1.00 94.94 314 LEU A O 1
ATOM 2548 N N . MET A 1 315 ? -3.711 10.922 20.633 1.00 92.25 315 MET A N 1
ATOM 2549 C CA . MET A 1 315 ? -2.958 9.877 19.941 1.00 92.25 315 MET A CA 1
ATOM 2550 C C . MET A 1 315 ? -3.567 9.544 18.574 1.00 92.25 315 MET A C 1
ATOM 2552 O O . MET A 1 315 ? -2.840 9.430 17.590 1.00 92.25 315 MET A O 1
ATOM 2556 N N . GLY A 1 316 ? -4.894 9.417 18.484 1.00 92.69 316 GLY A N 1
ATOM 2557 C CA . GLY A 1 316 ? -5.579 9.122 17.226 1.00 92.69 316 GLY A CA 1
ATOM 2558 C C . GLY A 1 316 ? -5.388 10.235 16.197 1.00 92.69 316 GLY A C 1
ATOM 2559 O O . GLY A 1 316 ? -5.073 9.958 15.044 1.00 92.69 316 GLY A O 1
ATOM 2560 N N . GLN A 1 317 ? -5.490 11.500 16.608 1.00 93.50 317 GLN A N 1
ATOM 2561 C CA . GLN A 1 317 ? -5.204 12.656 15.748 1.00 93.50 317 GLN A CA 1
ATOM 2562 C C . GLN A 1 317 ? -3.738 12.701 15.300 1.00 93.50 317 GLN A C 1
ATOM 2564 O O . GLN A 1 317 ? -3.462 12.988 14.136 1.00 93.50 317 GLN A O 1
ATOM 2569 N N . TYR A 1 318 ? -2.795 12.400 16.198 1.00 93.56 318 TYR A N 1
ATOM 2570 C CA . TYR A 1 318 ? -1.376 12.319 15.853 1.00 93.56 318 TYR A CA 1
ATOM 2571 C C . TYR A 1 318 ? -1.111 11.252 14.782 1.00 93.56 318 TYR A C 1
ATOM 2573 O O . TYR A 1 318 ? -0.443 11.530 13.785 1.00 93.56 318 TYR A O 1
ATOM 2581 N N . LEU A 1 319 ? -1.685 10.055 14.946 1.00 90.56 319 LEU A N 1
ATOM 2582 C CA . LEU A 1 319 ? -1.520 8.960 13.991 1.00 90.56 319 LEU A CA 1
ATOM 2583 C C . LEU A 1 319 ? -2.167 9.262 12.636 1.00 90.56 319 LEU A C 1
ATOM 2585 O O . LEU A 1 319 ? -1.517 9.026 11.617 1.00 90.56 319 LEU A O 1
ATOM 2589 N N . VAL A 1 320 ? -3.380 9.833 12.614 1.00 91.94 320 VAL A N 1
ATOM 2590 C CA . VAL A 1 320 ? -4.044 10.267 11.370 1.00 91.94 320 VAL A CA 1
ATOM 2591 C C . VAL A 1 320 ? -3.168 11.271 10.626 1.00 91.94 320 VAL A C 1
ATOM 2593 O O . VAL A 1 320 ? -2.851 11.042 9.465 1.00 91.94 320 VAL A O 1
ATOM 2596 N N . ARG A 1 321 ? -2.670 12.315 11.300 1.00 91.62 321 ARG A N 1
ATOM 2597 C CA . ARG A 1 321 ? -1.848 13.353 10.651 1.00 91.62 321 ARG A CA 1
ATOM 2598 C C . ARG A 1 321 ? -0.569 12.826 10.012 1.00 91.62 321 ARG A C 1
ATOM 2600 O O . ARG A 1 321 ? -0.145 13.359 8.993 1.00 91.62 321 ARG A O 1
ATOM 2607 N N . ILE A 1 322 ? 0.063 11.827 10.623 1.00 88.31 322 ILE A N 1
ATOM 2608 C CA . ILE A 1 322 ? 1.299 11.249 10.087 1.00 88.31 322 ILE A CA 1
ATOM 2609 C C . ILE A 1 322 ? 1.009 10.326 8.907 1.00 88.31 322 I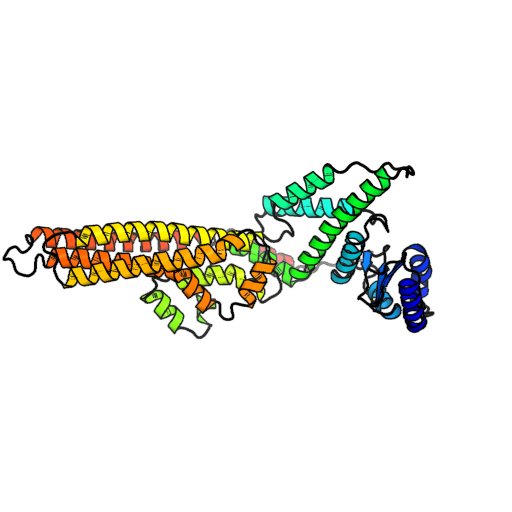LE A C 1
ATOM 2611 O O . ILE A 1 322 ? 1.762 10.337 7.943 1.00 88.31 322 ILE A O 1
ATOM 2615 N N . HIS A 1 323 ? -0.057 9.528 8.967 1.00 86.88 323 HIS A N 1
ATOM 2616 C CA . HIS A 1 323 ? -0.270 8.439 8.011 1.00 86.88 323 HIS A CA 1
ATOM 2617 C C . HIS A 1 323 ? -1.243 8.780 6.874 1.00 86.88 323 HIS A C 1
ATOM 2619 O O . HIS A 1 323 ? -1.157 8.160 5.818 1.00 86.88 323 HIS A O 1
ATOM 2625 N N . GLU A 1 324 ? -2.129 9.765 7.044 1.00 87.44 324 GLU A N 1
ATOM 2626 C CA . GLU A 1 324 ? -3.066 10.216 6.005 1.00 87.44 324 GLU A CA 1
ATOM 2627 C C . GLU A 1 324 ? -2.354 10.664 4.713 1.00 87.44 324 GLU A C 1
ATOM 2629 O O . GLU A 1 324 ? -2.740 10.181 3.648 1.00 87.44 324 GLU A O 1
ATOM 2634 N N . PRO A 1 325 ? -1.254 11.451 4.751 1.00 84.50 325 PRO A N 1
ATOM 2635 C CA . PRO A 1 325 ? -0.517 11.806 3.533 1.00 84.50 325 PRO A CA 1
ATOM 2636 C C . PRO A 1 325 ? 0.102 10.598 2.818 1.00 84.50 325 PRO A C 1
ATOM 2638 O O . PRO A 1 325 ? 0.369 10.645 1.619 1.00 84.50 325 PRO A O 1
ATOM 2641 N N . HIS A 1 326 ? 0.346 9.509 3.549 1.00 78.75 326 HIS A N 1
ATOM 2642 C CA . HIS A 1 326 ? 0.926 8.288 3.001 1.00 78.75 326 HIS A CA 1
ATOM 2643 C C . HIS A 1 326 ? -0.132 7.315 2.466 1.00 78.75 326 HIS A C 1
ATOM 2645 O O . HIS A 1 326 ? 0.235 6.352 1.794 1.00 78.75 326 HIS A O 1
ATOM 2651 N N . ALA A 1 327 ? -1.429 7.561 2.670 1.00 74.00 327 ALA A N 1
ATOM 2652 C CA . ALA A 1 327 ? -2.492 6.694 2.153 1.00 74.00 327 ALA A CA 1
ATOM 2653 C C . ALA A 1 327 ? -2.531 6.635 0.610 1.00 74.00 327 ALA A C 1
ATOM 2655 O O . ALA A 1 327 ? -3.018 5.662 0.042 1.00 74.00 327 ALA A O 1
ATOM 2656 N N . THR A 1 328 ? -1.957 7.629 -0.077 1.00 72.31 328 THR A N 1
ATOM 2657 C CA . THR A 1 328 ? -1.799 7.660 -1.544 1.00 72.31 328 THR A CA 1
ATOM 2658 C C . THR A 1 328 ? -0.365 7.369 -2.004 1.00 72.31 328 THR A C 1
ATOM 2660 O O . THR A 1 328 ? -0.016 7.662 -3.147 1.00 72.31 328 THR A O 1
ATOM 2663 N N . SER A 1 329 ? 0.500 6.867 -1.116 1.00 69.75 329 SER A N 1
ATOM 2664 C CA . SER A 1 329 ? 1.921 6.642 -1.415 1.00 69.75 329 SER A CA 1
ATOM 2665 C C . SER A 1 329 ? 2.184 5.321 -2.141 1.00 69.75 329 SER A C 1
ATOM 2667 O O . SER A 1 329 ? 1.342 4.423 -2.184 1.00 69.75 329 SER A O 1
ATOM 2669 N N . THR A 1 330 ? 3.373 5.217 -2.736 1.00 66.38 330 THR A N 1
ATOM 2670 C CA . THR A 1 330 ? 3.790 4.060 -3.528 1.00 66.38 330 THR A CA 1
ATOM 2671 C C . THR A 1 330 ? 4.194 2.876 -2.647 1.00 66.38 330 THR A C 1
ATOM 2673 O O . THR A 1 330 ? 4.546 3.027 -1.475 1.00 66.38 330 THR A O 1
ATOM 2676 N N . ALA A 1 331 ? 4.216 1.686 -3.252 1.00 62.69 331 ALA A N 1
ATOM 2677 C CA . ALA A 1 331 ? 4.754 0.450 -2.679 1.00 62.69 331 ALA A CA 1
ATOM 2678 C C . ALA A 1 331 ? 6.098 0.640 -1.945 1.00 62.69 331 ALA A C 1
ATOM 2680 O O . ALA A 1 331 ? 6.285 0.153 -0.830 1.00 62.69 331 ALA A O 1
ATOM 2681 N N . GLN A 1 332 ? 7.016 1.406 -2.544 1.00 63.66 332 GLN A N 1
ATOM 2682 C CA . GLN A 1 332 ? 8.356 1.663 -2.007 1.00 63.66 332 GLN A CA 1
ATOM 2683 C C . GLN A 1 332 ? 8.332 2.415 -0.671 1.00 63.66 332 GLN A C 1
ATOM 2685 O O . GLN A 1 332 ? 9.143 2.131 0.209 1.00 63.66 332 GLN A O 1
ATOM 2690 N N . THR A 1 333 ? 7.389 3.344 -0.483 1.00 70.06 333 THR A N 1
ATOM 2691 C CA . THR A 1 333 ? 7.219 4.041 0.800 1.00 70.06 333 THR A CA 1
ATOM 2692 C C . THR A 1 333 ? 6.793 3.067 1.898 1.00 70.06 333 THR A C 1
ATOM 2694 O O . THR A 1 333 ? 7.303 3.152 3.014 1.00 70.06 333 THR A O 1
ATOM 2697 N N . GLY A 1 334 ? 5.924 2.104 1.573 1.00 69.75 334 GLY A N 1
ATOM 2698 C CA . GLY A 1 334 ? 5.559 1.017 2.482 1.00 69.75 334 GLY A CA 1
ATOM 2699 C C . GLY A 1 334 ? 6.760 0.149 2.863 1.00 69.75 334 GLY A C 1
ATOM 2700 O O . GLY A 1 334 ? 6.952 -0.147 4.040 1.00 69.75 334 GLY A O 1
ATOM 2701 N N . VAL A 1 335 ? 7.617 -0.196 1.894 1.00 68.00 335 VAL A N 1
ATOM 2702 C CA . VAL A 1 335 ? 8.847 -0.966 2.163 1.00 68.00 335 VAL A CA 1
ATOM 2703 C C . VAL A 1 335 ? 9.771 -0.209 3.117 1.00 68.00 335 VAL A C 1
ATOM 2705 O O . VAL A 1 335 ? 10.196 -0.764 4.129 1.00 68.00 335 VAL A O 1
ATOM 2708 N N . TYR A 1 336 ? 10.029 1.072 2.845 1.00 71.94 336 TYR A N 1
ATOM 2709 C CA . TYR A 1 336 ? 10.870 1.908 3.704 1.00 71.94 336 TYR A CA 1
ATOM 2710 C C . TYR A 1 336 ? 10.290 2.056 5.118 1.00 71.94 336 TYR A C 1
ATOM 2712 O O . TYR A 1 336 ? 11.022 2.018 6.105 1.00 71.94 336 TYR A O 1
ATOM 2720 N N . TYR A 1 337 ? 8.965 2.169 5.229 1.00 76.19 337 TYR A N 1
ATOM 2721 C CA . TYR A 1 337 ? 8.276 2.238 6.513 1.00 76.19 337 TYR A CA 1
ATOM 2722 C C . TYR A 1 337 ? 8.562 1.001 7.373 1.00 76.19 337 TYR A C 1
ATOM 2724 O O . TYR A 1 337 ? 9.017 1.146 8.505 1.00 76.19 337 TYR A O 1
ATOM 2732 N N . PHE A 1 338 ? 8.371 -0.214 6.849 1.00 72.19 338 PHE A N 1
ATOM 2733 C CA . PHE A 1 338 ? 8.620 -1.434 7.627 1.00 72.19 338 PHE A CA 1
ATOM 2734 C C . PHE A 1 338 ? 10.110 -1.712 7.862 1.00 72.19 338 PHE A C 1
ATOM 2736 O O . PHE A 1 338 ? 10.465 -2.200 8.930 1.00 72.19 338 PHE A O 1
ATOM 2743 N N . GLN A 1 339 ? 10.997 -1.342 6.930 1.00 70.38 339 GLN A N 1
ATOM 2744 C CA . GLN A 1 339 ? 12.451 -1.442 7.131 1.00 70.38 339 GLN A CA 1
ATOM 2745 C C . GLN A 1 339 ? 12.952 -0.534 8.262 1.00 70.38 339 GLN A C 1
ATOM 2747 O O . GLN A 1 339 ? 13.800 -0.941 9.056 1.00 70.38 339 GLN A O 1
ATOM 2752 N N . ASN A 1 340 ? 12.415 0.682 8.366 1.00 75.25 340 ASN A N 1
ATOM 2753 C CA . ASN A 1 340 ? 12.811 1.628 9.407 1.00 75.25 340 ASN A CA 1
ATOM 2754 C C . ASN A 1 340 ? 12.196 1.306 10.775 1.00 75.25 340 ASN A C 1
ATOM 2756 O O . ASN A 1 340 ? 12.719 1.718 11.816 1.00 75.25 340 ASN A O 1
ATOM 2760 N N . VAL A 1 341 ? 11.079 0.582 10.798 1.00 68.81 341 VAL A N 1
ATOM 2761 C CA . VAL A 1 341 ? 10.398 0.184 12.026 1.00 68.81 341 VAL A CA 1
ATOM 2762 C C . VAL A 1 341 ? 11.089 -1.060 12.580 1.00 68.81 341 VAL A C 1
ATOM 2764 O O . VAL A 1 341 ? 10.686 -2.193 12.350 1.00 68.81 341 VAL A O 1
ATOM 2767 N N . GLY A 1 342 ? 12.149 -0.848 13.360 1.00 65.81 342 GLY A N 1
ATOM 2768 C CA . GLY A 1 342 ? 12.993 -1.942 13.857 1.00 65.81 342 GLY A CA 1
ATOM 2769 C C . GLY A 1 342 ? 12.282 -3.039 14.673 1.00 65.81 342 GLY A C 1
ATOM 2770 O O . GLY A 1 342 ? 12.870 -4.088 14.897 1.00 65.81 342 GLY A O 1
ATOM 2771 N N . SER A 1 343 ? 11.047 -2.838 15.153 1.00 72.94 343 SER A N 1
ATOM 2772 C CA . SER A 1 343 ? 10.258 -3.886 15.822 1.00 72.94 343 SER A CA 1
ATOM 2773 C C . SER A 1 343 ? 8.768 -3.753 15.509 1.00 72.94 343 SER A C 1
ATOM 2775 O O . SER A 1 343 ? 8.113 -2.787 15.914 1.00 72.94 343 SER A O 1
ATOM 2777 N N . HIS A 1 344 ? 8.236 -4.768 14.829 1.00 72.12 344 HIS A N 1
ATOM 2778 C CA . HIS A 1 344 ? 6.830 -4.877 14.437 1.00 72.12 344 HIS A CA 1
ATOM 2779 C C . HIS A 1 344 ? 5.875 -4.910 15.641 1.00 72.12 344 HIS A C 1
ATOM 2781 O O . HIS A 1 344 ? 4.775 -4.366 15.578 1.00 72.12 344 HIS A O 1
ATOM 2787 N N . GLU A 1 345 ? 6.304 -5.482 16.767 1.00 71.25 345 GLU A N 1
ATOM 2788 C CA . GLU A 1 345 ? 5.507 -5.576 17.997 1.00 71.25 345 GLU A CA 1
ATOM 2789 C C . GLU A 1 345 ? 5.289 -4.213 18.656 1.00 71.25 345 GLU A C 1
ATOM 2791 O O . GLU A 1 345 ? 4.165 -3.849 19.012 1.00 71.25 345 GLU A O 1
ATOM 2796 N N . ARG A 1 346 ? 6.358 -3.412 18.764 1.00 75.25 346 ARG A N 1
ATOM 2797 C CA . ARG A 1 346 ? 6.277 -2.047 19.306 1.00 75.25 346 ARG A CA 1
ATOM 2798 C C . ARG A 1 346 ? 5.404 -1.160 18.426 1.00 75.25 346 ARG A C 1
ATOM 2800 O O . ARG A 1 346 ? 4.601 -0.385 18.946 1.00 75.25 346 ARG A O 1
ATOM 2807 N N . LEU A 1 347 ? 5.517 -1.319 17.107 1.00 81.50 347 LEU A N 1
ATOM 2808 C CA . LEU A 1 347 ? 4.639 -0.658 16.148 1.00 81.50 347 LEU A CA 1
ATOM 2809 C C . LEU A 1 347 ? 3.176 -1.062 16.366 1.00 81.50 347 LEU A C 1
ATOM 2811 O O . LEU A 1 347 ? 2.312 -0.193 16.455 1.00 81.50 347 LEU A O 1
ATOM 2815 N N . ALA A 1 348 ? 2.889 -2.358 16.505 1.00 80.50 348 ALA A N 1
ATOM 2816 C CA . ALA A 1 348 ? 1.530 -2.848 16.716 1.00 80.50 348 ALA A CA 1
ATOM 2817 C C . ALA A 1 348 ? 0.887 -2.245 17.973 1.00 80.50 348 ALA A C 1
ATOM 2819 O O . ALA A 1 348 ? -0.266 -1.809 17.918 1.00 80.50 348 ALA A O 1
ATOM 2820 N N . ILE A 1 349 ? 1.642 -2.140 19.074 1.00 81.12 349 ILE A N 1
ATOM 2821 C CA . ILE A 1 349 ? 1.177 -1.475 20.299 1.00 81.12 349 ILE A CA 1
ATOM 2822 C C . ILE A 1 349 ? 0.891 0.002 20.025 1.00 81.12 349 ILE A C 1
ATOM 2824 O O . ILE A 1 349 ? -0.217 0.461 20.303 1.00 81.12 349 ILE A O 1
ATOM 2828 N N . LEU A 1 350 ? 1.844 0.732 19.437 1.00 84.50 350 LEU A N 1
ATOM 2829 C CA . LEU A 1 350 ? 1.713 2.168 19.175 1.00 84.50 350 LEU A CA 1
ATOM 2830 C C . LEU A 1 350 ? 0.489 2.487 18.300 1.00 84.50 350 LEU A C 1
ATOM 2832 O O . LEU A 1 350 ? -0.292 3.378 18.628 1.00 84.50 350 LEU A O 1
ATOM 2836 N N . LEU A 1 351 ? 0.286 1.725 17.221 1.00 85.56 351 LEU A N 1
ATOM 2837 C CA . LEU A 1 351 ? -0.838 1.904 16.294 1.00 85.56 351 LEU A CA 1
ATOM 2838 C C . LEU A 1 351 ? -2.187 1.499 16.914 1.00 85.56 351 LEU A C 1
ATOM 2840 O O . LEU A 1 351 ? -3.237 1.975 16.478 1.00 85.56 351 LEU A O 1
ATOM 2844 N N . SER A 1 352 ? -2.181 0.630 17.927 1.00 88.12 352 SER A N 1
ATOM 2845 C CA . SER A 1 352 ? -3.385 0.203 18.655 1.00 88.12 352 SER A CA 1
ATOM 2846 C C . SER A 1 352 ? -3.765 1.112 19.830 1.00 88.12 352 SER A C 1
ATOM 2848 O O . SER A 1 352 ? -4.875 1.010 20.354 1.00 88.12 352 SER A O 1
ATOM 2850 N N . LEU A 1 353 ? -2.867 2.016 20.227 1.00 87.94 353 LEU A N 1
ATOM 2851 C CA . LEU A 1 353 ? -2.958 2.800 21.456 1.00 87.94 353 LEU A CA 1
ATOM 2852 C C . LEU A 1 353 ? -4.240 3.650 21.571 1.00 87.94 353 LEU A C 1
ATOM 2854 O O . LEU A 1 353 ? -4.855 3.601 22.637 1.00 87.94 353 LEU A O 1
ATOM 2858 N N . PRO A 1 354 ? -4.729 4.345 20.519 1.00 91.50 354 PRO A N 1
ATOM 2859 C CA . PRO A 1 354 ? -6.009 5.055 20.598 1.00 91.50 354 PRO A CA 1
ATOM 2860 C C . PRO A 1 354 ? -7.170 4.121 20.967 1.00 91.50 354 PRO A C 1
ATOM 2862 O O . PRO A 1 354 ? -7.900 4.382 21.919 1.00 91.50 354 PRO A O 1
ATOM 2865 N N . MET A 1 355 ? -7.271 2.968 20.295 1.00 89.81 355 MET A N 1
ATOM 2866 C CA . MET A 1 355 ? -8.340 1.983 20.522 1.00 89.81 355 MET A CA 1
ATOM 2867 C C . MET A 1 355 ? -8.305 1.394 21.937 1.00 89.81 355 MET A C 1
ATOM 2869 O O . MET A 1 355 ? -9.345 1.129 22.545 1.00 89.81 355 MET A O 1
ATOM 2873 N N . ILE A 1 356 ? -7.106 1.189 22.477 1.00 90.12 356 ILE A N 1
ATOM 2874 C CA . ILE A 1 356 ? -6.918 0.702 23.845 1.00 90.12 356 ILE A CA 1
ATOM 2875 C C . ILE A 1 356 ? -7.403 1.740 24.856 1.00 90.12 356 ILE A C 1
ATOM 2877 O O . ILE A 1 356 ? -8.158 1.404 25.770 1.00 90.12 356 ILE A O 1
ATOM 2881 N N . LEU A 1 357 ? -6.977 2.996 24.696 1.00 91.56 357 LEU A N 1
ATOM 2882 C CA . LEU A 1 357 ? -7.314 4.073 25.623 1.00 91.56 357 LEU A CA 1
ATOM 2883 C C . LEU A 1 357 ? -8.821 4.332 25.663 1.00 91.56 357 LEU A C 1
ATOM 2885 O O . LEU A 1 357 ? -9.389 4.448 26.751 1.00 91.56 357 LEU A O 1
ATOM 2889 N N . ILE A 1 358 ? -9.488 4.353 24.504 1.00 93.19 358 ILE A N 1
ATOM 2890 C CA . ILE A 1 358 ? -10.945 4.499 24.468 1.00 93.19 358 ILE A CA 1
ATOM 2891 C C . ILE A 1 358 ? -11.650 3.295 25.109 1.00 93.19 358 ILE A C 1
ATOM 2893 O O . ILE A 1 358 ? -12.585 3.485 25.883 1.00 93.19 358 ILE A O 1
ATOM 2897 N N . SER A 1 359 ? -11.161 2.068 24.904 1.00 91.19 359 SER A N 1
ATOM 2898 C CA . SER A 1 359 ? -11.732 0.872 25.548 1.00 91.19 359 SER A CA 1
ATOM 2899 C C . SER A 1 359 ? -11.670 0.963 27.079 1.00 91.19 359 SER A C 1
ATOM 2901 O O . SER A 1 359 ? -12.671 0.739 27.762 1.00 91.19 359 SER A O 1
ATOM 2903 N N . TRP A 1 360 ? -10.529 1.381 27.637 1.00 91.50 360 TRP A N 1
ATOM 2904 C CA . TRP A 1 360 ? -10.393 1.614 29.080 1.00 91.50 360 TRP A CA 1
ATOM 2905 C C . TRP A 1 360 ? -11.218 2.799 29.584 1.00 91.50 360 TRP A C 1
ATOM 2907 O O . TRP A 1 360 ? -11.719 2.757 30.711 1.00 91.50 360 TRP A O 1
ATOM 2917 N N . SER A 1 361 ? -11.417 3.831 28.763 1.00 94.12 361 SER A N 1
ATOM 2918 C CA . SER A 1 361 ? -12.324 4.932 29.092 1.00 94.12 361 SER A CA 1
ATOM 2919 C C . SER A 1 361 ? -13.766 4.436 29.265 1.00 94.12 361 SER A C 1
ATOM 2921 O O . SER A 1 361 ? -14.408 4.797 30.254 1.00 94.12 361 SER A O 1
ATOM 2923 N N . PHE A 1 362 ? -14.250 3.531 28.407 1.00 92.81 362 PHE A N 1
ATOM 2924 C CA . PHE A 1 362 ? -15.569 2.911 28.585 1.00 92.81 362 PHE A CA 1
ATOM 2925 C C . PHE A 1 362 ? -15.654 2.075 29.861 1.00 92.81 362 PHE A C 1
ATOM 2927 O O . PHE A 1 362 ? -16.596 2.233 30.636 1.00 92.81 362 PHE A O 1
ATOM 2934 N N . VAL A 1 363 ? -14.665 1.215 30.113 1.00 91.19 363 VAL A N 1
ATOM 2935 C CA . VAL A 1 363 ? -14.659 0.345 31.302 1.00 91.19 363 VAL A CA 1
ATOM 2936 C C . VAL A 1 363 ? -14.663 1.165 32.592 1.00 91.19 363 VAL A C 1
ATOM 2938 O O . VAL A 1 363 ? -15.461 0.901 33.494 1.00 91.19 363 VAL A O 1
ATOM 2941 N N . THR A 1 364 ? -13.812 2.188 32.679 1.00 92.19 364 THR A N 1
ATOM 2942 C CA . THR A 1 364 ? -13.731 3.061 33.862 1.00 92.19 364 THR A CA 1
ATOM 2943 C C . THR A 1 364 ? -14.993 3.909 34.037 1.00 92.19 364 THR A C 1
ATOM 2945 O O . THR A 1 364 ? -15.461 4.051 35.165 1.00 92.19 364 THR A O 1
ATOM 2948 N N . PHE A 1 365 ? -15.607 4.387 32.948 1.00 93.94 365 PHE A N 1
ATOM 2949 C CA . PHE A 1 365 ? -16.881 5.116 32.990 1.00 93.94 365 PHE A CA 1
ATOM 2950 C C . PHE A 1 365 ? -18.046 4.243 33.470 1.00 93.94 365 PHE A C 1
ATOM 2952 O O . PHE A 1 365 ? -18.784 4.644 34.368 1.00 93.94 365 PHE A O 1
ATOM 2959 N N . ILE A 1 366 ? -18.188 3.029 32.926 1.00 91.19 366 ILE A N 1
ATOM 2960 C CA . ILE A 1 366 ? -19.215 2.067 33.362 1.00 91.19 366 ILE A CA 1
ATOM 2961 C C . ILE A 1 366 ? -19.010 1.722 34.838 1.00 91.19 366 ILE A C 1
ATOM 2963 O O . ILE A 1 366 ? -19.966 1.712 35.611 1.00 91.19 366 ILE A O 1
ATOM 2967 N N . THR A 1 367 ? -17.759 1.498 35.249 1.00 89.38 367 THR A N 1
ATOM 2968 C CA . THR A 1 367 ? -17.429 1.224 36.653 1.00 89.38 367 THR A CA 1
ATOM 2969 C C . THR A 1 367 ? -17.835 2.393 37.547 1.00 89.38 367 THR A C 1
ATOM 2971 O O . THR A 1 367 ? -18.458 2.171 38.581 1.00 89.38 367 THR A O 1
ATOM 2974 N N . ALA A 1 368 ? -17.566 3.635 37.139 1.00 90.62 368 ALA A N 1
ATOM 2975 C CA . ALA A 1 368 ? -17.982 4.809 37.897 1.00 90.62 368 ALA A CA 1
ATOM 2976 C C . ALA A 1 368 ? -19.504 4.930 38.015 1.00 90.62 368 ALA A C 1
ATOM 2978 O O . ALA A 1 368 ? -20.017 5.228 39.088 1.00 90.62 368 ALA A O 1
ATOM 2979 N N . PHE A 1 369 ? -20.233 4.647 36.934 1.00 88.25 369 PHE A N 1
ATOM 2980 C CA . PHE A 1 369 ? -21.692 4.675 36.940 1.00 88.25 369 PHE A CA 1
ATOM 2981 C C . PHE A 1 369 ? -22.280 3.644 37.915 1.00 88.25 369 PHE A C 1
ATOM 2983 O O . PHE A 1 369 ? -23.196 3.951 38.678 1.00 88.25 369 PHE A O 1
ATOM 2990 N N . VAL A 1 370 ? -21.721 2.429 37.936 1.00 86.19 370 VAL A N 1
ATOM 2991 C CA . VAL A 1 370 ? -22.125 1.370 38.873 1.00 86.19 370 VAL A CA 1
ATOM 2992 C C . VAL A 1 370 ? -21.783 1.745 40.317 1.00 86.19 370 VAL A C 1
ATOM 2994 O O . VAL A 1 370 ? -22.609 1.540 41.209 1.00 86.19 370 VAL A O 1
ATOM 2997 N N . VAL A 1 371 ? -20.597 2.315 40.564 1.00 86.25 371 VAL A N 1
ATOM 2998 C CA . VAL A 1 371 ? -20.189 2.756 41.908 1.00 86.25 371 VAL A CA 1
ATOM 2999 C C . VAL A 1 371 ? -21.113 3.863 42.412 1.00 86.25 371 VAL A C 1
ATOM 3001 O O . VAL A 1 371 ? -21.653 3.719 43.511 1.00 86.25 371 VAL A O 1
ATOM 3004 N N . PHE A 1 372 ? -21.399 4.875 41.593 1.00 85.38 372 PHE A N 1
ATOM 3005 C CA . PHE A 1 372 ? -22.320 5.961 41.930 1.00 85.38 372 PHE A CA 1
ATOM 3006 C C . PHE A 1 372 ? -23.719 5.433 42.254 1.00 85.38 372 PHE A C 1
ATOM 3008 O O . PHE A 1 372 ? -24.293 5.768 43.290 1.00 85.38 372 PHE A O 1
ATOM 3015 N N . ALA A 1 373 ? -24.241 4.519 41.428 1.00 83.50 373 ALA A N 1
ATOM 3016 C CA . ALA A 1 373 ? -25.531 3.876 41.674 1.00 83.50 373 ALA A CA 1
ATOM 3017 C C . ALA A 1 373 ? -25.557 3.054 42.975 1.00 83.50 373 ALA A C 1
ATOM 3019 O O . ALA A 1 373 ? -26.631 2.833 43.539 1.00 83.50 373 ALA A O 1
ATOM 3020 N N . SER A 1 374 ? -24.400 2.580 43.448 1.00 79.31 374 SER A N 1
ATOM 3021 C CA . SER A 1 374 ? -24.282 1.793 44.679 1.00 79.31 374 SER A CA 1
ATOM 3022 C C . SER A 1 374 ? -24.077 2.619 45.945 1.00 79.31 374 SER A C 1
ATOM 3024 O O . SER A 1 374 ? -24.527 2.198 47.010 1.00 79.31 374 SER A O 1
ATOM 3026 N N . ARG A 1 375 ? -23.413 3.774 45.843 1.00 76.19 375 ARG A N 1
ATOM 3027 C CA . ARG A 1 375 ? -23.019 4.586 47.002 1.00 76.19 375 ARG A CA 1
ATOM 3028 C C . ARG A 1 375 ? -23.898 5.812 47.207 1.00 76.19 375 ARG A C 1
ATOM 3030 O O . ARG A 1 375 ? -24.221 6.115 48.351 1.00 76.19 375 ARG A O 1
ATOM 3037 N N . GLY A 1 376 ? -24.389 6.427 46.133 1.00 67.56 376 GLY A N 1
ATOM 3038 C CA . GLY A 1 376 ? -25.144 7.676 46.224 1.00 67.56 376 GLY A CA 1
ATOM 3039 C C . GLY A 1 376 ? -24.280 8.844 46.714 1.00 67.56 376 GLY A C 1
ATOM 3040 O O . GLY A 1 376 ? -23.064 8.816 46.567 1.00 67.56 376 GLY A O 1
ATOM 3041 N N . GLU A 1 377 ? -24.917 9.875 47.268 1.00 67.56 377 GLU A N 1
ATOM 3042 C CA . GLU A 1 377 ? -24.253 11.112 47.693 1.00 67.56 377 GLU A CA 1
ATOM 3043 C C . GLU A 1 377 ? -23.504 10.949 49.026 1.00 67.56 377 GLU A C 1
ATOM 3045 O O . GLU A 1 377 ? -24.099 10.631 50.060 1.00 67.56 377 GLU A O 1
ATOM 3050 N N . ASP A 1 378 ? -22.195 11.216 49.017 1.00 57.28 378 ASP A N 1
ATOM 3051 C CA . ASP A 1 378 ? -21.372 11.232 50.226 1.00 57.28 378 ASP A CA 1
ATOM 3052 C C . ASP A 1 378 ? -21.738 12.453 51.094 1.00 57.28 378 ASP A C 1
ATOM 3054 O O . ASP A 1 378 ? -21.393 13.593 50.786 1.00 57.28 378 ASP A O 1
ATOM 3058 N N . GLY A 1 379 ? -22.432 12.217 52.213 1.00 56.56 379 GLY A N 1
ATOM 3059 C CA . GLY A 1 379 ? -22.634 13.221 53.269 1.00 56.56 379 GLY A CA 1
ATOM 3060 C C . GLY A 1 379 ? -24.069 13.706 53.498 1.00 56.56 379 GLY A C 1
ATOM 3061 O O . GLY A 1 379 ? -24.293 14.463 54.444 1.00 56.56 379 GLY A O 1
ATOM 3062 N N . SER A 1 380 ? -25.056 13.239 52.727 1.00 50.91 380 SER A N 1
ATOM 3063 C CA . SER A 1 380 ? -26.481 13.453 53.015 1.00 50.91 380 SER A CA 1
ATOM 3064 C C . SER A 1 380 ? -27.175 12.105 53.269 1.00 50.91 380 SER A C 1
ATOM 3066 O O . SER A 1 380 ? -26.800 11.076 52.718 1.00 50.91 380 SER A O 1
ATOM 3068 N N . SER A 1 381 ? -28.183 12.053 54.146 1.00 50.41 381 SER A N 1
ATOM 3069 C CA . SER A 1 381 ? -28.914 10.815 54.495 1.00 50.41 381 SER A CA 1
ATOM 3070 C C . SER A 1 381 ? -29.772 10.239 53.349 1.00 50.41 381 SER A C 1
ATOM 3072 O O . SER A 1 381 ? -30.698 9.465 53.599 1.00 50.41 381 SER A O 1
ATOM 3074 N N . PHE A 1 382 ? -29.493 10.618 52.102 1.00 54.72 382 PHE A N 1
ATOM 3075 C CA . PHE A 1 382 ? -30.207 10.211 50.904 1.00 54.72 382 PHE A CA 1
ATOM 3076 C C . PHE A 1 382 ? -29.347 9.230 50.097 1.00 54.72 382 PHE A C 1
ATOM 3078 O O . PHE A 1 382 ? -28.842 9.546 49.022 1.00 54.72 382 PHE A O 1
ATOM 3085 N N . SER A 1 383 ? -29.179 8.001 50.605 1.00 58.31 383 SER A N 1
ATOM 3086 C CA . SER A 1 383 ? -28.700 6.933 49.726 1.00 58.31 383 SER A CA 1
ATOM 3087 C C . SER A 1 383 ? -29.735 6.759 48.620 1.00 58.31 383 SER A C 1
ATOM 3089 O O . SER A 1 383 ? -30.938 6.725 48.909 1.00 58.31 383 SER A O 1
ATOM 3091 N N . LEU A 1 384 ? -29.293 6.586 47.374 1.00 65.31 384 LEU A N 1
ATOM 3092 C CA . LEU A 1 384 ? -30.196 6.170 46.306 1.00 65.31 384 LEU A CA 1
ATOM 3093 C C . LEU A 1 384 ? -31.031 4.966 46.790 1.00 65.31 384 LEU A C 1
ATOM 3095 O O . LEU A 1 384 ? -30.518 4.110 47.525 1.00 65.31 384 LEU A O 1
ATOM 3099 N N . PRO A 1 385 ? -32.334 4.908 46.469 1.00 72.69 385 PRO A N 1
ATOM 3100 C CA . PRO A 1 385 ? -33.176 3.822 46.938 1.00 72.69 385 PRO A CA 1
ATOM 3101 C C . PRO A 1 385 ? -32.575 2.474 46.535 1.00 72.69 385 PRO A C 1
ATOM 3103 O O . PRO A 1 385 ? -32.244 2.279 45.375 1.00 72.69 385 PRO A O 1
ATOM 3106 N N . ARG A 1 386 ? -32.482 1.503 47.452 1.00 73.25 386 ARG A N 1
ATOM 3107 C CA . ARG A 1 386 ? -31.808 0.211 47.184 1.00 73.25 386 ARG A CA 1
ATOM 3108 C C . ARG A 1 386 ? -32.280 -0.488 45.897 1.00 73.25 386 ARG A C 1
ATOM 3110 O O . ARG A 1 386 ? -31.517 -1.219 45.276 1.00 73.25 386 ARG A O 1
ATOM 3117 N N . HIS A 1 387 ? -33.522 -0.246 45.476 1.00 76.62 387 HIS A N 1
ATOM 3118 C CA . HIS A 1 387 ? -34.064 -0.764 44.223 1.00 76.62 387 HIS A CA 1
ATOM 3119 C C . HIS A 1 387 ? -33.365 -0.216 42.966 1.00 76.62 387 HIS A C 1
ATOM 3121 O O . HIS A 1 387 ? -33.234 -0.965 42.003 1.00 76.62 387 HIS A O 1
ATOM 3127 N N . THR A 1 388 ? -32.886 1.033 42.954 1.00 77.94 388 THR A N 1
ATOM 3128 C CA . THR A 1 388 ? -32.143 1.595 41.813 1.00 77.94 388 THR A CA 1
ATOM 3129 C C . THR A 1 388 ? -30.754 0.975 41.713 1.00 77.94 388 THR A C 1
ATOM 3131 O O . THR A 1 388 ? -30.345 0.581 40.624 1.00 77.94 388 THR A O 1
ATOM 3134 N N . THR A 1 389 ? -30.073 0.777 42.845 1.00 77.50 389 THR A N 1
ATOM 3135 C CA . THR A 1 389 ? -28.791 0.062 42.908 1.00 77.50 389 THR A CA 1
ATOM 3136 C C . THR A 1 389 ? -28.917 -1.358 42.363 1.00 77.50 389 THR A C 1
ATOM 3138 O O . THR A 1 389 ? -28.145 -1.753 41.490 1.00 77.50 389 THR A O 1
ATOM 3141 N N . TYR A 1 390 ? -29.911 -2.121 42.836 1.00 79.56 390 TYR A N 1
ATOM 3142 C CA . TYR A 1 390 ? -30.144 -3.476 42.334 1.00 79.56 390 TYR A CA 1
ATOM 3143 C C . TYR A 1 390 ? -30.526 -3.468 40.851 1.00 79.56 390 TYR A C 1
ATOM 3145 O O . TYR A 1 390 ? -30.007 -4.290 40.104 1.00 79.56 390 TYR A O 1
ATOM 3153 N N . ALA A 1 391 ? -31.358 -2.525 40.397 1.00 84.75 391 ALA A N 1
ATOM 3154 C CA . ALA A 1 391 ? -31.732 -2.422 38.989 1.00 84.75 391 ALA A CA 1
ATOM 3155 C C . ALA A 1 391 ? -30.523 -2.154 38.076 1.00 84.75 391 ALA A C 1
ATOM 3157 O O . ALA A 1 391 ? -30.388 -2.824 37.055 1.00 84.75 391 ALA A O 1
ATOM 3158 N N . VAL A 1 392 ? -29.625 -1.234 38.451 1.00 84.88 392 VAL A N 1
ATOM 3159 C CA . VAL A 1 392 ? -28.417 -0.901 37.673 1.00 84.88 392 VAL A CA 1
ATOM 3160 C C . VAL A 1 392 ? -27.390 -2.035 37.706 1.00 84.88 392 VAL A C 1
ATOM 3162 O O . VAL A 1 392 ? -26.807 -2.371 36.676 1.00 84.88 392 VAL A O 1
ATOM 3165 N N . ALA A 1 393 ? -27.176 -2.665 38.863 1.00 81.94 393 ALA A N 1
ATOM 3166 C CA . ALA A 1 393 ? -26.250 -3.791 38.972 1.00 81.94 393 ALA A CA 1
ATOM 3167 C C . ALA A 1 393 ? -26.742 -5.009 38.172 1.00 81.94 393 ALA A C 1
ATOM 3169 O O . ALA A 1 393 ? -25.960 -5.636 37.458 1.00 81.94 393 ALA A O 1
ATOM 3170 N N . ILE A 1 394 ? -28.045 -5.313 38.243 1.00 85.25 394 ILE A N 1
ATOM 3171 C CA . ILE A 1 394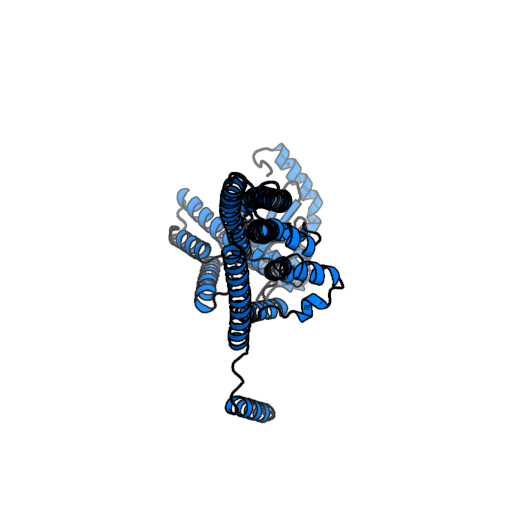 ? -28.662 -6.402 37.479 1.00 85.25 394 ILE A CA 1
ATOM 3172 C C . ILE A 1 394 ? -28.625 -6.088 35.982 1.00 85.25 394 ILE A C 1
ATOM 3174 O O . ILE A 1 394 ? -28.226 -6.954 35.210 1.00 85.25 394 ILE A O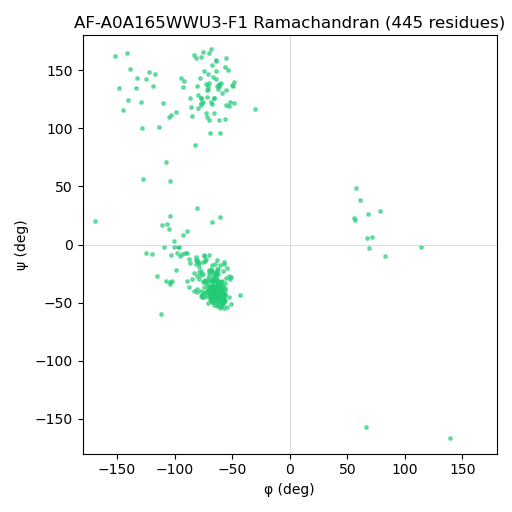 1
ATOM 3178 N N . SER A 1 395 ? -28.977 -4.872 35.550 1.00 85.69 395 SER A N 1
ATOM 3179 C CA . SER A 1 395 ? -28.952 -4.517 34.124 1.00 85.69 395 SER A CA 1
ATOM 3180 C C . SER A 1 395 ? -27.536 -4.550 33.545 1.00 85.69 395 SER A C 1
ATOM 3182 O O . SER A 1 395 ? -27.337 -5.106 32.466 1.00 85.69 395 SER A O 1
ATOM 3184 N N . THR A 1 396 ? -26.540 -4.051 34.284 1.00 85.50 396 THR A N 1
ATOM 3185 C CA . THR A 1 396 ? -25.127 -4.106 33.874 1.00 85.50 396 THR A CA 1
ATOM 3186 C C . THR A 1 396 ? -24.620 -5.548 33.829 1.00 85.50 396 THR A C 1
ATOM 3188 O O . THR A 1 396 ? -23.942 -5.935 32.880 1.00 85.50 396 THR A O 1
ATOM 3191 N N . GLY A 1 397 ? -24.990 -6.372 34.816 1.00 84.94 397 GLY A N 1
ATOM 3192 C CA . GLY A 1 397 ? -24.653 -7.795 34.846 1.00 84.94 397 GLY A CA 1
ATOM 3193 C C . GLY A 1 397 ? -25.278 -8.575 33.687 1.00 84.94 397 GLY A C 1
ATOM 3194 O O . GLY A 1 397 ? -24.579 -9.330 33.015 1.00 84.94 397 GLY A O 1
ATOM 3195 N N . ILE A 1 398 ? -26.565 -8.349 33.400 1.00 88.12 398 ILE A N 1
ATOM 3196 C CA . ILE A 1 398 ? -27.260 -8.943 32.247 1.00 88.12 398 ILE A CA 1
ATOM 3197 C C . ILE A 1 398 ? -26.571 -8.521 30.949 1.00 88.12 398 ILE A C 1
ATOM 3199 O O . ILE A 1 398 ? -26.290 -9.374 30.113 1.00 88.12 398 ILE A O 1
ATOM 3203 N N . LEU A 1 399 ? -26.247 -7.235 30.790 1.00 87.00 399 LEU A N 1
ATOM 3204 C CA . LEU A 1 399 ? -25.562 -6.738 29.598 1.00 87.00 399 LEU A CA 1
ATOM 3205 C C . LEU A 1 399 ? -24.186 -7.396 29.417 1.00 87.00 399 LEU A C 1
ATOM 3207 O O . LEU A 1 399 ? -23.848 -7.804 28.309 1.00 87.00 399 LEU A O 1
ATOM 3211 N N . ALA A 1 400 ? -23.414 -7.556 30.494 1.00 85.44 400 ALA A N 1
ATOM 3212 C CA . ALA A 1 400 ? -22.114 -8.221 30.446 1.00 85.44 400 ALA A CA 1
ATOM 3213 C C . ALA A 1 400 ? -22.232 -9.704 30.056 1.00 85.44 400 ALA A C 1
ATOM 3215 O O . ALA A 1 400 ? -21.462 -10.181 29.223 1.00 85.44 400 ALA A O 1
ATOM 3216 N N . VAL A 1 401 ? -23.212 -10.427 30.611 1.00 88.06 401 VAL A N 1
ATOM 3217 C CA . VAL A 1 401 ? -23.475 -11.830 30.248 1.00 88.06 401 VAL A CA 1
ATOM 3218 C C . VAL A 1 401 ? -23.900 -11.939 28.785 1.00 88.06 401 VAL A C 1
ATOM 3220 O O . VAL A 1 401 ? -23.334 -12.749 28.057 1.00 88.06 401 VAL A O 1
ATOM 3223 N N . LEU A 1 402 ? -24.810 -11.074 28.327 1.00 88.88 402 LEU A N 1
ATOM 3224 C CA . LEU A 1 402 ? -25.235 -11.033 26.928 1.00 88.88 402 LEU A CA 1
ATOM 3225 C C . LEU A 1 402 ? -24.060 -10.759 25.984 1.00 88.88 402 LEU A C 1
ATOM 3227 O O . LEU A 1 402 ? -23.929 -11.436 24.970 1.00 88.88 402 LEU A O 1
ATOM 3231 N N . LEU A 1 403 ? -23.176 -9.815 26.318 1.00 84.44 403 LEU A N 1
ATOM 3232 C CA . LEU A 1 403 ? -21.978 -9.539 25.521 1.00 84.44 403 LEU A CA 1
ATOM 3233 C C . LEU A 1 403 ? -21.027 -10.741 25.481 1.00 84.44 403 LEU A C 1
ATOM 3235 O O . LEU A 1 403 ? -20.516 -11.078 24.414 1.00 84.44 403 LEU A O 1
ATOM 3239 N N . LEU A 1 404 ? -20.814 -11.422 26.610 1.00 86.12 404 LEU A N 1
ATOM 3240 C CA . LEU A 1 404 ? -19.992 -12.634 26.655 1.00 86.12 404 LEU A CA 1
ATOM 3241 C C . LEU A 1 404 ? -20.599 -13.766 25.823 1.00 86.12 404 LEU A C 1
ATOM 3243 O O . LEU A 1 404 ? -19.864 -14.458 25.116 1.00 86.12 404 LEU A O 1
ATOM 3247 N N . ASP A 1 405 ? -21.916 -13.942 25.870 1.00 86.00 405 ASP A N 1
ATOM 3248 C CA . ASP A 1 405 ? -22.612 -14.952 25.078 1.00 86.00 405 ASP A CA 1
ATOM 3249 C C . ASP A 1 405 ? -22.579 -14.617 23.585 1.00 86.00 405 ASP A C 1
ATOM 3251 O O . ASP A 1 405 ? -22.290 -15.502 22.783 1.00 86.00 405 ASP A O 1
ATOM 3255 N N . ILE A 1 406 ? -22.737 -13.345 23.202 1.00 85.88 406 ILE A N 1
ATOM 3256 C CA . ILE A 1 406 ? -22.544 -12.890 21.816 1.00 85.88 406 ILE A CA 1
ATOM 3257 C C . ILE A 1 406 ? -21.126 -13.213 21.344 1.00 85.88 406 ILE A C 1
ATOM 3259 O O . ILE A 1 406 ? -20.961 -13.806 20.280 1.00 85.88 406 ILE A O 1
ATOM 3263 N N . VAL A 1 407 ? -20.098 -12.892 22.135 1.00 82.31 407 VAL A N 1
ATOM 3264 C CA . VAL A 1 407 ? -18.701 -13.188 21.778 1.00 82.31 407 VAL A CA 1
ATOM 3265 C C . VAL A 1 407 ? -18.469 -14.697 21.657 1.00 82.31 407 VAL A C 1
ATOM 3267 O O . VAL A 1 407 ? -17.786 -15.138 20.730 1.00 82.31 407 VAL A O 1
ATOM 3270 N N . ARG A 1 408 ? -19.041 -15.511 22.555 1.00 82.69 408 ARG A N 1
ATOM 3271 C CA . ARG A 1 408 ? -18.949 -16.978 22.473 1.00 82.69 408 ARG A CA 1
ATOM 3272 C C . ARG A 1 408 ? -19.637 -17.529 21.230 1.00 82.69 408 ARG A C 1
ATOM 3274 O O . ARG A 1 408 ? -19.036 -18.350 20.541 1.00 82.69 408 ARG A O 1
ATOM 3281 N N . VAL A 1 409 ? -20.857 -17.081 20.937 1.00 83.62 409 VAL A N 1
ATOM 3282 C CA . VAL A 1 409 ? -21.617 -17.495 19.750 1.00 83.62 409 VAL A CA 1
ATOM 3283 C C . VAL A 1 409 ? -20.875 -17.082 18.490 1.00 83.62 409 VAL A C 1
ATOM 3285 O O . VAL A 1 409 ? -20.673 -17.918 17.617 1.00 83.62 409 VAL A O 1
ATOM 3288 N N . PHE A 1 410 ? -20.394 -15.842 18.419 1.00 77.69 410 PHE A N 1
ATOM 3289 C CA . PHE A 1 410 ? -19.643 -15.348 17.270 1.00 77.69 410 PHE A CA 1
ATOM 3290 C C . PHE A 1 410 ? -18.380 -16.181 17.036 1.00 77.69 410 PHE A C 1
ATOM 3292 O O . PHE A 1 410 ? -18.154 -16.654 15.928 1.00 77.69 410 PHE A O 1
ATOM 3299 N N . ARG A 1 411 ? -17.612 -16.482 18.093 1.00 77.62 411 ARG A N 1
ATOM 3300 C CA . ARG A 1 411 ? -16.456 -17.391 18.004 1.00 77.62 411 ARG A CA 1
ATOM 3301 C C . ARG A 1 411 ? -16.840 -18.810 17.582 1.00 77.62 411 ARG A C 1
ATOM 3303 O O . ARG A 1 411 ? -16.075 -19.445 16.867 1.00 77.62 411 ARG A O 1
ATOM 3310 N N . GLY A 1 412 ? -17.989 -19.318 18.026 1.00 73.81 412 GLY A N 1
ATOM 3311 C CA . GLY A 1 412 ? -18.492 -20.638 17.644 1.00 73.81 412 GLY A CA 1
ATOM 3312 C C . GLY A 1 412 ? -18.892 -20.707 16.170 1.00 73.81 412 GLY A C 1
ATOM 3313 O O . GLY A 1 412 ? -18.440 -21.597 15.458 1.00 73.81 412 GLY A O 1
ATOM 3314 N N . VAL A 1 413 ? -19.682 -19.739 15.702 1.00 76.06 413 VAL A N 1
ATOM 3315 C CA . VAL A 1 413 ? -20.128 -19.633 14.303 1.00 76.06 413 VAL A CA 1
ATOM 3316 C C . VAL A 1 413 ? -18.937 -19.423 13.369 1.00 76.06 413 VAL A C 1
ATOM 3318 O O . VAL A 1 413 ? -18.840 -20.093 12.346 1.00 76.06 413 VAL A O 1
ATOM 3321 N N . TRP A 1 414 ? -17.995 -18.558 13.747 1.00 62.03 414 TRP A N 1
ATOM 3322 C CA . TRP A 1 414 ? -16.828 -18.254 12.918 1.00 62.03 414 TRP A CA 1
ATOM 3323 C C . TRP A 1 414 ? -15.820 -19.412 12.839 1.00 62.03 414 TRP A C 1
ATOM 3325 O O . TRP A 1 414 ? -15.154 -19.605 11.826 1.00 62.03 414 TRP A O 1
ATOM 3335 N N . LYS A 1 415 ? -15.737 -20.258 13.877 1.00 62.53 415 LYS A N 1
ATOM 3336 C CA . LYS A 1 415 ? -14.975 -21.515 13.791 1.00 62.53 415 LYS A CA 1
ATOM 3337 C C . LYS A 1 415 ? -15.563 -22.474 12.755 1.00 62.53 415 LYS A C 1
ATOM 3339 O O . LYS A 1 415 ? -14.805 -23.118 12.043 1.00 62.53 415 LYS A O 1
ATOM 3344 N N . VAL A 1 416 ? -16.892 -22.536 12.639 1.00 54.19 416 VAL A N 1
ATOM 3345 C CA . VAL A 1 416 ? -17.575 -23.405 11.665 1.00 54.19 416 VAL A CA 1
ATOM 3346 C C . VAL A 1 416 ? -17.318 -22.955 10.224 1.00 54.19 416 VAL A C 1
ATOM 3348 O O . VAL A 1 416 ? -17.228 -23.800 9.341 1.00 54.19 416 VAL A O 1
ATOM 3351 N N . THR A 1 417 ? -17.158 -21.653 9.970 1.00 52.72 417 THR A N 1
ATOM 3352 C CA . THR A 1 417 ? -16.849 -21.133 8.626 1.00 52.72 417 THR A CA 1
ATOM 3353 C C . THR A 1 417 ? -15.389 -21.318 8.217 1.00 52.72 417 THR A C 1
ATOM 3355 O O . THR A 1 417 ? -15.110 -21.403 7.025 1.00 52.72 417 THR A O 1
ATOM 3358 N N . ASN A 1 418 ? -14.472 -21.402 9.185 1.00 49.00 418 ASN A N 1
ATOM 3359 C CA . ASN A 1 418 ? -13.039 -21.578 8.932 1.00 49.00 418 ASN A CA 1
ATOM 3360 C C . ASN A 1 418 ? -12.623 -23.055 8.787 1.00 49.00 418 ASN A C 1
ATOM 3362 O O . ASN A 1 418 ? -11.533 -23.339 8.291 1.00 49.00 418 ASN A O 1
ATOM 3366 N N . GLU A 1 419 ? -13.456 -24.012 9.211 1.00 47.47 419 GLU A N 1
ATOM 3367 C CA . GLU A 1 419 ? -13.218 -25.425 8.913 1.00 47.47 419 GLU A CA 1
ATOM 3368 C C . GLU A 1 419 ? -13.511 -25.683 7.429 1.00 47.47 419 GLU A C 1
ATOM 3370 O O . GLU A 1 419 ? -14.657 -25.608 6.983 1.00 47.47 419 GLU A O 1
ATOM 3375 N N . ALA A 1 420 ? -12.471 -26.014 6.654 1.00 47.50 420 ALA A N 1
ATOM 3376 C CA . ALA A 1 420 ? -12.645 -26.482 5.283 1.00 47.50 420 ALA A CA 1
ATOM 3377 C C . ALA A 1 420 ? -13.684 -27.621 5.259 1.00 47.50 420 ALA A C 1
ATOM 3379 O O . ALA A 1 420 ? -13.644 -28.495 6.138 1.00 47.50 420 ALA A O 1
ATOM 3380 N N . PRO A 1 421 ? -14.616 -27.644 4.284 1.00 47.34 421 PRO A N 1
ATOM 3381 C CA . PRO A 1 421 ? -15.630 -28.685 4.214 1.00 47.34 421 PRO A CA 1
ATOM 3382 C C . PRO A 1 421 ? -14.932 -30.040 4.252 1.00 47.34 421 PRO A C 1
ATOM 3384 O O . PRO A 1 421 ? -14.085 -30.331 3.405 1.00 47.34 421 PRO A O 1
ATOM 3387 N N . ARG A 1 422 ? -15.246 -30.849 5.277 1.00 48.81 422 ARG A N 1
ATOM 3388 C CA . ARG A 1 422 ? -14.636 -32.170 5.459 1.00 48.81 422 ARG A CA 1
ATOM 3389 C C . ARG A 1 422 ? -14.703 -32.900 4.118 1.00 48.81 422 ARG A C 1
ATOM 3391 O O . ARG A 1 422 ? -15.815 -33.058 3.607 1.00 48.81 422 ARG A O 1
ATOM 3398 N N . PRO A 1 423 ? -13.565 -33.335 3.540 1.00 45.84 423 PRO A N 1
ATOM 3399 C CA . PRO A 1 423 ? -13.574 -33.992 2.245 1.00 45.84 423 PRO A CA 1
ATOM 3400 C C . PRO A 1 423 ? -14.531 -35.173 2.333 1.00 45.84 423 PRO A C 1
ATOM 3402 O O . PRO A 1 423 ? -14.382 -36.039 3.205 1.00 45.84 423 PRO A O 1
ATOM 3405 N N . SER A 1 424 ? -15.561 -35.144 1.487 1.00 59.28 424 SER A N 1
ATOM 3406 C CA . SER A 1 424 ? -16.557 -36.205 1.429 1.00 59.28 424 SER A CA 1
ATOM 3407 C C . SER A 1 424 ? -15.848 -37.548 1.234 1.00 59.28 424 SER A C 1
ATOM 3409 O O . SER A 1 424 ? -14.778 -37.627 0.632 1.00 59.28 424 SER A O 1
ATOM 3411 N N . VAL A 1 425 ? -16.432 -38.635 1.738 1.00 62.28 425 VAL A N 1
ATOM 3412 C CA . VAL A 1 425 ? -15.846 -39.985 1.616 1.00 62.28 425 VAL A CA 1
ATOM 3413 C C . VAL A 1 425 ? -15.504 -40.328 0.152 1.00 62.28 425 VAL A C 1
ATOM 3415 O O . VAL A 1 425 ? -14.548 -41.055 -0.103 1.00 62.28 425 VAL A O 1
ATOM 3418 N N . LEU A 1 426 ? -16.222 -39.732 -0.806 1.00 52.91 426 LEU A N 1
ATOM 3419 C CA . LEU A 1 426 ? -15.990 -39.869 -2.242 1.00 52.91 426 LEU A CA 1
ATOM 3420 C C . LEU A 1 426 ? -14.693 -39.205 -2.731 1.00 52.91 426 LEU A C 1
ATOM 3422 O O . LEU A 1 426 ? -14.025 -39.792 -3.577 1.00 52.91 426 LEU A O 1
ATOM 3426 N N . SER A 1 427 ? -14.277 -38.057 -2.180 1.00 55.09 427 SER A N 1
ATOM 3427 C CA . SER A 1 427 ? -13.018 -37.412 -2.592 1.00 55.09 427 SER A CA 1
ATOM 3428 C C . SER A 1 427 ? -11.785 -38.144 -2.050 1.00 55.09 427 SER A C 1
ATOM 3430 O O . SER A 1 427 ? -10.771 -38.253 -2.733 1.00 55.09 427 SER A O 1
ATOM 3432 N N . ARG A 1 428 ? -11.897 -38.764 -0.865 1.00 54.91 428 ARG A N 1
ATOM 3433 C CA . ARG A 1 428 ? -10.848 -39.661 -0.337 1.00 54.91 428 ARG A CA 1
ATOM 3434 C C . ARG A 1 428 ? -10.720 -40.953 -1.147 1.00 54.91 428 ARG A C 1
ATOM 3436 O O . ARG A 1 428 ? -9.641 -41.537 -1.213 1.00 54.91 428 ARG A O 1
ATOM 3443 N N . LEU A 1 429 ? -11.821 -41.424 -1.735 1.00 56.12 429 LEU A N 1
ATOM 3444 C CA . LEU A 1 429 ? -11.806 -42.575 -2.637 1.00 56.12 429 LEU A CA 1
ATOM 3445 C C . LEU A 1 429 ? -11.220 -42.208 -4.003 1.00 56.12 429 LEU A C 1
ATOM 3447 O O . LEU A 1 429 ? -10.484 -43.024 -4.550 1.00 56.12 429 LEU A O 1
ATOM 3451 N N . SER A 1 430 ? -11.478 -41.001 -4.523 1.00 57.56 430 SER A N 1
ATOM 3452 C CA . SER A 1 430 ? -10.883 -40.547 -5.786 1.00 57.56 430 SER A CA 1
ATOM 3453 C C . SER A 1 430 ? -9.382 -40.292 -5.672 1.00 57.56 430 SER A C 1
ATOM 3455 O O . SER A 1 430 ? -8.656 -40.703 -6.568 1.00 57.56 430 SER A O 1
ATOM 3457 N N . GLU A 1 431 ? -8.893 -39.705 -4.573 1.00 56.94 431 GLU A N 1
ATOM 3458 C CA . GLU A 1 431 ? -7.445 -39.553 -4.339 1.00 56.94 431 GLU A CA 1
ATOM 3459 C C . GLU A 1 431 ? -6.738 -40.910 -4.283 1.00 56.94 431 GLU A C 1
ATOM 3461 O O . GLU A 1 431 ? -5.761 -41.120 -4.997 1.00 56.94 431 GLU A O 1
ATOM 3466 N N . LYS A 1 432 ? -7.296 -41.884 -3.547 1.00 59.66 432 LYS A N 1
ATOM 3467 C CA . LYS A 1 432 ? -6.758 -43.256 -3.518 1.00 59.66 432 LYS A CA 1
ATOM 3468 C C . LYS A 1 432 ? -6.828 -43.969 -4.868 1.00 59.66 432 LYS A C 1
ATOM 3470 O O . LYS A 1 432 ? -6.041 -44.882 -5.112 1.00 59.66 432 LYS A O 1
ATOM 3475 N N . PHE A 1 433 ? -7.778 -43.605 -5.730 1.00 56.38 433 PHE A N 1
ATOM 3476 C CA . PHE A 1 433 ? -7.862 -44.149 -7.084 1.00 56.38 433 PHE A CA 1
ATOM 3477 C C . PHE A 1 433 ? -6.801 -43.524 -7.997 1.00 56.38 433 PHE A C 1
ATOM 3479 O O . PHE A 1 433 ? -6.118 -44.258 -8.707 1.00 56.38 433 PHE A O 1
ATOM 3486 N N . PHE A 1 434 ? -6.612 -42.202 -7.918 1.00 51.16 434 PHE A N 1
ATOM 3487 C CA . PHE A 1 434 ? -5.621 -41.465 -8.703 1.00 51.16 434 PHE A CA 1
ATOM 3488 C C . PHE A 1 434 ? -4.179 -41.829 -8.328 1.00 51.16 434 PHE A C 1
ATOM 3490 O O . PHE A 1 434 ? -3.355 -42.044 -9.218 1.00 51.16 434 PHE A O 1
ATOM 3497 N N . GLU A 1 435 ? -3.900 -42.001 -7.034 1.00 54.47 435 GLU A N 1
ATOM 3498 C CA . GLU A 1 435 ? -2.606 -42.462 -6.512 1.00 54.47 435 GLU A CA 1
ATOM 3499 C C . GLU A 1 435 ? -2.281 -43.904 -6.950 1.00 54.47 435 GLU A C 1
ATOM 3501 O O . GLU A 1 435 ? -1.123 -44.273 -7.126 1.00 54.47 435 GLU A O 1
ATOM 3506 N N . LYS A 1 436 ? -3.307 -44.729 -7.207 1.00 48.28 436 LYS A N 1
ATOM 3507 C CA . LYS A 1 436 ? -3.126 -46.088 -7.734 1.00 48.28 436 LYS A CA 1
ATOM 3508 C C . LYS A 1 436 ? -2.888 -46.112 -9.249 1.00 48.28 436 LYS A C 1
ATOM 3510 O O . LYS A 1 436 ? -2.237 -47.031 -9.740 1.00 48.28 436 LYS A O 1
ATOM 3515 N N . THR A 1 437 ? -3.385 -45.120 -9.990 1.00 47.44 437 THR A N 1
ATOM 3516 C CA . THR A 1 437 ? -3.154 -44.984 -11.441 1.00 47.44 437 THR A CA 1
ATOM 3517 C C . THR A 1 437 ? -1.831 -44.310 -11.806 1.00 47.44 437 THR A C 1
ATOM 3519 O O . THR A 1 437 ? -1.313 -44.590 -12.882 1.00 47.44 437 THR A O 1
ATOM 3522 N N . SER A 1 438 ? -1.241 -43.486 -10.932 1.00 42.50 438 SER A N 1
ATOM 3523 C CA . SER A 1 438 ? 0.072 -42.857 -11.173 1.00 42.50 438 SER A CA 1
ATOM 3524 C C . SER A 1 438 ? 1.264 -43.819 -11.037 1.00 42.50 438 SER A C 1
ATOM 3526 O O . SER A 1 438 ? 2.376 -43.467 -11.418 1.00 42.50 438 SER A O 1
ATOM 3528 N N . LEU A 1 439 ? 1.040 -45.043 -10.543 1.00 44.75 439 LEU A N 1
ATOM 3529 C CA . LEU A 1 439 ? 2.057 -46.095 -10.409 1.00 44.75 439 LEU A CA 1
ATOM 3530 C C . LEU A 1 439 ? 2.142 -47.050 -11.616 1.00 44.75 439 LEU A C 1
ATOM 3532 O O . LEU A 1 439 ? 2.855 -48.052 -11.551 1.00 44.75 439 LEU A O 1
ATOM 3536 N N . LEU A 1 440 ? 1.441 -46.773 -12.720 1.00 42.41 440 LEU A N 1
ATOM 3537 C CA . LEU A 1 440 ? 1.628 -47.517 -13.969 1.00 42.41 440 LEU A CA 1
ATOM 3538 C C . LEU A 1 440 ? 2.779 -46.889 -14.776 1.00 42.41 440 LEU A C 1
ATOM 3540 O O . LEU A 1 440 ? 2.678 -45.722 -15.158 1.00 42.41 440 LEU A O 1
ATOM 3544 N N . PRO A 1 441 ? 3.874 -47.622 -15.052 1.00 39.19 441 PRO A N 1
ATOM 3545 C CA . PRO A 1 441 ? 4.980 -47.087 -15.830 1.00 39.19 441 PRO A CA 1
ATOM 3546 C C . PRO A 1 441 ? 4.532 -46.878 -17.280 1.00 39.19 441 PRO A C 1
ATOM 3548 O O . PRO A 1 441 ? 4.103 -47.816 -17.954 1.00 39.19 441 PRO A O 1
ATOM 3551 N N . PHE A 1 442 ? 4.645 -45.640 -17.763 1.00 36.72 442 PHE A N 1
ATOM 3552 C CA . PHE A 1 442 ? 4.531 -45.317 -19.182 1.00 36.72 442 PHE A CA 1
ATOM 3553 C C . PHE A 1 442 ? 5.640 -46.051 -19.944 1.00 36.72 442 PHE A C 1
ATOM 3555 O O . PHE A 1 442 ? 6.816 -45.696 -19.855 1.00 36.72 442 PHE A O 1
ATOM 3562 N N . HIS A 1 443 ? 5.269 -47.090 -20.691 1.00 39.09 443 HIS A N 1
ATOM 3563 C CA . HIS A 1 443 ? 6.158 -47.704 -21.666 1.00 39.09 443 HIS A CA 1
ATOM 3564 C C . HIS A 1 443 ? 6.298 -46.735 -22.846 1.00 39.09 443 HIS A C 1
ATOM 3566 O O . HIS A 1 443 ? 5.345 -46.496 -23.586 1.00 39.09 443 HIS A O 1
ATOM 3572 N N . ARG A 1 444 ? 7.485 -46.140 -22.981 1.00 35.22 444 ARG A N 1
ATOM 3573 C CA . ARG A 1 444 ? 7.916 -45.403 -24.171 1.00 35.22 444 ARG A CA 1
ATOM 3574 C C . ARG A 1 444 ? 8.023 -46.408 -25.321 1.00 35.22 444 ARG A C 1
ATOM 3576 O O . ARG A 1 444 ? 8.846 -47.316 -25.245 1.00 35.22 444 ARG A O 1
ATOM 3583 N N . HIS A 1 445 ? 7.161 -46.285 -26.324 1.00 36.09 445 HIS A N 1
ATOM 3584 C CA . HIS A 1 445 ? 7.388 -46.911 -27.622 1.00 36.09 445 HIS A CA 1
ATOM 3585 C C . HIS A 1 445 ? 8.263 -45.950 -28.424 1.00 36.09 445 HIS A C 1
ATOM 3587 O O . HIS A 1 445 ? 7.817 -44.853 -28.757 1.00 36.09 445 HIS A O 1
ATOM 3593 N N . ASP A 1 446 ? 9.511 -46.349 -28.644 1.00 43.22 446 ASP A N 1
ATOM 3594 C CA . ASP A 1 446 ? 10.339 -45.806 -29.712 1.00 43.22 446 ASP A CA 1
ATOM 3595 C C . ASP A 1 446 ? 9.876 -46.460 -31.022 1.00 43.22 446 ASP A C 1
ATOM 3597 O O . ASP A 1 446 ? 9.798 -47.689 -31.083 1.00 43.22 446 ASP A O 1
ATOM 3601 N N . ASP A 1 447 ? 9.540 -45.632 -32.009 1.00 44.28 447 ASP A N 1
ATOM 3602 C CA . ASP A 1 447 ? 9.649 -45.881 -33.453 1.00 44.28 447 ASP A CA 1
ATOM 3603 C C . ASP A 1 447 ? 9.799 -44.529 -34.169 1.00 44.28 447 ASP A C 1
ATOM 3605 O O . ASP A 1 447 ? 9.017 -43.597 -33.847 1.00 44.28 447 ASP A O 1
#

Mean predicted aligned error: 14.73 Å

Secondary structure (DSSP, 8-state):
---TT-HHHHHHHHHHHHHTGGGSSPP--TTSGGGHHHHHHHEEEEEETTEEEEEETTTTEEPPTT--HHHHHHHHHHHTT-SS--HHHHHHHHHHHHH-TTTSPPPTTHHHHHHHHHHHHHHHHHHH--S-SSS-HHHHHHHHHHHHHSPPPPSS----HHHHHHHHHHHHHHHHHHHHHHHHHHHTTTTSHHHHHHHHHHHHTTT----HHHHHTSS-HHHHHHHHHTSTTHHHHHHHHHHHHHGGGGTT-PPPHHHHHHHHHHHHHHHHHHHHHHHHHHHHHHHHHTSTT--HHHHHHHHHHHHHHHHHHHHHHHHHHHHGGGTT--HHHHHHHHHH-S-HHHHHHHHHHHHHHHHHHHHHHHHHHHHHHHH--TTSS-PPPHHHHHHHHHHHHHHHHHHHHHHHHHHHHHHHHHSPPPPPHHHHHHHHHHHHHTTS-------

pLDDT: mean 77.25, std 15.21, range [35.22, 96.19]

Radius of gyration: 33.15 Å; Cα contacts (8 Å, |Δi|>4): 430; chains: 1; bounding box: 76×72×99 Å

Solvent-accessible surface area (backbone atoms only — not comparable to full-atom values): 24591 Å² total; per-residue (Å²): 132,80,54,78,88,37,70,67,62,41,49,53,41,53,55,56,53,63,75,47,49,81,43,66,52,80,73,88,51,82,90,44,59,85,48,52,65,52,52,75,75,45,46,45,79,48,78,54,89,87,44,35,32,47,34,37,58,83,82,45,29,20,46,56,82,62,56,42,46,65,61,47,50,51,55,49,61,71,34,56,91,47,94,74,50,64,47,67,31,32,24,41,27,22,50,47,37,38,74,43,23,80,78,58,81,74,56,90,61,50,67,57,52,50,52,51,52,38,50,46,28,44,49,44,36,73,76,66,67,50,76,78,49,85,43,55,60,72,54,30,53,51,52,52,52,53,60,70,68,52,81,82,78,66,98,64,89,64,96,49,73,70,53,58,52,54,48,20,52,51,31,23,52,52,21,51,51,51,23,49,48,29,52,43,36,60,43,32,37,62,93,41,72,63,35,51,54,49,53,55,50,57,63,45,52,83,68,51,79,82,64,70,70,71,66,66,70,52,91,53,63,64,58,54,52,48,24,48,76,74,38,76,36,48,32,55,60,41,32,51,56,48,39,70,61,49,59,50,60,76,78,56,32,63,52,43,36,69,59,49,22,54,51,40,47,51,48,40,47,54,31,52,55,47,31,54,55,20,52,54,48,39,52,52,36,54,56,57,68,66,45,83,59,68,24,72,67,28,48,52,30,31,50,51,14,35,51,30,13,51,50,14,31,55,48,18,50,52,51,33,68,67,44,54,78,51,35,80,44,55,26,66,57,50,47,52,52,58,69,69,46,86,47,64,65,63,48,17,44,63,76,35,42,28,62,43,27,34,52,50,17,50,54,32,34,54,50,17,53,54,46,35,47,66,58,24,30,77,90,55,100,57,57,57,57,70,67,57,27,51,49,52,54,49,51,51,50,51,51,52,51,51,52,51,50,49,53,51,50,52,55,53,57,53,51,61,72,65,51,73,79,74,78,50,77,65,56,60,50,49,51,58,50,50,64,61,59,72,72,61,81,83,78,82,80,85,131